Protein AF-0000000067496118 (afdb_homodimer)

pLDDT: mean 70.68, std 33.4, range [16.34, 98.88]

Sequence (592 aa):
MLLRPLLSCAARALRREGPASLASGPGPRGAQRWAWPRDKDRENDKEKKSVICVEGNIASGKTTCLEFFSNTADIEVFMEPVAKWRNVRGHNPLGLMYRDACRWGLTLQTYVQLTMLNQHTRPQTSPVRLMERSIHSARYIFVENLYRSGKMPEVDYVVLSEWFDWIVRNIDVSVDLIVYLRTTPETCYQRLKMRCREEEKVIPLEYLDAIHHLYEEWLIKGGLFPVTAPVLPLPSCRRKDPQACLAVQPPSHSLCIVNGGPGVRPLYRPAFLSLTLGRGPAGPQCRLFPAIDNSLMLLRPLLSCAARALRREGPASLASGPGPRGAQRWAWPRDKDRENDKEKKSVICVEGNIASGKTTCLEFFSNTADIEVFMEPVAKWRNVRGHNPLGLMYRDACRWGLTLQTYVQLTMLNQHTRPQTSPVRLMERSIHSARYIFVENLYRSGKMPEVDYVVLSEWFDWIVRNIDVSVDLIVYLRTTPETCYQRLKMRCREEEKVIPLEYLDAIHHLYEEWLIKGGLFPVTAPVLPLPSCRRKDPQACLAVQPPSHSLCIVNGGPGVRPLYRPAFLSLTLGRGPAGPQCRLFPAIDNSL

InterPro domains:
  IPR027417 P-loop containing nucleoside triphosphate hydrolase [G3DSA:3.40.50.300] (35-234)
  IPR027417 P-loop containing nucleoside triphosphate hydrolase [SSF52540] (51-221)
  IPR031314 Deoxynucleoside kinase domain [PF01712] (52-228)
  IPR031314 Deoxynucleoside kinase domain [cd01673] (51-232)
  IPR050566 Deoxyribonucleoside Kinase [PTHR10513] (25-232)

Solvent-accessible surface area (backbone atoms only — not comparable to full-atom values): 36391 Å² total; per-residue (Å²): 130,76,64,51,60,67,58,48,50,61,56,56,67,66,68,63,79,72,79,78,84,73,84,81,69,89,70,78,92,69,75,78,64,84,62,68,76,72,73,73,81,69,80,66,82,71,75,75,67,42,37,33,26,40,37,61,51,77,59,34,50,60,69,63,58,49,57,72,45,57,80,39,85,58,39,40,66,43,71,62,67,56,67,50,40,52,42,52,96,86,32,36,43,48,47,45,20,72,76,38,38,60,76,26,38,61,53,33,50,56,44,48,46,51,57,34,47,50,61,53,63,49,85,78,89,36,46,30,34,41,28,48,42,53,54,60,48,50,50,63,37,55,50,41,47,34,40,76,71,66,33,33,58,65,64,53,52,50,45,54,48,52,51,50,52,50,42,65,73,73,42,82,68,78,47,62,31,33,37,31,29,53,54,56,40,69,60,16,44,56,43,48,69,67,69,67,48,78,65,58,70,75,63,52,59,67,56,40,43,54,51,41,50,39,47,41,37,36,70,68,72,42,82,79,46,91,72,85,39,57,72,47,77,32,64,47,56,89,63,93,55,77,68,64,45,71,61,74,79,76,78,79,82,72,81,68,82,69,84,74,85,87,80,84,78,82,78,77,80,76,83,81,80,80,82,74,85,79,82,82,76,88,78,78,84,79,84,85,87,74,88,79,82,76,75,128,130,76,64,52,59,65,56,47,51,61,56,56,70,66,68,63,80,72,79,78,84,76,84,78,74,87,68,76,91,68,77,81,65,83,62,70,76,72,73,74,83,70,81,66,82,71,76,77,67,43,38,35,27,40,37,61,53,77,57,33,48,59,68,64,58,49,57,71,45,59,80,38,83,59,39,40,67,42,71,61,68,55,68,51,39,53,41,52,96,86,30,38,42,48,46,46,19,71,74,37,39,61,74,26,39,59,53,33,50,56,42,49,48,51,55,35,47,50,62,54,63,48,84,77,88,36,47,28,35,40,27,48,42,53,55,59,48,49,49,64,38,55,50,41,46,35,40,76,70,66,34,34,58,64,65,52,52,49,45,56,46,52,50,50,54,49,43,65,73,75,41,80,69,78,46,62,31,32,35,31,30,54,55,55,39,68,60,16,44,56,44,48,69,67,69,67,49,78,65,56,69,76,64,51,59,67,56,41,42,53,50,41,51,39,48,42,37,36,71,68,72,42,82,78,44,89,70,86,40,58,71,47,78,33,61,48,55,87,65,91,54,77,68,62,42,71,60,72,78,76,78,77,79,71,77,64,81,65,84,73,80,88,78,86,81,81,89,68,86,78,81,82,79,79,81,76,79,81,77,81,75,87,76,82,76,81,83,81,83,84,81,84,82,71,85,119

Radius of gyration: 29.93 Å; Cα contacts (8 Å, |Δi|>4): 639; chains: 2; bounding box: 89×91×57 Å

Foldseek 3Di:
DVVCPVVVVLVVLVPPPPDDPPDDPPDDDPPPPVPPPPPDPPVPPPQAAAEEEEDEFAQLCLVVLQVVCCPPPLEHEAEQPQVCCCDPPRHNLLLVCLVQVLVSVLVSLVVSLVSLLVVQPPDDDGSYYYYHDHSVCSLQFSLVLCVVVPSYDVVSNVVSVVVVVVCVVPDDNAHAEYEYAQDQLVVSVVSLCVVCDPSCNSPDSVSRNSRNVSCCDPQPVHDPDDDRYHYHYWHSDPDPPSVVRPPPDDPPPDPPPPPDDDDDDPPPDPPPPPPPPDDDDDDDCPDDDDDPPPPD/DVVCPVVVVLVVLVPPDPDDPPDDPPDDDPDPPVPPPPDDPPVPPPQAAAEEEEDEFAQLCLVVLQVVCCPPPLEHEAEQPQVCCCDPPRHNLLLVCLVQVLVSVLVSLVVSLVSLLVVQPPDDDGSYYYYHDHSVCSLQFSLVLCVVVPSYDVVSNVVSVVVVVVCVVPDDNAHAEYEYAQDQLVVSVVSLCVVCDPSCNSPDSVSRNSRNVSCCDPQPVHDPDDDRYHYHYWYSDPDPPSVVRPCPDDPPPPPPPPPDDDDDDDPDDPDPPPPPPDDDDPDDCPDDDDDPPPPD

Secondary structure (DSSP, 8-state):
-THHHHHHHHHHHHTT---------------------------------EEEEEEE-TTSSHHHHHHHTTT-TTEEEE---HHHHH-BTTB-HHHHHHH-HHHHHHHHHHHHHHHHHHHHHSPP-SSEEEEES-HHHIIIIIIHHHHHTT-S-HHHHHHHHHHHHHHHHHS----SEEEEEE--HHHHHHHHHHH--GGGGG--HHHHHHHHHHHIIIIII-SSS---S-EEEEE---SS-HHHHT---------------S----------------------------------/-THHHHHHHHHHHHTT---------------------------------EEEEEEE-TTSSHHHHHHHTTT-TTEEEE---HHHHH-BTTB-HHHHHHH-HHHHHHHHHHHHHHHHHHHHHSPP-SSEEEEES-HHHIIIIIIHHHHHTT-S-HHHHHHHHHHHHHHHHHS----SEEEEEE--HHHHHHHHHHH--GGGGG--HHHHHHHHHHHIIIIII-SSS---S-EEEEE---SS-HHHHT---------------S----------------------------------

Structure (mmCIF, N/CA/C/O backbone):
data_AF-0000000067496118-model_v1
#
loop_
_entity.id
_entity.type
_entity.pdbx_description
1 polymer 'Thymidine kinase 2, mitochondrial'
#
loop_
_atom_site.group_PDB
_atom_site.id
_atom_site.type_symbol
_atom_site.label_atom_id
_atom_site.label_alt_id
_atom_site.label_comp_id
_atom_site.label_asym_id
_atom_site.label_entity_id
_atom_site.label_seq_id
_atom_site.pdbx_PDB_ins_code
_atom_site.Cartn_x
_atom_site.Cartn_y
_atom_site.Cartn_z
_atom_site.occupancy
_atom_site.B_iso_or_equiv
_atom_site.auth_seq_id
_atom_site.auth_comp_id
_atom_site.auth_asym_id
_atom_site.auth_atom_id
_atom_site.pdbx_PDB_model_num
ATOM 1 N N . MET A 1 1 ? -19.75 -32.688 -21.594 1 20.2 1 MET A N 1
ATOM 2 C CA . MET A 1 1 ? -20.422 -33.062 -20.359 1 20.2 1 MET A CA 1
ATOM 3 C C . MET A 1 1 ? -19.422 -33.094 -19.188 1 20.2 1 MET A C 1
ATOM 5 O O . MET A 1 1 ? -19.672 -33.75 -18.188 1 20.2 1 MET A O 1
ATOM 9 N N . LEU A 1 2 ? -18.125 -32.531 -19.547 1 27.19 2 LEU A N 1
ATOM 10 C CA . LEU A 1 2 ? -16.812 -32.531 -18.906 1 27.19 2 LEU A CA 1
ATOM 11 C C . LEU A 1 2 ? -16.828 -31.672 -17.641 1 27.19 2 LEU A C 1
ATOM 13 O O . LEU A 1 2 ? -15.828 -31.609 -16.922 1 27.19 2 LEU A O 1
ATOM 17 N N . LEU A 1 3 ? -17.75 -30.719 -17.672 1 33.41 3 LEU A N 1
ATOM 18 C CA . LEU A 1 3 ? -17.891 -29.703 -16.641 1 33.41 3 LEU A CA 1
ATOM 19 C C . LEU A 1 3 ? -18.328 -30.328 -15.32 1 33.41 3 LEU A C 1
ATOM 21 O O . LEU A 1 3 ? -18.484 -29.625 -14.312 1 33.41 3 LEU A O 1
ATOM 25 N N . ARG A 1 4 ? -18.766 -31.516 -15.383 1 32.38 4 ARG A N 1
ATOM 26 C CA . ARG A 1 4 ? -19.422 -32.125 -14.227 1 32.38 4 ARG A CA 1
ATOM 27 C C . ARG A 1 4 ? -18.438 -32.312 -13.078 1 32.38 4 ARG A C 1
ATOM 29 O O . ARG A 1 4 ? -18.797 -32.125 -11.914 1 32.38 4 ARG A O 1
ATOM 36 N N . PRO A 1 5 ? -17.125 -32.656 -13.477 1 36 5 PRO A N 1
ATOM 37 C CA . PRO A 1 5 ? -16.281 -33 -12.336 1 36 5 PRO A CA 1
ATOM 38 C C . PRO A 1 5 ? -15.719 -31.766 -11.617 1 36 5 PRO A C 1
ATOM 40 O O . PRO A 1 5 ? -15.516 -31.797 -10.406 1 36 5 PRO A O 1
ATOM 43 N N . LEU A 1 6 ? -15.344 -30.703 -12.367 1 39.88 6 LEU A N 1
ATOM 44 C CA . LEU A 1 6 ? -14.828 -29.531 -11.672 1 39.88 6 LEU A CA 1
ATOM 45 C C . LEU A 1 6 ? -15.898 -28.891 -10.797 1 39.88 6 LEU A C 1
ATOM 47 O O . LEU A 1 6 ? -15.617 -28.422 -9.695 1 39.88 6 LEU A O 1
ATOM 51 N N . LEU A 1 7 ? -17.109 -28.734 -11.312 1 39.31 7 LEU A N 1
ATOM 52 C CA . LEU A 1 7 ? -18.219 -28.188 -10.547 1 39.31 7 LEU A CA 1
ATOM 53 C C . LEU A 1 7 ? -18.609 -29.094 -9.391 1 39.31 7 LEU A C 1
ATOM 55 O O . LEU A 1 7 ? -19.078 -28.625 -8.352 1 39.31 7 LEU A O 1
ATOM 59 N N . SER A 1 8 ? -18.453 -30.375 -9.586 1 37.72 8 SER A N 1
ATOM 60 C CA . SER A 1 8 ? -18.844 -31.328 -8.547 1 37.72 8 SER A CA 1
ATOM 61 C C . SER A 1 8 ? -17.844 -31.328 -7.391 1 37.72 8 SER A C 1
ATOM 63 O O . SER A 1 8 ? -18.234 -31.5 -6.234 1 37.72 8 SER A O 1
ATOM 65 N N . CYS A 1 9 ? -16.562 -30.984 -7.719 1 36.97 9 CYS A N 1
ATOM 66 C CA . CYS A 1 9 ? -15.586 -30.953 -6.637 1 36.97 9 CYS A CA 1
ATOM 67 C C . CYS A 1 9 ? -15.727 -29.688 -5.801 1 36.97 9 CYS A C 1
ATOM 69 O O . CYS A 1 9 ? -15.57 -29.734 -4.582 1 36.97 9 CYS A O 1
ATOM 71 N N . ALA A 1 10 ? -15.953 -28.531 -6.387 1 38.22 10 ALA A N 1
ATOM 72 C CA . ALA A 1 10 ? -16.203 -27.312 -5.609 1 38.22 10 ALA A CA 1
AT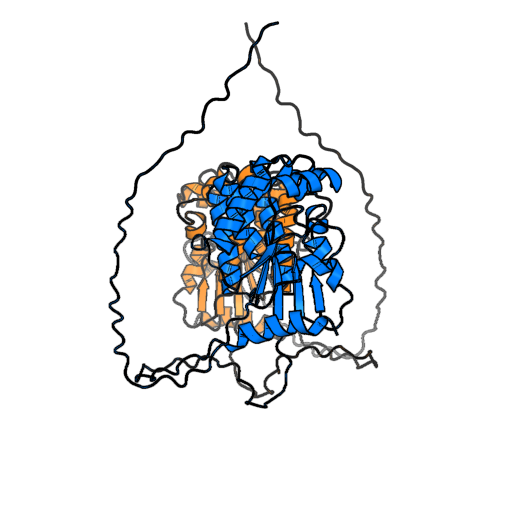OM 73 C C . ALA A 1 10 ? -17.469 -27.453 -4.773 1 38.22 10 ALA A C 1
ATOM 75 O O . ALA A 1 10 ? -17.531 -26.984 -3.633 1 38.22 10 ALA A O 1
ATOM 76 N N . ALA A 1 11 ? -18.5 -28.078 -5.215 1 36.69 11 ALA A N 1
ATOM 77 C CA . ALA A 1 11 ? -19.734 -28.266 -4.461 1 36.69 11 ALA A CA 1
ATOM 78 C C . ALA A 1 11 ? -19.5 -29.203 -3.268 1 36.69 11 ALA A C 1
ATOM 80 O O . ALA A 1 11 ? -20.109 -29.016 -2.211 1 36.69 11 ALA A O 1
ATOM 81 N N . ARG A 1 12 ? -18.688 -30.188 -3.361 1 35.66 12 ARG A N 1
ATOM 82 C CA . ARG A 1 12 ? -18.516 -31.156 -2.285 1 35.66 12 ARG A CA 1
ATOM 83 C C . ARG A 1 12 ? -17.703 -30.578 -1.143 1 35.66 12 ARG A C 1
ATOM 85 O O . ARG A 1 12 ? -17.922 -30.891 0.025 1 35.66 12 ARG A O 1
ATOM 92 N N . ALA A 1 13 ? -16.75 -29.812 -1.399 1 35.78 13 ALA A N 1
ATOM 93 C CA . ALA A 1 13 ? -15.914 -29.25 -0.338 1 35.78 13 ALA A CA 1
ATOM 94 C C . ALA A 1 13 ? -16.688 -28.219 0.489 1 35.78 13 ALA A C 1
ATOM 96 O O . ALA A 1 13 ? -16.453 -28.078 1.689 1 35.78 13 ALA A O 1
ATOM 97 N N . LEU A 1 14 ? -17.625 -27.547 -0.069 1 35.31 14 LEU A N 1
ATOM 98 C CA . LEU A 1 14 ? -18.359 -26.516 0.667 1 35.31 14 LEU A CA 1
ATOM 99 C C . LEU A 1 14 ? -19.375 -27.156 1.613 1 35.31 14 LEU A C 1
ATOM 101 O O . LEU A 1 14 ? -19.875 -26.5 2.535 1 35.31 14 LEU A O 1
ATOM 105 N N . ARG A 1 15 ? -19.875 -28.328 1.409 1 34 15 ARG A N 1
ATOM 106 C CA . ARG A 1 15 ? -20.984 -28.844 2.203 1 34 15 ARG A CA 1
ATOM 107 C C . ARG A 1 15 ? -20.5 -29.297 3.576 1 34 15 ARG A C 1
ATOM 109 O O . ARG A 1 15 ? -21.297 -29.781 4.391 1 34 15 ARG A O 1
ATOM 116 N N . ARG A 1 16 ? -19.203 -29.375 3.838 1 32.47 16 ARG A N 1
ATOM 117 C CA . ARG A 1 16 ? -18.969 -30.141 5.051 1 32.47 16 ARG A CA 1
ATOM 118 C C . ARG A 1 16 ? -19.172 -29.297 6.297 1 32.47 16 ARG A C 1
ATOM 120 O O . ARG A 1 16 ? -19.078 -29.781 7.422 1 32.47 16 ARG A O 1
ATOM 127 N N . GLU A 1 17 ? -19.062 -27.984 6.383 1 31 17 GLU A N 1
ATOM 128 C CA . GLU A 1 17 ? -18.891 -27.438 7.723 1 31 17 GLU A CA 1
ATOM 129 C C . GLU A 1 17 ? -20.234 -27.297 8.438 1 31 17 GLU A C 1
ATOM 131 O O . GLU A 1 17 ? -21.016 -26.406 8.141 1 31 17 GLU A O 1
ATOM 136 N N . GLY A 1 18 ? -20.984 -28.359 8.734 1 27.97 18 GLY A N 1
ATOM 137 C CA . GLY A 1 18 ? -22.188 -28.203 9.547 1 27.97 18 GLY A CA 1
ATOM 138 C C . GLY A 1 18 ? -21.875 -27.766 10.969 1 27.97 18 GLY A C 1
ATOM 139 O O . GLY A 1 18 ? -21.141 -28.453 11.688 1 27.97 18 GLY A O 1
ATOM 140 N N . PRO A 1 19 ? -21.75 -26.422 11.273 1 25.77 19 PRO A N 1
ATOM 141 C CA . PRO A 1 19 ? -21.453 -25.953 12.633 1 25.77 19 PRO A CA 1
ATOM 142 C C . PRO A 1 19 ? -22.469 -26.453 13.656 1 25.77 19 PRO A C 1
ATOM 144 O O . PRO A 1 19 ? -23.641 -26.672 13.32 1 25.77 19 PRO A O 1
ATOM 147 N N . ALA A 1 20 ? -22.062 -27.234 14.633 1 24.52 20 ALA A N 1
ATOM 148 C CA . ALA A 1 20 ? -22.781 -27.656 15.828 1 24.52 20 ALA A CA 1
ATOM 149 C C . ALA A 1 20 ? -23.234 -26.438 16.641 1 24.52 20 ALA A C 1
ATOM 151 O O . ALA A 1 20 ? -22.484 -25.453 16.766 1 24.52 20 ALA A O 1
ATOM 152 N N . SER A 1 21 ? -24.469 -26.062 16.75 1 23.61 21 SER A N 1
ATOM 153 C CA . SER A 1 21 ? -25.188 -25.016 17.469 1 23.61 21 SER A CA 1
ATOM 154 C C . SER A 1 21 ? -24.891 -25.047 18.969 1 23.61 21 SER A C 1
ATOM 156 O O . SER A 1 21 ? -25.344 -25.953 19.672 1 23.61 21 SER A O 1
ATOM 158 N N . LEU A 1 22 ? -23.609 -25.016 19.438 1 21.09 22 LEU A N 1
ATOM 159 C CA . LEU A 1 22 ? -23.516 -25.047 20.891 1 21.09 22 LEU A CA 1
ATOM 160 C C . LEU A 1 22 ? -24.344 -23.922 21.516 1 21.09 22 LEU A C 1
ATOM 162 O O . LEU A 1 22 ? -24.547 -22.875 20.891 1 21.09 22 LEU A O 1
ATOM 166 N N . ALA A 1 23 ? -24.859 -24.188 22.75 1 23.28 23 ALA A N 1
ATOM 167 C CA . ALA A 1 23 ? -25.812 -23.625 23.703 1 23.28 23 ALA A CA 1
ATOM 168 C C . ALA A 1 23 ? -25.328 -22.266 24.203 1 23.28 23 ALA A C 1
ATOM 170 O O . ALA A 1 23 ? -24.141 -22.094 24.484 1 23.28 23 ALA A O 1
ATOM 171 N N . SER A 1 24 ? -26.047 -21.125 23.844 1 24.28 24 SER A N 1
ATOM 172 C CA . SER A 1 24 ? -26.125 -19.688 23.984 1 24.28 24 SER A CA 1
ATOM 173 C C . SER A 1 24 ? -26.141 -19.266 25.453 1 24.28 24 SER A C 1
ATOM 175 O O . SER A 1 24 ? -27.094 -19.562 26.188 1 24.28 24 SER A O 1
ATOM 177 N N . GLY A 1 25 ? -24.984 -19.609 26.281 1 23.84 25 GLY A N 1
ATOM 178 C CA . GLY A 1 25 ? -25.172 -19.062 27.609 1 23.84 25 GLY A CA 1
ATOM 179 C C . GLY A 1 25 ? -25.547 -17.594 27.594 1 23.84 25 GLY A C 1
ATOM 180 O O . GLY A 1 25 ? -25.453 -16.922 26.562 1 23.84 25 GLY A O 1
ATOM 181 N N . PRO A 1 26 ? -25.984 -16.922 28.828 1 28.27 26 PRO A N 1
ATOM 182 C CA . PRO A 1 26 ? -26.797 -15.727 29.031 1 28.27 26 PRO A CA 1
ATOM 183 C C . PRO A 1 26 ? -26.047 -14.438 28.703 1 28.27 26 PRO A C 1
ATOM 185 O O . PRO A 1 26 ? -26.562 -13.336 28.953 1 28.27 26 PRO A O 1
ATOM 188 N N . GLY A 1 27 ? -25.109 -14.531 27.781 1 24.17 27 GLY A N 1
ATOM 189 C CA . GLY A 1 27 ? -24.156 -13.43 27.797 1 24.17 27 GLY A CA 1
ATOM 190 C C . GLY A 1 27 ? -24.812 -12.07 27.672 1 24.17 27 GLY A C 1
ATOM 191 O O . GLY A 1 27 ? -25.984 -11.977 27.281 1 24.17 27 GLY A O 1
ATOM 192 N N . PRO A 1 28 ? -24.078 -10.969 28.266 1 27.09 28 PRO A N 1
ATOM 193 C CA . PRO A 1 28 ? -24.516 -9.586 28.516 1 27.09 28 PRO A CA 1
ATOM 194 C C . PRO A 1 28 ? -25.016 -8.891 27.25 1 27.09 28 PRO A C 1
ATOM 196 O O . PRO A 1 28 ? -24.766 -9.367 26.141 1 27.09 28 PRO A O 1
ATOM 199 N N . ARG A 1 29 ? -25.594 -7.609 27.5 1 25.22 29 ARG A N 1
ATOM 200 C CA . ARG A 1 29 ? -26.438 -6.738 26.688 1 25.22 29 ARG A CA 1
ATOM 201 C C . ARG A 1 29 ? -25.719 -6.316 25.406 1 25.22 29 ARG A C 1
ATOM 203 O O . ARG A 1 29 ? -24.625 -5.754 25.469 1 25.22 29 ARG A O 1
ATOM 210 N N . GLY A 1 30 ? -25.891 -7.133 24.375 1 22.3 30 GLY A N 1
ATOM 211 C CA . GLY A 1 30 ? -25.328 -7.23 23.047 1 22.3 30 GLY A CA 1
ATOM 212 C C . GLY A 1 30 ? -25.562 -5.992 22.203 1 22.3 30 GLY A C 1
ATOM 213 O O . GLY A 1 30 ? -26.703 -5.531 22.078 1 22.3 30 GLY A O 1
ATOM 214 N N . ALA A 1 31 ? -24.578 -4.938 22.422 1 27.39 31 ALA A N 1
ATOM 215 C CA . ALA A 1 31 ? -24.703 -3.762 21.562 1 27.39 31 ALA A CA 1
ATOM 216 C C . ALA A 1 31 ? -25.125 -4.156 20.156 1 27.39 31 ALA A C 1
ATOM 218 O O . ALA A 1 31 ? -24.703 -5.188 19.641 1 27.39 31 ALA A O 1
ATOM 219 N N . GLN A 1 32 ? -26.328 -3.689 19.812 1 22.2 32 GLN A N 1
ATOM 220 C CA . GLN A 1 32 ? -27.109 -3.916 18.609 1 22.2 32 GLN A CA 1
ATOM 221 C C . GLN A 1 32 ? -26.234 -3.811 17.359 1 22.2 32 GLN A C 1
ATOM 223 O O . GLN A 1 32 ? -25.578 -2.795 17.141 1 22.2 32 GLN A O 1
ATOM 228 N N . ARG A 1 33 ? -25.578 -4.898 17.078 1 25.08 33 ARG A N 1
ATOM 229 C CA . ARG A 1 33 ? -24.859 -5.172 15.828 1 25.08 33 ARG A CA 1
ATOM 230 C C . ARG A 1 33 ? -25.688 -4.746 14.617 1 25.08 33 ARG A C 1
ATOM 232 O O . ARG A 1 33 ? -26.844 -5.141 14.484 1 25.08 33 ARG A O 1
ATOM 239 N N . TRP A 1 34 ? -25.469 -3.438 14.273 1 24.03 34 TRP A N 1
ATOM 240 C CA . TRP A 1 34 ? -26.203 -3.008 13.086 1 24.03 34 TRP A CA 1
ATOM 241 C C . TRP A 1 34 ? -26.281 -4.125 12.055 1 24.03 34 TRP A C 1
ATOM 243 O O . TRP A 1 34 ? -25.25 -4.543 11.516 1 24.03 34 TRP A O 1
ATOM 253 N N . ALA A 1 35 ? -27.062 -5.141 12.344 1 28.77 35 ALA A N 1
ATOM 254 C CA . ALA A 1 35 ? -27.469 -6.25 11.477 1 28.77 35 ALA A CA 1
ATOM 255 C C . ALA A 1 35 ? -27.906 -5.75 10.102 1 28.77 35 ALA A C 1
ATOM 257 O O . ALA A 1 35 ? -28.844 -4.961 9.992 1 28.77 35 ALA A O 1
ATOM 258 N N . TRP A 1 36 ? -27.016 -5.477 9.234 1 26.27 36 TRP A N 1
ATOM 259 C CA . TRP A 1 36 ? -27.578 -5.398 7.891 1 26.27 36 TRP A CA 1
ATOM 260 C C . TRP A 1 36 ? -28.719 -6.395 7.719 1 26.27 36 TRP A C 1
ATOM 262 O O . TRP A 1 36 ? -28.656 -7.512 8.234 1 26.27 36 TRP A O 1
ATOM 272 N N . PRO A 1 37 ? -29.906 -5.934 7.719 1 30.34 37 PRO A N 1
ATOM 273 C CA . PRO A 1 37 ? -30.969 -6.934 7.652 1 30.34 37 PRO A CA 1
ATOM 274 C C . PRO A 1 37 ? -30.625 -8.109 6.75 1 30.34 37 PRO A C 1
ATOM 276 O O . PRO A 1 37 ? -30.047 -7.926 5.676 1 30.34 37 PRO A O 1
ATOM 279 N N . ARG A 1 38 ? -30.359 -9.211 7.375 1 30.92 38 ARG A N 1
ATOM 280 C CA . ARG A 1 38 ? -30.469 -10.5 6.684 1 30.92 38 ARG A CA 1
ATOM 281 C C . ARG A 1 38 ? -31.734 -10.562 5.855 1 30.92 38 ARG A C 1
ATOM 283 O O . ARG A 1 38 ? -32.844 -10.383 6.383 1 30.92 38 ARG A O 1
ATOM 290 N N . ASP A 1 39 ? -31.906 -9.977 4.691 1 30.89 39 ASP A N 1
ATOM 291 C CA . ASP A 1 39 ? -33.062 -10.414 3.912 1 30.89 39 ASP A CA 1
ATOM 292 C C . ASP A 1 39 ? -33.531 -11.789 4.375 1 30.89 39 ASP A C 1
ATOM 294 O O . ASP A 1 39 ? -32.781 -12.578 4.918 1 30.89 39 ASP A O 1
ATOM 298 N N . LYS A 1 40 ? -34.812 -12.094 4.699 1 31.38 40 LYS A N 1
ATOM 299 C CA . LYS A 1 40 ? -35.562 -13.328 4.906 1 31.38 40 LYS A CA 1
ATOM 300 C C . LYS A 1 40 ? -34.938 -14.484 4.113 1 31.38 40 LYS A C 1
ATOM 302 O O . LYS A 1 40 ? -34.25 -14.258 3.109 1 31.38 40 LYS A O 1
ATOM 307 N N . ASP A 1 41 ? -35.062 -15.719 4.602 1 31.81 41 ASP A N 1
ATOM 308 C CA . ASP A 1 41 ? -34.875 -17.078 4.113 1 31.81 41 ASP A CA 1
ATOM 309 C C . ASP A 1 41 ? -35.406 -17.234 2.697 1 31.81 41 ASP A C 1
ATOM 311 O O . ASP A 1 41 ? -36.344 -18.016 2.473 1 31.81 41 ASP A O 1
ATOM 315 N N . ARG A 1 42 ? -36 -16.188 1.992 1 31.03 42 ARG A N 1
ATOM 316 C CA . ARG A 1 42 ? -36.375 -16.75 0.708 1 31.03 42 ARG A CA 1
ATOM 317 C C . ARG A 1 42 ? -35.312 -17.719 0.181 1 31.03 42 ARG A C 1
ATOM 319 O O . ARG A 1 42 ? -34.125 -17.438 0.276 1 31.03 42 ARG A O 1
ATOM 326 N N . GLU A 1 43 ? -35.531 -18.969 0.245 1 34.69 43 GLU A N 1
ATOM 327 C CA . GLU A 1 43 ? -35 -20.109 -0.48 1 34.69 43 GLU A CA 1
ATOM 328 C C . GLU A 1 43 ? -34.375 -19.672 -1.809 1 34.69 43 GLU A C 1
ATOM 330 O O . GLU A 1 43 ? -34.938 -19.969 -2.875 1 34.69 43 GLU A O 1
ATOM 335 N N . ASN A 1 44 ? -34.281 -18.344 -2.094 1 37.66 44 ASN A N 1
ATOM 336 C CA . ASN A 1 44 ? -33.781 -18.047 -3.43 1 37.66 44 ASN A CA 1
ATOM 337 C C . ASN A 1 44 ? -32.562 -18.891 -3.779 1 37.66 44 ASN A C 1
ATOM 339 O O . ASN A 1 44 ? -31.641 -19.031 -2.971 1 37.66 44 ASN A O 1
ATOM 343 N N . ASP A 1 45 ? -32.594 -19.875 -4.625 1 38.06 45 ASP A N 1
ATOM 344 C CA . ASP A 1 45 ? -31.656 -20.656 -5.438 1 38.06 45 ASP A CA 1
ATOM 345 C C . ASP A 1 45 ? -30.453 -19.828 -5.859 1 38.06 45 ASP A C 1
ATOM 347 O O . ASP A 1 45 ? -30.266 -19.547 -7.043 1 38.06 45 ASP A O 1
ATOM 351 N N . LYS A 1 46 ? -30.125 -18.625 -5.324 1 47.31 46 LYS A N 1
ATOM 352 C CA . LYS A 1 46 ? -28.953 -17.828 -5.715 1 47.31 46 LYS A CA 1
ATOM 353 C C . LYS A 1 46 ? -27.719 -18.719 -5.828 1 47.31 46 LYS A C 1
ATOM 355 O O . LYS A 1 46 ? -27.328 -19.391 -4.867 1 47.31 46 LYS A O 1
ATOM 360 N N . GLU A 1 47 ? -27.453 -19.297 -6.914 1 59.06 47 GLU A N 1
ATOM 361 C CA . GLU A 1 47 ? -26.312 -20.078 -7.355 1 59.06 47 GLU A CA 1
ATOM 362 C C . GLU A 1 47 ? -25.031 -19.625 -6.676 1 59.06 47 GLU A C 1
ATOM 364 O O . GLU A 1 47 ? -24.672 -18.453 -6.727 1 59.06 47 GLU A O 1
ATOM 369 N N . LYS A 1 48 ? -24.469 -20.219 -5.578 1 77.31 48 LYS A N 1
ATOM 370 C CA . LYS A 1 48 ? -23.25 -19.984 -4.805 1 77.31 48 LYS A CA 1
ATOM 371 C C . LYS A 1 48 ? -22.047 -19.766 -5.719 1 77.31 48 LYS A C 1
ATOM 373 O O . LYS A 1 48 ? -21.75 -20.594 -6.574 1 77.31 48 LYS A O 1
ATOM 378 N N . LYS A 1 49 ? -21.516 -18.5 -5.664 1 92.44 49 LYS A N 1
ATOM 379 C CA . LYS A 1 49 ? -20.344 -18.156 -6.449 1 92.44 49 LYS A CA 1
ATOM 380 C C . LYS A 1 49 ? -19.062 -18.688 -5.785 1 92.44 49 LYS A C 1
ATOM 382 O O . LYS A 1 49 ? -18.984 -18.781 -4.559 1 92.44 49 LYS A O 1
ATOM 387 N N . SER A 1 50 ? -18.156 -19.281 -6.586 1 96.44 50 SER A N 1
ATOM 388 C CA . SER A 1 50 ? -16.906 -19.859 -6.07 1 96.44 50 SER A CA 1
ATOM 389 C C . SER A 1 50 ? -15.688 -19.219 -6.719 1 96.44 50 SER A C 1
ATOM 391 O O . SER A 1 50 ? -15.695 -18.938 -7.918 1 96.44 50 SER A O 1
ATOM 393 N N . VAL A 1 51 ? -14.68 -19 -5.871 1 97.75 51 VAL A N 1
ATOM 394 C CA . VAL A 1 51 ? -13.398 -18.484 -6.355 1 97.75 51 VAL A CA 1
ATOM 395 C C . VAL A 1 51 ? -12.32 -19.562 -6.199 1 97.75 51 VAL A C 1
ATOM 397 O O . VAL A 1 51 ? -12.062 -20.031 -5.09 1 97.75 51 VAL A O 1
ATOM 400 N N . ILE A 1 52 ? -11.695 -19.953 -7.301 1 97.56 52 ILE A N 1
ATOM 401 C CA . ILE A 1 52 ? -10.641 -20.953 -7.332 1 97.56 52 ILE A CA 1
ATOM 402 C C . ILE A 1 52 ? -9.336 -20.328 -7.805 1 97.56 52 ILE A C 1
ATOM 404 O O . ILE A 1 52 ? -9.305 -19.656 -8.844 1 97.56 52 ILE A O 1
ATOM 408 N N . CYS A 1 53 ? -8.305 -20.516 -7.07 1 98.06 53 CYS A N 1
ATOM 409 C CA . CYS A 1 53 ? -7.004 -19.984 -7.461 1 98.06 53 CYS A CA 1
ATOM 410 C C . CYS A 1 53 ? -6.051 -21.109 -7.852 1 98.06 53 CYS A C 1
ATOM 412 O O . CYS A 1 53 ? -5.922 -22.094 -7.125 1 98.06 53 CYS A O 1
ATOM 414 N N . VAL A 1 54 ? -5.445 -20.906 -8.977 1 97.75 54 VAL A N 1
ATOM 415 C CA . VAL A 1 54 ? -4.434 -21.844 -9.43 1 97.75 54 VAL A CA 1
ATOM 416 C C . VAL A 1 54 ? -3.043 -21.359 -9.031 1 97.75 54 VAL A C 1
ATOM 418 O O . VAL A 1 54 ? -2.596 -20.297 -9.5 1 97.75 54 VAL A O 1
ATOM 421 N N . GLU A 1 55 ? -2.404 -22.125 -8.195 1 98 55 GLU A N 1
ATOM 422 C CA . GLU A 1 55 ? -1.092 -21.797 -7.652 1 98 55 GLU A CA 1
ATOM 423 C C . GLU A 1 55 ? -0.006 -22.703 -8.227 1 98 55 GLU A C 1
ATOM 425 O O . GLU A 1 55 ? -0.291 -23.812 -8.68 1 98 55 GLU A O 1
ATOM 430 N N . GLY A 1 56 ? 1.223 -22.188 -8.148 1 97.94 56 GLY A N 1
ATOM 431 C CA . GLY A 1 56 ? 2.365 -22.938 -8.633 1 97.94 56 GLY A CA 1
ATOM 432 C C . GLY A 1 56 ? 3.568 -22.078 -8.945 1 97.94 56 GLY A C 1
ATOM 433 O O . GLY A 1 56 ? 3.455 -20.844 -9.008 1 97.94 56 GLY A O 1
ATOM 434 N N . ASN A 1 57 ? 4.68 -22.703 -9.148 1 97.81 57 ASN A N 1
ATOM 435 C CA . ASN A 1 57 ? 5.938 -22.047 -9.477 1 97.81 57 ASN A CA 1
ATOM 436 C C . ASN A 1 57 ? 5.855 -21.312 -10.812 1 97.81 57 ASN A C 1
ATOM 438 O O . ASN A 1 57 ? 4.855 -21.422 -11.523 1 97.81 57 ASN A O 1
ATOM 442 N N . ILE A 1 58 ? 6.812 -20.406 -11.023 1 96 58 ILE A N 1
ATOM 443 C CA . ILE A 1 58 ? 6.973 -19.781 -12.32 1 96 58 ILE A CA 1
ATOM 444 C C . ILE A 1 58 ? 7.199 -20.844 -13.391 1 96 58 ILE A C 1
ATOM 446 O O . ILE A 1 58 ? 7.996 -21.766 -13.203 1 96 58 ILE A O 1
ATOM 450 N N . ALA A 1 59 ? 6.449 -20.781 -14.531 1 94.69 59 ALA A N 1
ATOM 451 C CA . ALA A 1 59 ? 6.547 -21.703 -15.656 1 94.69 59 ALA A CA 1
ATOM 452 C C . ALA A 1 59 ? 6.047 -23.094 -15.266 1 94.69 59 ALA A C 1
ATOM 454 O O . ALA A 1 59 ? 6.531 -24.109 -15.781 1 94.69 59 ALA A O 1
ATOM 455 N N . SER A 1 60 ? 5.109 -23.141 -14.32 1 95.75 60 SER A N 1
ATOM 456 C CA . SER A 1 60 ? 4.574 -24.422 -13.891 1 95.75 60 SER A CA 1
ATOM 457 C C . SER A 1 60 ? 3.408 -24.859 -14.773 1 95.75 60 SER A C 1
ATOM 459 O O . SER A 1 60 ? 2.926 -25.984 -14.664 1 95.75 60 SER A O 1
ATOM 461 N N . GLY A 1 61 ? 2.889 -23.953 -15.617 1 92.94 61 GLY A N 1
ATOM 462 C CA . GLY A 1 61 ? 1.821 -24.312 -16.531 1 92.94 61 GLY A CA 1
ATOM 463 C C . GLY A 1 61 ? 0.475 -23.734 -16.141 1 92.94 61 GLY A C 1
ATOM 464 O O . GLY A 1 61 ? -0.558 -24.125 -16.688 1 92.94 61 GLY A O 1
ATOM 465 N N . LYS A 1 62 ? 0.42 -22.781 -15.188 1 95 62 LYS A N 1
ATOM 466 C CA . LYS A 1 62 ? -0.817 -22.172 -14.695 1 95 62 LYS A CA 1
ATOM 467 C C . LYS A 1 62 ? -1.596 -21.516 -15.828 1 95 62 LYS A C 1
ATOM 469 O O . LYS A 1 62 ? -2.793 -21.75 -15.992 1 95 62 LYS A O 1
ATOM 474 N N . THR A 1 63 ? -0.858 -20.656 -16.609 1 91.12 63 THR A N 1
ATOM 475 C CA . THR A 1 63 ? -1.486 -19.906 -17.688 1 91.12 63 THR A CA 1
ATOM 476 C C . THR A 1 63 ? -2.129 -20.844 -18.703 1 91.12 63 THR A C 1
ATOM 478 O O . THR A 1 63 ? -3.27 -20.625 -19.125 1 91.12 63 THR A O 1
ATOM 481 N N . THR A 1 64 ? -1.421 -21.891 -19.094 1 89.56 64 THR A N 1
ATOM 482 C CA . THR A 1 64 ? -1.937 -22.875 -20.031 1 89.56 64 THR A CA 1
ATOM 483 C C . THR A 1 64 ? -3.162 -23.578 -19.453 1 89.56 64 THR A C 1
ATOM 485 O O . THR A 1 64 ? -4.16 -23.766 -20.156 1 89.56 64 THR A O 1
ATOM 488 N N . CYS A 1 65 ? -3.07 -23.969 -18.219 1 89.44 65 CYS A N 1
ATOM 489 C CA . CYS A 1 65 ? -4.184 -24.609 -17.531 1 89.44 65 CYS A CA 1
ATOM 490 C C . CYS A 1 65 ? -5.422 -23.719 -17.547 1 89.44 65 CYS A C 1
ATOM 492 O O . CYS A 1 65 ? -6.52 -24.188 -17.875 1 89.44 65 CYS A O 1
ATOM 494 N N . LEU A 1 66 ? -5.285 -22.453 -17.234 1 94 66 LEU A N 1
ATOM 495 C CA . LEU A 1 66 ? -6.406 -21.531 -17.172 1 94 66 LEU A CA 1
ATOM 496 C C . LEU A 1 66 ? -6.98 -21.25 -18.562 1 94 66 LEU A C 1
ATOM 498 O O . LEU A 1 66 ? -8.195 -21.094 -18.719 1 94 66 LEU A O 1
ATOM 502 N N . GLU A 1 67 ? -6.141 -21.188 -19.562 1 91.12 67 GLU A N 1
ATOM 503 C CA . GLU A 1 67 ? -6.582 -20.953 -20.938 1 91.12 67 GLU A CA 1
ATOM 504 C C . GLU A 1 67 ? -7.539 -22.031 -21.406 1 91.12 67 GLU A C 1
ATOM 506 O O . GLU A 1 67 ? -8.445 -21.781 -22.203 1 91.12 67 GLU A O 1
ATOM 511 N N . PHE A 1 68 ? -7.375 -23.188 -20.891 1 88.44 68 PHE A N 1
ATOM 512 C CA . PHE A 1 68 ? -8.242 -24.312 -21.25 1 88.44 68 PHE A CA 1
ATOM 513 C C . PHE A 1 68 ? -9.68 -24.031 -20.844 1 88.44 68 PHE A C 1
ATOM 515 O O . PHE A 1 68 ? -10.617 -24.453 -21.531 1 88.44 68 PHE A O 1
ATOM 522 N N . PHE A 1 69 ? -9.836 -23.25 -19.812 1 90.12 69 PHE A N 1
ATOM 523 C CA . PHE A 1 69 ? -11.164 -23.016 -19.266 1 90.12 69 PHE A CA 1
ATOM 524 C C . PHE A 1 69 ? -11.711 -21.672 -19.75 1 90.12 69 PHE A C 1
ATOM 526 O O . PHE A 1 69 ? -12.805 -21.266 -19.359 1 90.12 69 PHE A O 1
ATOM 533 N N . SER A 1 70 ? -11 -20.922 -20.547 1 89.06 70 SER A N 1
ATOM 534 C CA . SER A 1 70 ? -11.359 -19.562 -20.906 1 89.06 70 SER A CA 1
ATOM 535 C C . SER A 1 70 ? -12.633 -19.516 -21.734 1 89.06 70 SER A C 1
ATOM 537 O O . SER A 1 70 ? -13.344 -18.516 -21.75 1 89.06 70 SER A O 1
ATOM 539 N N . ASN A 1 71 ? -13.055 -20.609 -22.344 1 88.44 71 ASN A N 1
ATOM 540 C CA . ASN A 1 71 ? -14.242 -20.625 -23.188 1 88.44 71 ASN A CA 1
ATOM 541 C C . ASN A 1 71 ? -15.352 -21.469 -22.578 1 88.44 71 ASN A C 1
ATOM 543 O O . ASN A 1 71 ? -16.359 -21.766 -23.234 1 88.44 71 ASN A O 1
ATOM 547 N N . THR A 1 72 ? -15.117 -21.844 -21.375 1 88.19 72 THR A N 1
ATOM 548 C CA . THR A 1 72 ? -16.141 -22.625 -20.688 1 88.19 72 THR A CA 1
ATOM 549 C C . THR A 1 72 ? -17.219 -21.719 -20.125 1 88.19 72 THR A C 1
ATOM 551 O O . THR A 1 72 ? -16.938 -20.719 -19.469 1 88.19 72 THR A O 1
ATOM 554 N N . ALA A 1 73 ? -18.391 -22.109 -20.422 1 89 73 ALA A N 1
ATOM 555 C CA . ALA A 1 73 ? -19.531 -21.344 -19.938 1 89 73 ALA A CA 1
ATOM 556 C C . ALA A 1 73 ? -19.562 -21.297 -18.406 1 89 73 ALA A C 1
ATOM 558 O O . ALA A 1 73 ? -19.094 -22.234 -17.75 1 89 73 ALA A O 1
ATOM 559 N N . ASP A 1 74 ? -19.906 -20.312 -17.734 1 92.25 74 ASP A N 1
ATOM 560 C CA . ASP A 1 74 ? -20.172 -20.125 -16.312 1 92.25 74 ASP A CA 1
ATOM 561 C C . ASP A 1 74 ? -18.859 -19.969 -15.539 1 92.25 74 ASP A C 1
ATOM 563 O O . ASP A 1 74 ? -18.844 -20.047 -14.312 1 92.25 74 ASP A O 1
ATOM 567 N N . ILE A 1 75 ? -17.781 -19.953 -16.281 1 95.06 75 ILE A N 1
ATOM 568 C CA . ILE A 1 75 ? -16.484 -19.75 -15.641 1 95.06 75 ILE A CA 1
ATOM 569 C C . ILE A 1 75 ? -15.859 -18.453 -16.172 1 95.06 75 ILE A C 1
ATOM 571 O O . ILE A 1 75 ? -15.812 -18.234 -17.375 1 95.06 75 ILE A O 1
ATOM 575 N N . GLU A 1 76 ? -15.445 -17.578 -15.312 1 97 76 GLU A N 1
ATOM 576 C CA . GLU A 1 76 ? -14.594 -16.469 -15.703 1 97 76 GLU A CA 1
ATOM 577 C C . GLU A 1 76 ? -13.148 -16.688 -15.273 1 97 76 GLU A C 1
ATOM 579 O O . GLU A 1 76 ? -12.898 -17.219 -14.188 1 97 76 GLU A O 1
ATOM 584 N N . VAL A 1 77 ? -12.266 -16.359 -16.125 1 97.12 77 VAL A N 1
ATOM 585 C CA . VAL A 1 77 ? -10.852 -16.609 -15.891 1 97.12 77 VAL A CA 1
ATOM 586 C C . VAL A 1 77 ? -10.102 -15.289 -15.766 1 97.12 77 VAL A C 1
ATOM 588 O O . VAL A 1 77 ? -10.258 -14.398 -16.609 1 97.12 77 VAL A O 1
ATOM 591 N N . PHE A 1 78 ? -9.297 -15.141 -14.703 1 97.19 78 PHE A N 1
ATOM 592 C CA . PHE A 1 78 ? -8.422 -13.992 -14.508 1 97.19 78 PHE A CA 1
ATOM 593 C C . PHE A 1 78 ? -6.961 -14.422 -14.523 1 97.19 78 PHE A C 1
ATOM 595 O O . PHE A 1 78 ? -6.492 -15.078 -13.594 1 97.19 78 PHE A O 1
ATOM 602 N N . MET A 1 79 ? -6.316 -14.016 -15.547 1 96.62 79 MET A N 1
ATOM 603 C CA . MET A 1 79 ? -4.871 -14.242 -15.594 1 96.62 79 MET A CA 1
ATOM 604 C C . MET A 1 79 ? -4.137 -13.227 -14.719 1 96.62 79 MET A C 1
ATOM 606 O O . MET A 1 79 ? -4.637 -12.133 -14.477 1 96.62 79 MET A O 1
ATOM 610 N N . GLU A 1 80 ? -2.996 -13.656 -14.258 1 95.81 80 GLU A N 1
ATOM 611 C CA . GLU A 1 80 ? -2.145 -12.695 -13.562 1 95.81 80 GLU A CA 1
ATOM 612 C C . GLU A 1 80 ? -1.849 -11.484 -14.438 1 95.81 80 GLU A C 1
ATOM 614 O O . GLU A 1 80 ? -1.541 -11.625 -15.625 1 95.81 80 GLU A O 1
ATOM 619 N N . PRO A 1 81 ? -1.945 -10.312 -13.906 1 96.69 81 PRO A N 1
ATOM 620 C CA . PRO A 1 81 ? -1.759 -9.117 -14.734 1 96.69 81 PRO A CA 1
ATOM 621 C C . PRO A 1 81 ? -0.289 -8.734 -14.898 1 96.69 81 PRO A C 1
ATOM 623 O O . PRO A 1 81 ? 0.098 -7.605 -14.602 1 96.69 81 PRO A O 1
ATOM 626 N N . VAL A 1 82 ? 0.498 -9.57 -15.453 1 95.19 82 VAL A N 1
ATOM 627 C CA . VAL A 1 82 ? 1.938 -9.398 -15.609 1 95.19 82 VAL A CA 1
ATOM 628 C C . VAL A 1 82 ? 2.215 -8.188 -16.5 1 95.19 82 VAL A C 1
ATOM 630 O O . VAL A 1 82 ? 3.188 -7.465 -16.297 1 95.19 82 VAL A O 1
ATOM 633 N N . ALA A 1 83 ? 1.367 -7.98 -17.469 1 95.75 83 ALA A N 1
ATOM 634 C CA . ALA A 1 83 ? 1.527 -6.836 -18.359 1 95.75 83 ALA A CA 1
ATOM 635 C C . ALA A 1 83 ? 1.584 -5.531 -17.578 1 95.75 83 ALA A C 1
ATOM 637 O O . ALA A 1 83 ? 2.34 -4.621 -17.922 1 95.75 83 ALA A O 1
ATOM 638 N N . LYS A 1 84 ? 0.815 -5.414 -16.531 1 98 84 LYS A N 1
ATOM 639 C CA . LYS A 1 84 ? 0.824 -4.219 -15.688 1 98 84 LYS A CA 1
ATOM 640 C C . LYS A 1 84 ? 2.16 -4.066 -14.969 1 98 84 LYS A C 1
ATOM 642 O O . LYS A 1 84 ? 2.631 -2.945 -14.758 1 98 84 LYS A O 1
ATOM 647 N N . TRP A 1 85 ? 2.736 -5.164 -14.586 1 98 85 TRP A N 1
ATOM 648 C CA . TRP A 1 85 ? 4.004 -5.141 -13.867 1 98 85 TRP A CA 1
ATOM 649 C C . TRP A 1 85 ? 5.156 -4.785 -14.805 1 98 85 TRP A C 1
ATOM 651 O O . TRP A 1 85 ? 6.195 -4.293 -14.359 1 98 85 TRP A O 1
ATOM 661 N N . ARG A 1 86 ? 4.949 -5.07 -16.062 1 97.06 86 ARG A N 1
ATOM 662 C CA . ARG A 1 86 ? 5.969 -4.785 -17.062 1 97.06 86 ARG A CA 1
ATOM 663 C C . ARG A 1 86 ? 5.879 -3.336 -17.547 1 97.06 86 ARG A C 1
ATOM 665 O O . ARG A 1 86 ? 6.828 -2.812 -18.141 1 97.06 86 ARG A O 1
ATOM 672 N N . ASN A 1 87 ? 4.668 -2.828 -17.359 1 97.88 87 ASN A N 1
ATOM 673 C CA . ASN A 1 87 ? 4.477 -1.441 -17.766 1 97.88 87 ASN A CA 1
ATOM 674 C C . ASN A 1 87 ? 3.422 -0.747 -16.922 1 97.88 87 ASN A C 1
ATOM 676 O O . ASN A 1 87 ? 2.227 -0.848 -17.188 1 97.88 87 ASN A O 1
ATOM 680 N N . VAL A 1 88 ? 3.852 0.013 -16.016 1 98 88 VAL A N 1
ATOM 681 C CA . VAL A 1 88 ? 2.977 0.9 -15.25 1 98 88 VAL A CA 1
ATOM 682 C C . VAL A 1 88 ? 3.373 2.354 -15.5 1 98 88 VAL A C 1
ATOM 684 O O . VAL A 1 88 ? 4.379 2.828 -14.969 1 98 88 VAL A O 1
ATOM 687 N N . ARG A 1 89 ? 2.588 3.014 -16.312 1 97.19 89 ARG A N 1
ATOM 688 C CA . ARG A 1 89 ? 2.824 4.395 -16.719 1 97.19 89 ARG A CA 1
ATOM 689 C C . ARG A 1 89 ? 4.234 4.57 -17.281 1 97.19 89 ARG A C 1
ATOM 691 O O . ARG A 1 89 ? 4.945 5.504 -16.891 1 97.19 89 ARG A O 1
ATOM 698 N N . GLY A 1 90 ? 4.691 3.568 -18.031 1 97.31 90 GLY A N 1
ATOM 699 C CA . GLY A 1 90 ? 5.957 3.674 -18.734 1 97.31 90 GLY A CA 1
ATOM 700 C C . GLY A 1 90 ? 7.109 3.02 -18 1 97.31 90 GLY A C 1
ATOM 701 O O . GLY A 1 90 ? 8.242 3.002 -18.5 1 97.31 90 GLY A O 1
ATOM 702 N N . HIS A 1 91 ? 6.832 2.396 -16.844 1 98.12 91 HIS A N 1
ATOM 703 C CA . HIS A 1 91 ? 7.898 1.785 -16.062 1 98.12 91 HIS A CA 1
ATOM 704 C C . HIS A 1 91 ? 7.707 0.276 -15.953 1 98.12 91 HIS A C 1
ATOM 706 O O . HIS A 1 91 ? 6.574 -0.211 -15.93 1 98.12 91 HIS A O 1
ATOM 712 N N . ASN A 1 92 ? 8.805 -0.431 -15.883 1 98 92 ASN A N 1
ATOM 713 C CA . ASN A 1 92 ? 8.797 -1.887 -15.789 1 98 92 ASN A CA 1
ATOM 714 C C . ASN A 1 92 ? 9.328 -2.367 -14.445 1 98 92 ASN A C 1
ATOM 716 O O . ASN A 1 92 ? 10.453 -2.869 -14.359 1 98 92 ASN A O 1
ATOM 720 N N . PRO A 1 93 ? 8.508 -2.285 -13.43 1 98.25 93 PRO A N 1
ATOM 721 C CA . PRO A 1 93 ? 8.977 -2.676 -12.102 1 98.25 93 PRO A CA 1
ATOM 722 C C . PRO A 1 93 ? 9.383 -4.145 -12.023 1 98.25 93 PRO A C 1
ATOM 724 O O . PRO A 1 93 ? 10.242 -4.516 -11.219 1 98.25 93 PRO A O 1
ATOM 727 N N . LEU A 1 94 ? 8.742 -5 -12.812 1 97.81 94 LEU A N 1
ATOM 728 C CA . LEU A 1 94 ? 9.125 -6.406 -12.836 1 97.81 94 LEU A CA 1
ATOM 729 C C . LEU A 1 94 ? 10.57 -6.566 -13.281 1 97.81 94 LEU A C 1
ATOM 731 O O . LEU A 1 94 ? 11.359 -7.242 -12.617 1 97.81 94 LEU A O 1
ATOM 735 N N . GLY A 1 95 ? 10.891 -5.926 -14.383 1 96.75 95 GLY A N 1
ATOM 736 C CA . GLY A 1 95 ? 12.266 -5.953 -14.859 1 96.75 95 GLY A CA 1
ATOM 737 C C . GLY A 1 95 ? 13.258 -5.379 -13.867 1 96.75 95 GLY A C 1
ATOM 738 O O . GLY A 1 95 ? 14.344 -5.934 -13.664 1 96.75 95 GLY A O 1
ATOM 739 N N . LEU A 1 96 ? 12.891 -4.27 -13.242 1 97.5 96 LEU A N 1
ATOM 740 C CA . LEU A 1 96 ? 13.742 -3.643 -12.242 1 97.5 96 LEU A CA 1
ATOM 741 C C . LEU A 1 96 ? 14.016 -4.598 -11.078 1 97.5 96 LEU A C 1
ATOM 743 O O . LEU A 1 96 ? 15.156 -4.715 -10.625 1 97.5 96 LEU A O 1
ATOM 747 N N . MET A 1 97 ? 13.047 -5.305 -10.68 1 97.5 97 MET A N 1
ATOM 748 C CA . MET A 1 97 ? 13.188 -6.219 -9.547 1 97.5 97 MET A CA 1
ATOM 749 C C . MET A 1 97 ? 14.156 -7.352 -9.883 1 97.5 97 MET A C 1
ATOM 751 O O . MET A 1 97 ? 15.039 -7.672 -9.086 1 97.5 97 MET A O 1
ATOM 755 N N . TYR A 1 98 ? 13.953 -7.938 -11.008 1 94.88 98 TYR A N 1
ATOM 756 C CA . TYR A 1 98 ? 14.82 -9.062 -11.352 1 94.88 98 TYR A CA 1
ATOM 757 C C . TYR A 1 98 ? 16.266 -8.609 -11.531 1 94.88 98 TYR A C 1
ATOM 759 O O . TYR A 1 98 ? 17.203 -9.367 -11.289 1 94.88 98 TYR A O 1
ATOM 767 N N . ARG A 1 99 ? 16.484 -7.379 -11.867 1 95 99 ARG A N 1
ATOM 768 C CA . ARG A 1 99 ? 17.828 -6.84 -12.031 1 95 99 ARG A CA 1
ATOM 769 C C . ARG A 1 99 ? 18.438 -6.461 -10.688 1 95 99 ARG A C 1
ATOM 771 O O . ARG A 1 99 ? 19.625 -6.637 -10.469 1 95 99 ARG A O 1
ATOM 778 N N . ASP A 1 100 ? 17.625 -5.902 -9.82 1 96.31 100 ASP A N 1
ATOM 779 C CA . ASP A 1 100 ? 18.047 -5.477 -8.492 1 96.31 100 ASP A CA 1
ATOM 780 C C . ASP A 1 100 ? 16.922 -5.637 -7.473 1 96.31 100 ASP A C 1
ATOM 782 O O . ASP A 1 100 ? 16.25 -4.668 -7.137 1 96.31 100 ASP A O 1
ATOM 786 N N . ALA A 1 101 ? 16.859 -6.84 -6.922 1 96.69 101 ALA A N 1
ATOM 787 C CA . ALA A 1 101 ? 15.773 -7.188 -6.02 1 96.69 101 ALA A CA 1
ATOM 788 C C . ALA A 1 101 ? 15.875 -6.41 -4.711 1 96.69 101 ALA A C 1
ATOM 790 O O . ALA A 1 101 ? 14.859 -6.062 -4.105 1 96.69 101 ALA A O 1
ATOM 791 N N . CYS A 1 102 ? 17.016 -6.07 -4.285 1 96.25 102 CYS A N 1
ATOM 792 C CA . CYS A 1 102 ? 17.203 -5.391 -3.008 1 96.25 102 CYS A CA 1
ATOM 793 C C . CYS A 1 102 ? 16.594 -3.992 -3.043 1 96.25 102 CYS A C 1
ATOM 795 O O . CYS A 1 102 ? 16 -3.547 -2.062 1 96.25 102 CYS A O 1
ATOM 797 N N . ARG A 1 103 ? 16.734 -3.436 -4.176 1 96.19 103 ARG A N 1
ATOM 798 C CA . ARG A 1 103 ? 16.234 -2.068 -4.273 1 96.19 103 ARG A CA 1
ATOM 799 C C . ARG A 1 103 ? 14.758 -2.047 -4.664 1 96.19 103 ARG A C 1
ATOM 801 O O . ARG A 1 103 ? 13.984 -1.229 -4.156 1 96.19 103 ARG A O 1
ATOM 808 N N . TRP A 1 104 ? 14.352 -2.945 -5.539 1 98.06 104 TRP A N 1
ATOM 809 C CA . TRP A 1 104 ? 13.07 -2.748 -6.211 1 98.06 104 TRP A CA 1
ATOM 810 C C . TRP A 1 104 ? 12.039 -3.76 -5.727 1 98.06 104 TRP A C 1
ATOM 812 O O . TRP A 1 104 ? 10.891 -3.742 -6.168 1 98.06 104 TRP A O 1
ATOM 822 N N . GLY A 1 105 ? 12.461 -4.629 -4.785 1 98.44 105 GLY A N 1
ATOM 823 C CA . GLY A 1 105 ? 11.531 -5.621 -4.27 1 98.44 105 GLY A CA 1
ATOM 824 C C . GLY A 1 105 ? 10.289 -5.008 -3.652 1 98.44 105 GLY A C 1
ATOM 825 O O . GLY A 1 105 ? 9.164 -5.43 -3.947 1 98.44 105 GLY A O 1
ATOM 826 N N . LEU A 1 106 ? 10.5 -4.012 -2.83 1 98.75 106 LEU A N 1
ATOM 827 C CA . LEU A 1 106 ? 9.367 -3.348 -2.199 1 98.75 106 LEU A CA 1
ATOM 828 C C . LEU A 1 106 ? 8.477 -2.689 -3.246 1 98.75 106 LEU A C 1
ATOM 830 O O . LEU A 1 106 ? 7.246 -2.787 -3.17 1 98.75 106 LEU A O 1
ATOM 834 N N . THR A 1 107 ? 9.07 -2.025 -4.211 1 98.81 107 THR A N 1
ATOM 835 C CA . THR A 1 107 ? 8.328 -1.317 -5.246 1 98.81 107 THR A CA 1
ATOM 836 C C . THR A 1 107 ? 7.41 -2.273 -6.004 1 98.81 107 THR A C 1
ATOM 838 O O . THR A 1 107 ? 6.199 -2.047 -6.086 1 98.81 107 THR A O 1
ATOM 841 N N . LEU A 1 108 ? 7.992 -3.336 -6.461 1 98.88 108 LEU A N 1
ATOM 842 C CA . LEU A 1 108 ? 7.203 -4.285 -7.238 1 98.88 108 LEU A CA 1
ATOM 843 C C . LEU A 1 108 ? 6.133 -4.945 -6.371 1 98.88 108 LEU A C 1
ATOM 845 O O . LEU A 1 108 ? 4.969 -5.031 -6.77 1 98.88 108 LEU A O 1
ATOM 849 N N . GLN A 1 109 ? 6.547 -5.402 -5.191 1 98.88 109 GLN A N 1
ATOM 850 C CA . GLN A 1 109 ? 5.613 -6.16 -4.367 1 98.88 109 GLN A CA 1
ATOM 851 C C . GLN A 1 109 ? 4.465 -5.281 -3.877 1 98.88 109 GLN A C 1
ATOM 853 O O . GLN A 1 109 ? 3.342 -5.758 -3.705 1 98.88 109 GLN A O 1
ATOM 858 N N . THR A 1 110 ? 4.746 -3.998 -3.662 1 98.88 110 THR A N 1
ATOM 859 C CA . THR A 1 110 ? 3.67 -3.059 -3.363 1 98.88 110 THR A CA 1
ATOM 860 C C . THR A 1 110 ? 2.67 -2.994 -4.516 1 98.88 110 THR A C 1
ATOM 862 O O . THR A 1 110 ? 1.458 -3.004 -4.293 1 98.88 110 THR A O 1
ATOM 865 N N . TYR A 1 111 ? 3.131 -2.982 -5.695 1 98.88 111 TYR A N 1
ATOM 866 C CA . TYR A 1 111 ? 2.271 -2.893 -6.871 1 98.88 111 TYR A CA 1
ATOM 867 C C . TYR A 1 111 ? 1.572 -4.223 -7.141 1 98.88 111 TYR A C 1
ATOM 869 O O . TYR A 1 111 ? 0.408 -4.246 -7.543 1 98.88 111 TYR A O 1
ATOM 877 N N . VAL A 1 112 ? 2.264 -5.324 -6.918 1 98.81 112 VAL A N 1
ATOM 878 C CA . VAL A 1 112 ? 1.662 -6.645 -7.07 1 98.81 112 VAL A CA 1
ATOM 879 C C . VAL A 1 112 ? 0.496 -6.797 -6.098 1 98.81 112 VAL A C 1
ATOM 881 O O . VAL A 1 112 ? -0.569 -7.297 -6.469 1 98.81 112 VAL A O 1
ATOM 884 N N . GLN A 1 113 ? 0.739 -6.348 -4.906 1 98.69 113 GLN A N 1
ATOM 885 C CA . GLN A 1 113 ? -0.32 -6.426 -3.906 1 98.69 113 GLN A CA 1
ATOM 886 C C . GLN A 1 113 ? -1.557 -5.652 -4.355 1 98.69 113 GLN A C 1
ATOM 888 O O . GLN A 1 113 ? -2.68 -6.148 -4.242 1 98.69 113 GLN A O 1
ATOM 893 N N . LEU A 1 114 ? -1.365 -4.527 -4.93 1 98.69 114 LEU A N 1
ATOM 894 C CA . LEU A 1 114 ? -2.471 -3.709 -5.418 1 98.69 114 LEU A CA 1
ATOM 895 C C . LEU A 1 114 ? -3.186 -4.395 -6.574 1 98.69 114 LEU A C 1
ATOM 897 O O . LEU A 1 114 ? -4.418 -4.477 -6.59 1 98.69 114 LEU A O 1
ATOM 901 N N . THR A 1 115 ? -2.457 -4.855 -7.547 1 98.62 115 THR A N 1
ATOM 902 C CA . THR A 1 115 ? -3.053 -5.406 -8.758 1 98.62 115 THR A CA 1
ATOM 903 C C . THR A 1 115 ? -3.781 -6.711 -8.453 1 98.62 115 THR A C 1
ATOM 905 O O . THR A 1 115 ? -4.824 -7 -9.047 1 98.62 115 THR A O 1
ATOM 908 N N . MET A 1 116 ? -3.232 -7.508 -7.527 1 98.5 116 MET A N 1
ATOM 909 C CA . MET A 1 116 ? -3.93 -8.727 -7.129 1 98.5 116 MET A CA 1
ATOM 910 C C . MET A 1 116 ? -5.184 -8.398 -6.324 1 98.5 116 MET A C 1
ATOM 912 O O . MET A 1 116 ? -6.195 -9.094 -6.434 1 98.5 116 MET A O 1
ATOM 916 N N . LEU A 1 117 ? -5.066 -7.391 -5.48 1 98.38 117 LEU A N 1
ATOM 917 C CA . LEU A 1 117 ? -6.25 -6.918 -4.766 1 98.38 117 LEU A CA 1
ATOM 918 C C . LEU A 1 117 ? -7.359 -6.543 -5.742 1 98.38 117 LEU A C 1
ATOM 920 O O . LEU A 1 117 ? -8.523 -6.898 -5.539 1 98.38 117 LEU A O 1
ATOM 924 N N . ASN A 1 118 ? -7.008 -5.898 -6.781 1 97.19 118 ASN A N 1
ATOM 925 C CA . ASN A 1 118 ? -7.973 -5.531 -7.812 1 97.19 118 ASN A CA 1
ATOM 926 C C . ASN A 1 118 ? -8.633 -6.762 -8.43 1 97.19 118 ASN A C 1
ATOM 928 O O . ASN A 1 118 ? -9.836 -6.762 -8.68 1 97.19 118 ASN A O 1
ATOM 932 N N . GLN A 1 119 ? -7.863 -7.781 -8.664 1 97.19 119 GLN A N 1
ATOM 933 C CA . GLN A 1 119 ? -8.414 -9.016 -9.219 1 97.19 119 GLN A CA 1
ATOM 934 C C . GLN A 1 119 ? -9.438 -9.641 -8.281 1 97.19 119 GLN A C 1
ATOM 936 O O . GLN A 1 119 ? -10.516 -10.055 -8.711 1 97.19 119 GLN A O 1
ATOM 941 N N . HIS A 1 120 ? -9.102 -9.625 -7.043 1 97.25 120 HIS A N 1
ATOM 942 C CA . HIS A 1 120 ? -9.961 -10.242 -6.043 1 97.25 120 HIS A CA 1
ATOM 943 C C . HIS A 1 120 ? -11.266 -9.469 -5.887 1 97.25 120 HIS A C 1
ATOM 945 O O . HIS A 1 120 ? -12.297 -10.047 -5.531 1 97.25 120 HIS A O 1
ATOM 951 N N . THR A 1 121 ? -11.258 -8.195 -6.133 1 96.06 121 THR A N 1
ATOM 952 C CA . THR A 1 121 ? -12.406 -7.363 -5.777 1 96.06 121 THR A CA 1
ATOM 953 C C . THR A 1 121 ? -13.242 -7.039 -7.008 1 96.06 121 THR A C 1
ATOM 955 O O . THR A 1 121 ? -14.273 -6.363 -6.906 1 96.06 121 THR A O 1
ATOM 958 N N . ARG A 1 122 ? -12.844 -7.492 -8.148 1 95.38 122 ARG A N 1
ATOM 959 C CA . ARG A 1 122 ? -13.68 -7.324 -9.328 1 95.38 122 ARG A CA 1
ATOM 960 C C . ARG A 1 122 ? -15.023 -8.016 -9.148 1 95.38 122 ARG A C 1
ATOM 962 O O . ARG A 1 122 ? -15.102 -9.109 -8.586 1 95.38 122 ARG A O 1
ATOM 969 N N . PRO A 1 123 ? -16.062 -7.32 -9.57 1 94.62 123 PRO A N 1
ATOM 970 C CA . PRO A 1 123 ? -17.359 -8 -9.5 1 94.62 123 PRO A CA 1
ATOM 971 C C . PRO A 1 123 ? -17.359 -9.336 -10.242 1 94.62 123 PRO A C 1
ATOM 973 O O . PRO A 1 123 ? -16.828 -9.43 -11.352 1 94.62 123 PRO A O 1
ATOM 976 N N . GLN A 1 124 ? -17.875 -10.359 -9.633 1 94.94 124 GLN A N 1
ATOM 977 C CA . GLN A 1 124 ? -17.906 -11.688 -10.242 1 94.94 124 GLN A CA 1
ATOM 978 C C . GLN A 1 124 ? -19.172 -11.883 -11.078 1 94.94 124 GLN A C 1
ATOM 980 O O . GLN A 1 124 ? -20.281 -11.867 -10.547 1 94.94 124 GLN A O 1
ATOM 985 N N . THR A 1 125 ? -18.938 -12.141 -12.312 1 93.56 125 THR A N 1
ATOM 986 C CA . THR A 1 125 ? -20.047 -12.195 -13.273 1 93.56 125 THR A CA 1
ATOM 987 C C . THR A 1 125 ? -20.422 -13.641 -13.578 1 93.56 125 THR A C 1
ATOM 989 O O . THR A 1 125 ? -21.422 -13.891 -14.258 1 93.56 125 THR A O 1
ATOM 992 N N . SER A 1 126 ? -19.672 -14.625 -13.219 1 95.12 126 SER A N 1
ATOM 993 C CA . SER A 1 126 ? -19.922 -16.047 -13.43 1 95.12 126 SER A CA 1
ATOM 994 C C . SER A 1 126 ? -19.969 -16.797 -12.109 1 95.12 126 SER A C 1
ATOM 996 O O . SER A 1 126 ? -19.422 -16.344 -11.102 1 95.12 126 SER A O 1
ATOM 998 N N . PRO A 1 127 ? -20.625 -17.922 -12.141 1 94.69 127 PRO A N 1
ATOM 999 C CA . PRO A 1 127 ? -20.703 -18.719 -10.914 1 94.69 127 PRO A CA 1
ATOM 1000 C C . PRO A 1 127 ? -19.328 -19.109 -10.375 1 94.69 127 PRO A C 1
ATOM 1002 O O . PRO A 1 127 ? -19.141 -19.203 -9.156 1 94.69 127 PRO A O 1
ATOM 1005 N N . VAL A 1 128 ? -18.406 -19.344 -11.336 1 96.31 128 VAL A N 1
ATOM 1006 C CA . VAL A 1 128 ? -17.062 -19.75 -10.922 1 96.31 128 VAL A CA 1
ATOM 1007 C C . VAL A 1 128 ? -16.031 -18.766 -11.484 1 96.31 128 VAL A C 1
ATOM 1009 O O . VAL A 1 128 ? -16.078 -18.422 -12.664 1 96.31 128 VAL A O 1
ATOM 1012 N N . ARG A 1 129 ? -15.18 -18.344 -10.609 1 97.38 129 ARG A N 1
ATOM 1013 C CA . ARG A 1 129 ? -14.016 -17.562 -11.023 1 97.38 129 ARG A CA 1
ATOM 1014 C C . ARG A 1 129 ? -12.727 -18.359 -10.828 1 97.38 129 ARG A C 1
ATOM 1016 O O . ARG A 1 129 ? -12.461 -18.859 -9.742 1 97.38 129 ARG A O 1
ATOM 1023 N N . LEU A 1 130 ? -11.992 -18.484 -11.883 1 97.5 130 LEU A N 1
ATOM 1024 C CA . LEU A 1 130 ? -10.664 -19.094 -11.859 1 97.5 130 LEU A CA 1
ATOM 1025 C C . LEU A 1 130 ? -9.578 -18.031 -11.992 1 97.5 130 LEU A C 1
ATOM 1027 O O . LEU A 1 130 ? -9.562 -17.266 -12.961 1 97.5 130 LEU A O 1
ATOM 1031 N N . MET A 1 131 ? -8.664 -17.984 -11 1 98 131 MET A N 1
ATOM 1032 C CA . MET A 1 131 ? -7.633 -16.938 -11 1 98 131 MET A CA 1
ATOM 1033 C C . MET A 1 131 ? -6.242 -17.562 -11.023 1 98 131 MET A C 1
ATOM 1035 O O . MET A 1 131 ? -5.996 -18.562 -10.352 1 98 131 MET A O 1
ATOM 1039 N N . GLU A 1 132 ? -5.422 -16.906 -11.789 1 98 132 GLU A N 1
ATOM 1040 C CA . GLU A 1 132 ? -4.004 -17.234 -11.695 1 98 132 GLU A CA 1
ATOM 1041 C C . GLU A 1 132 ? -3.371 -16.625 -10.453 1 98 132 GLU A C 1
ATOM 1043 O O . GLU A 1 132 ? -3.209 -15.398 -10.375 1 98 132 GLU A O 1
ATOM 1048 N N . ARG A 1 133 ? -3.039 -17.391 -9.508 1 98.06 133 ARG A N 1
ATOM 1049 C CA . ARG A 1 133 ? -2.492 -17 -8.211 1 98.06 133 ARG A CA 1
ATOM 1050 C C . ARG A 1 133 ? -3.453 -16.062 -7.469 1 98.06 133 ARG A C 1
ATOM 1052 O O . ARG A 1 133 ? -4.609 -15.922 -7.867 1 98.06 133 ARG A O 1
ATOM 1059 N N . SER A 1 134 ? -3.053 -15.688 -6.293 1 97.81 134 SER A N 1
ATOM 1060 C CA . SER A 1 134 ? -3.844 -14.844 -5.402 1 97.81 134 SER A CA 1
ATOM 1061 C C . SER A 1 134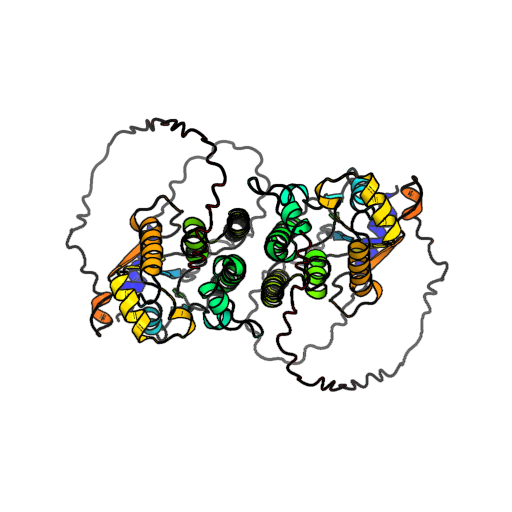 ? -2.965 -13.852 -4.656 1 97.81 134 SER A C 1
ATOM 1063 O O . SER A 1 134 ? -1.737 -13.891 -4.766 1 97.81 134 SER A O 1
ATOM 1065 N N . ILE A 1 135 ? -3.609 -12.938 -3.949 1 98.31 135 ILE A N 1
ATOM 1066 C CA . ILE A 1 135 ? -2.885 -11.984 -3.121 1 98.31 135 ILE A CA 1
ATOM 1067 C C . ILE A 1 135 ? -2.131 -12.719 -2.018 1 98.31 135 ILE A C 1
ATOM 1069 O O . ILE A 1 135 ? -1.154 -12.203 -1.471 1 98.31 135 ILE A O 1
ATOM 1073 N N . HIS A 1 136 ? -2.521 -13.969 -1.672 1 98.06 136 HIS A N 1
ATOM 1074 C CA . HIS A 1 136 ? -1.885 -14.758 -0.627 1 98.06 136 HIS A CA 1
ATOM 1075 C C . HIS A 1 136 ? -0.503 -15.234 -1.062 1 98.06 136 HIS A C 1
ATOM 1077 O O . HIS A 1 136 ? 0.457 -15.156 -0.292 1 98.06 136 HIS A O 1
ATOM 1083 N N . SER A 1 137 ? -0.393 -15.672 -2.27 1 98 137 SER A N 1
ATOM 1084 C CA . SER A 1 137 ? 0.922 -16.109 -2.73 1 98 137 SER A CA 1
ATOM 1085 C C . SER A 1 137 ? 1.858 -14.914 -2.92 1 98 137 SER A C 1
ATOM 1087 O O . SER A 1 137 ? 3.07 -15.039 -2.73 1 98 137 SER A O 1
ATOM 1089 N N . ALA A 1 138 ? 1.258 -13.742 -3.275 1 98.25 138 ALA A N 1
ATOM 1090 C CA . ALA A 1 138 ? 2.094 -12.547 -3.318 1 98.25 138 ALA A CA 1
ATOM 1091 C C . ALA A 1 138 ? 2.799 -12.32 -1.984 1 98.25 138 ALA A C 1
ATOM 1093 O O . ALA A 1 138 ? 3.992 -12.008 -1.95 1 98.25 138 ALA A O 1
ATOM 1094 N N . ARG A 1 139 ? 2.092 -12.578 -0.952 1 98.38 139 ARG A N 1
ATOM 1095 C CA . ARG A 1 139 ? 2.631 -12.367 0.388 1 98.38 139 ARG A CA 1
ATOM 1096 C C . ARG A 1 139 ? 3.438 -13.578 0.849 1 98.38 139 ARG A C 1
ATOM 1098 O O . ARG A 1 139 ? 4.574 -13.43 1.304 1 98.38 139 ARG A O 1
ATOM 1105 N N . TYR A 1 140 ? 2.934 -14.766 0.743 1 98.25 140 TYR A N 1
ATOM 1106 C CA . TYR A 1 140 ? 3.475 -15.953 1.409 1 98.25 140 TYR A CA 1
ATOM 1107 C C . TYR A 1 140 ? 4.594 -16.578 0.586 1 98.25 140 TYR A C 1
ATOM 1109 O O . TYR A 1 140 ? 5.387 -17.359 1.104 1 98.25 140 TYR A O 1
ATOM 1117 N N . ILE A 1 141 ? 4.602 -16.203 -0.645 1 98.5 141 ILE A N 1
ATOM 1118 C CA . ILE A 1 141 ? 5.625 -16.797 -1.501 1 98.5 141 ILE A CA 1
ATOM 1119 C C . ILE A 1 141 ? 6.645 -15.734 -1.903 1 98.5 141 ILE A C 1
ATOM 1121 O O . ILE A 1 141 ? 7.797 -15.773 -1.466 1 98.5 141 ILE A O 1
ATOM 1125 N N . PHE A 1 142 ? 6.219 -14.703 -2.58 1 98.75 142 PHE A N 1
ATOM 1126 C CA . PHE A 1 142 ? 7.152 -13.812 -3.262 1 98.75 142 PHE A CA 1
ATOM 1127 C C . PHE A 1 142 ? 7.75 -12.805 -2.285 1 98.75 142 PHE A C 1
ATOM 1129 O O . PHE A 1 142 ? 8.961 -12.562 -2.297 1 98.75 142 PHE A O 1
ATOM 1136 N N . VAL A 1 143 ? 6.93 -12.219 -1.444 1 98.81 143 VAL A N 1
ATOM 1137 C CA . VAL A 1 143 ? 7.457 -11.328 -0.412 1 98.81 143 VAL A CA 1
ATOM 1138 C C . VAL A 1 143 ? 8.336 -12.125 0.554 1 98.81 143 VAL A C 1
ATOM 1140 O O . VAL A 1 143 ? 9.43 -11.688 0.911 1 98.81 143 VAL A O 1
ATOM 1143 N N . GLU A 1 144 ? 7.836 -13.32 0.905 1 98.69 144 GLU A N 1
ATOM 1144 C CA . GLU A 1 144 ? 8.586 -14.172 1.824 1 98.69 144 GLU A CA 1
ATOM 1145 C C . GLU A 1 144 ? 9.938 -14.562 1.232 1 98.69 144 GLU A C 1
ATOM 1147 O O . GLU A 1 144 ? 10.945 -14.578 1.938 1 98.69 144 GLU A O 1
ATOM 1152 N N . ASN A 1 145 ? 9.961 -14.836 0.007 1 98.62 145 ASN A N 1
ATOM 1153 C CA . ASN A 1 145 ? 11.211 -15.219 -0.643 1 98.62 145 ASN A CA 1
ATOM 1154 C C . ASN A 1 145 ? 12.219 -14.07 -0.626 1 98.62 145 ASN A C 1
ATOM 1156 O O . ASN A 1 145 ? 13.414 -14.289 -0.405 1 98.62 145 ASN A O 1
ATOM 1160 N N . LEU A 1 146 ? 11.75 -12.891 -0.92 1 98.69 146 LEU A N 1
ATOM 1161 C CA . LEU A 1 146 ? 12.633 -11.727 -0.876 1 98.69 146 LEU A CA 1
ATOM 1162 C C . LEU A 1 146 ? 13.227 -11.547 0.516 1 98.69 146 LEU A C 1
ATOM 1164 O O . LEU A 1 146 ? 14.414 -11.258 0.654 1 98.69 146 LEU A O 1
ATOM 1168 N N . TYR A 1 147 ? 12.445 -11.773 1.489 1 98.69 147 TYR A N 1
ATOM 1169 C CA . TYR A 1 147 ? 12.891 -11.586 2.865 1 98.69 147 TYR A CA 1
ATOM 1170 C C . TYR A 1 147 ? 13.875 -12.672 3.271 1 98.69 147 TYR A C 1
ATOM 1172 O O . TYR A 1 147 ? 14.977 -12.383 3.75 1 98.69 147 TYR A O 1
ATOM 1180 N N . ARG A 1 148 ? 13.562 -13.898 3.031 1 97.75 148 ARG A N 1
ATOM 1181 C CA . ARG A 1 148 ? 14.375 -15.031 3.451 1 97.75 148 ARG A CA 1
ATOM 1182 C C . ARG A 1 148 ? 15.703 -15.062 2.695 1 97.75 148 ARG A C 1
ATOM 1184 O O . ARG A 1 148 ? 16.719 -15.523 3.223 1 97.75 148 ARG A O 1
ATOM 1191 N N . SER A 1 149 ? 15.695 -14.57 1.517 1 97.5 149 SER A N 1
ATOM 1192 C CA . SER A 1 149 ? 16.906 -14.562 0.709 1 97.5 149 SER A CA 1
ATOM 1193 C C . SER A 1 149 ? 17.797 -13.375 1.062 1 97.5 149 SER A C 1
ATOM 1195 O O . SER A 1 149 ? 18.859 -13.18 0.458 1 97.5 149 SER A O 1
ATOM 1197 N N . GLY A 1 150 ? 17.312 -12.508 1.949 1 97.62 150 GLY A N 1
ATOM 1198 C CA . GLY A 1 150 ? 18.109 -11.367 2.393 1 97.62 150 GLY A CA 1
ATOM 1199 C C . GLY A 1 150 ? 18.016 -10.18 1.455 1 97.62 150 GLY A C 1
ATOM 1200 O O . GLY A 1 150 ? 18.781 -9.219 1.597 1 97.62 150 GLY A O 1
ATOM 1201 N N . LYS A 1 151 ? 17.141 -10.219 0.542 1 98.06 151 LYS A N 1
ATOM 1202 C CA . LYS A 1 151 ? 17.047 -9.18 -0.473 1 98.06 151 LYS A CA 1
ATOM 1203 C C . LYS A 1 151 ? 16.031 -8.117 -0.087 1 98.06 151 LYS A C 1
ATOM 1205 O O . LYS A 1 151 ? 15.844 -7.133 -0.803 1 98.06 151 LYS A O 1
ATOM 1210 N N . MET A 1 152 ? 15.391 -8.312 1.007 1 98.56 152 MET A N 1
ATOM 1211 C CA . MET A 1 152 ? 14.43 -7.332 1.503 1 98.56 152 MET A CA 1
ATOM 1212 C C . MET A 1 152 ? 14.695 -7.008 2.969 1 98.56 152 MET A C 1
ATOM 1214 O O . MET A 1 152 ? 14.578 -7.879 3.832 1 98.56 152 MET A O 1
ATOM 1218 N N . PRO A 1 153 ? 15 -5.742 3.195 1 97.94 153 PRO A N 1
ATOM 1219 C CA . PRO A 1 153 ? 15.141 -5.34 4.594 1 97.94 153 PRO A CA 1
ATOM 1220 C C . PRO A 1 153 ? 13.891 -5.621 5.422 1 97.94 153 PRO A C 1
ATOM 1222 O O . PRO A 1 153 ? 12.773 -5.535 4.902 1 97.94 153 PRO A O 1
ATOM 1225 N N . GLU A 1 154 ? 14.086 -5.887 6.66 1 98.31 154 GLU A N 1
ATOM 1226 C CA . GLU A 1 154 ? 12.984 -6.293 7.531 1 98.31 154 GLU A CA 1
ATOM 1227 C C . GLU A 1 154 ? 11.906 -5.219 7.59 1 98.31 154 GLU A C 1
ATOM 1229 O O . GLU A 1 154 ? 10.711 -5.531 7.645 1 98.31 154 GLU A O 1
ATOM 1234 N N . VAL A 1 155 ? 12.273 -3.961 7.613 1 98.56 155 VAL A N 1
ATOM 1235 C CA . VAL A 1 155 ? 11.297 -2.881 7.711 1 98.56 155 VAL A CA 1
ATOM 1236 C C . VAL A 1 155 ? 10.367 -2.908 6.5 1 98.56 155 VAL A C 1
ATOM 1238 O O . VAL A 1 155 ? 9.164 -2.678 6.629 1 98.56 155 VAL A O 1
ATOM 1241 N N . ASP A 1 156 ? 10.898 -3.197 5.297 1 98.75 156 ASP A N 1
ATOM 1242 C CA . ASP A 1 156 ? 10.086 -3.332 4.09 1 98.75 156 ASP A CA 1
ATOM 1243 C C . ASP A 1 156 ? 9.117 -4.504 4.211 1 98.75 156 ASP A C 1
ATOM 1245 O O . ASP A 1 156 ? 7.938 -4.375 3.871 1 98.75 156 ASP A O 1
ATOM 1249 N N . TYR A 1 157 ? 9.672 -5.578 4.703 1 98.81 157 TYR A N 1
ATOM 1250 C CA . TYR A 1 157 ? 8.883 -6.785 4.918 1 98.81 157 TYR A CA 1
ATOM 1251 C C . TYR A 1 157 ? 7.719 -6.512 5.863 1 98.81 157 TYR A C 1
ATOM 1253 O O . TYR A 1 157 ? 6.59 -6.922 5.594 1 98.81 157 TYR A O 1
ATOM 1261 N N . VAL A 1 158 ? 7.992 -5.812 6.895 1 98.75 158 VAL A N 1
ATOM 1262 C CA . VAL A 1 158 ? 7.004 -5.504 7.922 1 98.75 158 VAL A CA 1
ATOM 1263 C C . VAL A 1 158 ? 5.914 -4.605 7.34 1 98.75 158 VAL A C 1
ATOM 1265 O O . VAL A 1 158 ? 4.723 -4.844 7.551 1 98.75 158 VAL A O 1
ATOM 1268 N N . VAL A 1 159 ? 6.285 -3.629 6.59 1 98.69 159 VAL A N 1
ATOM 1269 C CA . VAL A 1 159 ? 5.332 -2.68 6.027 1 98.69 159 VAL A CA 1
ATOM 1270 C C . VAL A 1 159 ? 4.402 -3.398 5.051 1 98.69 159 VAL A C 1
ATOM 1272 O O . VAL A 1 159 ? 3.186 -3.213 5.09 1 98.69 159 VAL A O 1
ATOM 1275 N N . LEU A 1 160 ? 4.984 -4.242 4.223 1 98.75 160 LEU A N 1
ATOM 1276 C CA . LEU A 1 160 ? 4.172 -5.023 3.293 1 98.75 160 LEU A CA 1
ATOM 1277 C C . LEU A 1 160 ? 3.234 -5.957 4.047 1 98.75 160 LEU A C 1
ATOM 1279 O O . LEU A 1 160 ? 2.084 -6.148 3.641 1 98.75 160 LEU A O 1
ATOM 1283 N N . SER A 1 161 ? 3.684 -6.473 5.113 1 98.56 161 SER A N 1
ATOM 1284 C CA . SER A 1 161 ? 2.875 -7.375 5.922 1 98.56 161 SER A CA 1
ATOM 1285 C C . SER A 1 161 ? 1.732 -6.633 6.605 1 98.56 161 SER A C 1
ATOM 1287 O O . SER A 1 161 ? 0.617 -7.148 6.699 1 98.56 161 SER A O 1
ATOM 1289 N N . GLU A 1 162 ? 2.029 -5.418 7.059 1 98.56 162 GLU A N 1
ATOM 1290 C CA . GLU A 1 162 ? 0.98 -4.598 7.652 1 98.56 162 GLU A CA 1
ATOM 1291 C C . GLU A 1 162 ? -0.134 -4.312 6.648 1 98.56 162 GLU A C 1
ATOM 1293 O O . GLU A 1 162 ? -1.316 -4.379 6.992 1 98.56 162 GLU A O 1
ATOM 1298 N N . TRP A 1 163 ? 0.244 -4.023 5.484 1 98.56 163 TRP A N 1
ATOM 1299 C CA . TRP A 1 163 ? -0.738 -3.797 4.43 1 98.56 163 TRP A CA 1
ATOM 1300 C C . TRP A 1 163 ? -1.546 -5.059 4.156 1 98.56 163 TRP A C 1
ATOM 1302 O O . TRP A 1 163 ? -2.775 -5.012 4.062 1 98.56 163 TRP A O 1
ATOM 1312 N N . PHE A 1 164 ? -0.88 -6.125 4.023 1 98.69 164 PHE A N 1
ATOM 1313 C CA . PHE A 1 164 ? -1.562 -7.387 3.754 1 98.69 164 PHE A CA 1
ATOM 1314 C C . PHE A 1 164 ? -2.555 -7.711 4.863 1 98.69 164 PHE A C 1
ATOM 1316 O O . PHE A 1 164 ? -3.697 -8.086 4.59 1 98.69 164 PHE A O 1
ATOM 1323 N N . ASP A 1 165 ? -2.111 -7.559 6.082 1 97.81 165 ASP A N 1
ATOM 1324 C CA . ASP A 1 165 ? -2.98 -7.805 7.227 1 97.81 165 ASP A CA 1
ATOM 1325 C C . ASP A 1 165 ? -4.219 -6.914 7.18 1 97.81 165 ASP A C 1
ATOM 1327 O O . ASP A 1 165 ? -5.332 -7.371 7.449 1 97.81 165 ASP A O 1
ATOM 1331 N N . TRP A 1 166 ? -4 -5.727 6.883 1 97.5 166 TRP A N 1
ATOM 1332 C CA . TRP A 1 166 ? -5.125 -4.805 6.781 1 97.5 166 TRP A CA 1
ATOM 1333 C C . TRP A 1 166 ? -6.094 -5.25 5.691 1 97.5 166 TRP A C 1
ATOM 1335 O O . TRP A 1 166 ? -7.312 -5.223 5.883 1 97.5 166 TRP A O 1
ATOM 1345 N N . ILE A 1 167 ? -5.594 -5.648 4.543 1 97.69 167 ILE A N 1
ATOM 1346 C CA . ILE A 1 167 ? -6.418 -6.055 3.41 1 97.69 167 ILE A CA 1
ATOM 1347 C C . ILE A 1 167 ? -7.266 -7.262 3.797 1 97.69 167 ILE A C 1
ATOM 1349 O O . ILE A 1 167 ? -8.484 -7.266 3.588 1 97.69 167 ILE A O 1
ATOM 1353 N N . VAL A 1 168 ? -6.691 -8.227 4.379 1 96.88 168 VAL A N 1
ATOM 1354 C CA . VAL A 1 168 ? -7.387 -9.469 4.707 1 96.88 168 VAL A CA 1
ATOM 1355 C C . VAL A 1 168 ? -8.453 -9.195 5.762 1 96.88 168 VAL A C 1
ATOM 1357 O O . VAL A 1 168 ? -9.516 -9.828 5.754 1 96.88 168 VAL A O 1
ATOM 1360 N N . ARG A 1 169 ? -8.297 -8.195 6.562 1 95.75 169 ARG A N 1
ATOM 1361 C CA . ARG A 1 169 ? -9.227 -7.871 7.641 1 95.75 169 ARG A CA 1
ATOM 1362 C C . ARG A 1 169 ? -10.375 -7.008 7.133 1 95.75 169 ARG A C 1
ATOM 1364 O O . ARG A 1 169 ? -11.5 -7.09 7.645 1 95.75 169 ARG A O 1
ATOM 1371 N N . ASN A 1 170 ? -10.078 -6.23 6.105 1 94.94 170 ASN A N 1
ATOM 1372 C CA . ASN A 1 170 ? -11.039 -5.188 5.773 1 94.94 170 ASN A CA 1
ATOM 1373 C C . ASN A 1 170 ? -11.695 -5.441 4.418 1 94.94 170 ASN A C 1
ATOM 1375 O O . ASN A 1 170 ? -12.727 -4.84 4.098 1 94.94 170 ASN A O 1
ATOM 1379 N N . ILE A 1 171 ? -11.117 -6.297 3.656 1 95.25 171 ILE A N 1
ATOM 1380 C CA . ILE A 1 171 ? -11.609 -6.562 2.311 1 95.25 171 ILE A CA 1
ATOM 1381 C C . ILE A 1 171 ? -11.758 -8.07 2.104 1 95.25 171 ILE A C 1
ATOM 1383 O O . ILE A 1 171 ? -10.906 -8.852 2.547 1 95.25 171 ILE A O 1
ATOM 1387 N N . ASP A 1 172 ? -12.828 -8.516 1.45 1 95.44 172 ASP A N 1
ATOM 1388 C CA . ASP A 1 172 ? -13.039 -9.938 1.18 1 95.44 172 ASP A CA 1
ATOM 1389 C C . ASP A 1 172 ? -12.148 -10.414 0.034 1 95.44 172 ASP A C 1
ATOM 1391 O O . ASP A 1 172 ? -12.453 -10.172 -1.137 1 95.44 172 ASP A O 1
ATOM 1395 N N . VAL A 1 173 ? -11.117 -11.086 0.371 1 97.19 173 VAL A N 1
ATOM 1396 C CA . VAL A 1 173 ? -10.211 -11.68 -0.613 1 97.19 173 VAL A CA 1
ATOM 1397 C C . VAL A 1 173 ? -10.172 -13.195 -0.438 1 97.19 173 VAL A C 1
ATOM 1399 O O . VAL A 1 173 ? -9.141 -13.828 -0.657 1 97.19 173 VAL A O 1
ATOM 1402 N N . SER A 1 174 ? -11.242 -13.766 -0.071 1 94.75 174 SER A N 1
ATOM 1403 C CA . SER A 1 174 ? -11.328 -15.188 0.248 1 94.75 174 SER A CA 1
ATOM 1404 C C . SER A 1 174 ? -11.219 -16.047 -1.01 1 94.75 174 SER A C 1
ATOM 1406 O O . SER A 1 174 ? -11.57 -15.602 -2.104 1 94.75 174 SER A O 1
ATOM 1408 N N . VAL A 1 175 ? -10.727 -17.172 -0.849 1 97.38 175 VAL A N 1
ATOM 1409 C CA . VAL A 1 175 ? -10.57 -18.203 -1.875 1 97.38 175 VAL A CA 1
ATOM 1410 C C . VAL A 1 175 ? -11.258 -19.484 -1.422 1 97.38 175 VAL A C 1
ATOM 1412 O O . VAL A 1 175 ? -11.094 -19.922 -0.277 1 97.38 175 VAL A O 1
ATOM 1415 N N . ASP A 1 176 ? -11.984 -20.109 -2.363 1 97.5 176 ASP A N 1
ATOM 1416 C CA . ASP A 1 176 ? -12.758 -21.281 -1.982 1 97.5 176 ASP A CA 1
ATOM 1417 C C . ASP A 1 176 ? -11.945 -22.562 -2.201 1 97.5 176 ASP A C 1
ATOM 1419 O O . ASP A 1 176 ? -12.18 -23.578 -1.528 1 97.5 176 ASP A O 1
ATOM 1423 N N . LEU A 1 177 ? -11.102 -22.516 -3.146 1 97.75 177 LEU A N 1
ATOM 1424 C CA . LEU A 1 177 ? -10.289 -23.672 -3.494 1 97.75 177 LEU A CA 1
ATOM 1425 C C . LEU A 1 177 ? -8.961 -23.25 -4.102 1 97.75 177 LEU A C 1
ATOM 1427 O O . LEU A 1 177 ? -8.914 -22.312 -4.914 1 97.75 177 LEU A O 1
ATOM 1431 N N . ILE A 1 178 ? -7.914 -23.938 -3.703 1 97.81 178 ILE A N 1
ATOM 1432 C CA . ILE A 1 178 ? -6.598 -23.734 -4.297 1 97.81 178 ILE A CA 1
ATOM 1433 C C . ILE A 1 178 ? -6.184 -24.969 -5.09 1 97.81 178 ILE A C 1
ATOM 1435 O O . ILE A 1 178 ? -6.145 -26.078 -4.547 1 97.81 178 ILE A O 1
ATOM 1439 N N . VAL A 1 179 ? -6 -24.75 -6.32 1 96.81 179 VAL A N 1
ATOM 1440 C CA . VAL A 1 179 ? -5.387 -25.781 -7.145 1 96.81 179 VAL A CA 1
ATOM 1441 C C . VAL A 1 179 ? -3.881 -25.547 -7.234 1 96.81 179 VAL A C 1
ATOM 1443 O O . VAL A 1 179 ? -3.434 -24.5 -7.691 1 96.81 179 VAL A O 1
ATOM 1446 N N . TYR A 1 180 ? -3.105 -26.531 -6.758 1 97.75 180 TYR A N 1
ATOM 1447 C CA . TYR A 1 180 ? -1.654 -26.391 -6.727 1 97.75 180 TYR A CA 1
ATOM 1448 C C . TYR A 1 180 ? -0.996 -27.234 -7.812 1 97.75 180 TYR A C 1
ATOM 1450 O O . TYR A 1 180 ? -0.943 -28.453 -7.703 1 97.75 180 TYR A O 1
ATOM 1458 N N . LEU A 1 181 ? -0.538 -26.531 -8.875 1 97.12 181 LEU A N 1
ATOM 1459 C CA . LEU A 1 181 ? 0.227 -27.234 -9.898 1 97.12 181 LEU A CA 1
ATOM 1460 C C . LEU A 1 181 ? 1.649 -27.5 -9.422 1 97.12 181 LEU A C 1
ATOM 1462 O O . LEU A 1 181 ? 2.537 -26.672 -9.594 1 97.12 181 LEU A O 1
ATOM 1466 N N . ARG A 1 182 ? 1.775 -28.656 -8.93 1 95.94 182 ARG A N 1
ATOM 1467 C CA . ARG A 1 182 ? 3.039 -29.047 -8.312 1 95.94 182 ARG A CA 1
ATOM 1468 C C . ARG A 1 182 ? 4.043 -29.516 -9.359 1 95.94 182 ARG A C 1
ATOM 1470 O O . ARG A 1 182 ? 3.859 -30.562 -9.977 1 95.94 182 ARG A O 1
ATOM 1477 N N . THR A 1 183 ? 5.031 -28.688 -9.625 1 96.12 183 THR A N 1
ATOM 1478 C CA . THR A 1 183 ? 6.035 -28.953 -10.656 1 96.12 183 THR A CA 1
ATOM 1479 C C . THR A 1 183 ? 7.441 -28.781 -10.094 1 96.12 183 THR A C 1
ATOM 1481 O O . THR A 1 183 ? 7.695 -27.875 -9.297 1 96.12 183 THR A O 1
ATOM 1484 N N . THR A 1 184 ? 8.32 -29.594 -10.547 1 96.12 184 THR A N 1
ATOM 1485 C CA . THR A 1 184 ? 9.68 -29.531 -10.031 1 96.12 184 THR A CA 1
ATOM 1486 C C . THR A 1 184 ? 10.391 -28.281 -10.562 1 96.12 184 THR A C 1
ATOM 1488 O O . THR A 1 184 ? 10.133 -27.844 -11.68 1 96.12 184 THR A O 1
ATOM 1491 N N . PRO A 1 185 ? 11.328 -27.766 -9.781 1 97.56 185 PRO A N 1
ATOM 1492 C CA . PRO A 1 185 ? 12.078 -26.594 -10.219 1 97.56 185 PRO A CA 1
ATOM 1493 C C . PRO A 1 185 ? 12.828 -26.828 -11.531 1 97.56 185 PRO A C 1
ATOM 1495 O O . PRO A 1 185 ? 12.922 -25.922 -12.367 1 97.56 185 PRO A O 1
ATOM 1498 N N . GLU A 1 186 ? 13.383 -28.047 -11.734 1 96.88 186 GLU A N 1
ATOM 1499 C CA . GLU A 1 186 ? 14.109 -28.375 -12.961 1 96.88 186 GLU A CA 1
ATOM 1500 C C . GLU A 1 186 ? 13.203 -28.281 -14.18 1 96.88 186 GLU A C 1
ATOM 1502 O O . GLU A 1 186 ? 13.594 -27.719 -15.211 1 96.88 186 GLU A O 1
ATOM 1507 N N . THR A 1 187 ? 12.055 -28.828 -14.062 1 95.56 187 THR A N 1
ATOM 1508 C CA . THR A 1 187 ? 11.086 -28.75 -15.148 1 95.56 187 THR A CA 1
ATOM 1509 C C . THR A 1 187 ? 10.695 -27.297 -15.422 1 95.56 187 THR A C 1
ATOM 1511 O O . THR A 1 187 ? 10.641 -26.859 -16.578 1 95.56 187 THR A O 1
ATOM 1514 N N . CYS A 1 188 ? 10.438 -26.531 -14.336 1 96 188 CYS A N 1
ATOM 1515 C CA . CYS A 1 188 ? 10.102 -25.125 -14.477 1 96 188 CYS A CA 1
ATOM 1516 C C . CYS A 1 188 ? 11.227 -24.359 -15.164 1 96 188 CYS A C 1
ATOM 1518 O O . CYS A 1 188 ? 10.969 -23.516 -16.031 1 96 188 CYS A O 1
ATOM 1520 N N . TYR A 1 189 ? 12.453 -24.719 -14.797 1 95.62 189 TYR A N 1
ATOM 1521 C CA . TYR A 1 189 ? 13.617 -24.031 -15.359 1 95.62 189 TYR A CA 1
ATOM 1522 C C . TYR A 1 189 ? 13.734 -24.297 -16.859 1 95.62 189 TYR A C 1
ATOM 1524 O O . TYR A 1 189 ? 13.984 -23.375 -17.641 1 95.62 189 TYR A O 1
ATOM 1532 N N . GLN A 1 190 ? 13.492 -25.5 -17.266 1 94.06 190 GLN A N 1
ATOM 1533 C CA . GLN A 1 190 ? 13.523 -25.859 -18.688 1 94.06 190 GLN A CA 1
ATOM 1534 C C . GLN A 1 190 ? 12.445 -25.109 -19.469 1 94.06 190 GLN A C 1
ATOM 1536 O O . GLN A 1 190 ? 12.711 -24.578 -20.547 1 94.06 190 GLN A O 1
ATOM 1541 N N . ARG A 1 191 ? 11.305 -25.047 -18.922 1 93.06 191 ARG A N 1
ATOM 1542 C CA . ARG A 1 191 ? 10.195 -24.359 -19.562 1 93.06 191 ARG A CA 1
ATOM 1543 C C . ARG A 1 191 ? 10.445 -22.859 -19.625 1 93.06 191 ARG A C 1
ATOM 1545 O O . ARG A 1 191 ? 10.078 -22.203 -20.609 1 93.06 191 ARG A O 1
ATOM 1552 N N . LEU A 1 192 ? 10.961 -22.375 -18.516 1 92.5 192 LEU A N 1
ATOM 1553 C CA . LEU A 1 192 ? 11.305 -20.953 -18.453 1 92.5 192 LEU A CA 1
ATOM 1554 C C . LEU A 1 192 ? 12.25 -20.562 -19.578 1 92.5 192 LEU A C 1
ATOM 1556 O O . LEU A 1 192 ? 12.078 -19.516 -20.203 1 92.5 192 LEU A O 1
ATOM 1560 N N . LYS A 1 193 ? 13.227 -21.344 -19.906 1 90.56 193 LYS A N 1
ATOM 1561 C CA . LYS A 1 193 ? 14.211 -21.094 -20.953 1 90.56 193 LYS A CA 1
ATOM 1562 C C . LYS A 1 193 ? 13.57 -21.172 -22.328 1 90.56 193 LYS A C 1
ATOM 1564 O O . LYS A 1 193 ? 13.984 -20.453 -23.25 1 90.56 193 LYS A O 1
ATOM 1569 N N . MET A 1 194 ? 12.445 -21.844 -22.422 1 89.44 194 MET A N 1
ATOM 1570 C CA . MET A 1 194 ? 11.781 -22.047 -23.703 1 89.44 194 MET A CA 1
ATOM 1571 C C . MET A 1 194 ? 10.805 -20.922 -24 1 89.44 194 MET A C 1
ATOM 1573 O O . MET A 1 194 ? 10.578 -20.562 -25.156 1 89.44 194 MET A O 1
ATOM 1577 N N . ARG A 1 195 ? 10.07 -20.25 -23.031 1 84.06 195 ARG A N 1
ATOM 1578 C CA . ARG A 1 195 ? 8.977 -19.312 -23.25 1 84.06 195 ARG A CA 1
ATOM 1579 C C . ARG A 1 195 ? 9.523 -17.906 -23.531 1 84.06 195 ARG A C 1
ATOM 1581 O O . ARG A 1 195 ? 8.781 -17.031 -23.984 1 84.06 195 ARG A O 1
ATOM 1588 N N . CYS A 1 196 ? 10.758 -17.625 -23.484 1 74.31 196 CYS A N 1
ATOM 1589 C CA . CYS A 1 196 ? 11.516 -16.469 -23.938 1 74.31 196 CYS A CA 1
ATOM 1590 C C . CYS A 1 196 ? 10.914 -15.164 -23.422 1 74.31 196 CYS A C 1
ATOM 1592 O O . CYS A 1 196 ? 10.711 -14.219 -24.172 1 74.31 196 CYS A O 1
ATOM 1594 N N . ARG A 1 197 ? 10.406 -15 -22.25 1 7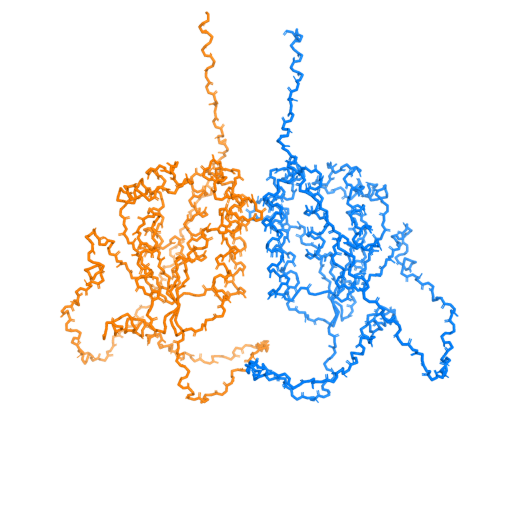8.62 197 ARG A N 1
ATOM 1595 C CA . ARG A 1 197 ? 10.117 -13.703 -21.625 1 78.62 197 ARG A CA 1
ATOM 1596 C C . ARG A 1 197 ? 11.398 -12.992 -21.234 1 78.62 197 ARG A C 1
ATOM 1598 O O . ARG A 1 197 ? 12.18 -13.508 -20.422 1 78.62 197 ARG A O 1
ATOM 1605 N N . GLU A 1 198 ? 11.555 -11.891 -21.703 1 85 198 GLU A N 1
ATOM 1606 C CA . GLU A 1 198 ? 12.82 -11.172 -21.594 1 85 198 GLU A CA 1
ATOM 1607 C C . GLU A 1 198 ? 13.219 -10.961 -20.141 1 85 198 GLU A C 1
ATOM 1609 O O . GLU A 1 198 ? 14.367 -11.211 -19.766 1 85 198 GLU A O 1
ATOM 1614 N N . GLU A 1 199 ? 12.297 -10.625 -19.219 1 86.56 199 GLU A N 1
ATOM 1615 C CA . GLU A 1 199 ? 12.609 -10.312 -17.828 1 86.56 199 GLU A CA 1
ATOM 1616 C C . GLU A 1 199 ? 13.031 -11.562 -17.062 1 86.56 199 GLU A C 1
ATOM 1618 O O . GLU A 1 199 ? 13.805 -11.477 -16.109 1 86.56 199 GLU A O 1
ATOM 1623 N N . GLU A 1 200 ? 12.555 -12.703 -17.562 1 87.75 200 GLU A N 1
ATOM 1624 C CA . GLU A 1 200 ? 12.711 -13.93 -16.781 1 87.75 200 GLU A CA 1
ATOM 1625 C C . GLU A 1 200 ? 14 -14.656 -17.156 1 87.75 200 GLU A C 1
ATOM 1627 O O . GLU A 1 200 ? 14.398 -15.609 -16.484 1 87.75 200 GLU A O 1
ATOM 1632 N N . LYS A 1 201 ? 14.664 -14.203 -18.141 1 86.38 201 LYS A N 1
ATOM 1633 C CA . LYS A 1 201 ? 15.859 -14.875 -18.641 1 86.38 201 LYS A CA 1
ATOM 1634 C C . LYS A 1 201 ? 16.953 -14.914 -17.578 1 86.38 201 LYS A C 1
ATOM 1636 O O . LYS A 1 201 ? 17.797 -15.812 -17.578 1 86.38 201 LYS A O 1
ATOM 1641 N N . VAL A 1 202 ? 16.875 -14.055 -16.703 1 89.56 202 VAL A N 1
ATOM 1642 C CA . VAL A 1 202 ? 17.938 -13.906 -15.719 1 89.56 202 VAL A CA 1
ATOM 1643 C C . VAL A 1 202 ? 17.641 -14.781 -14.5 1 89.56 202 VAL A C 1
ATOM 1645 O O . VAL A 1 202 ? 18.484 -14.922 -13.609 1 89.56 202 VAL A O 1
ATOM 1648 N N . ILE A 1 203 ? 16.5 -15.438 -14.453 1 93 203 ILE A N 1
ATOM 1649 C CA . ILE A 1 203 ? 16.094 -16.203 -13.273 1 93 203 ILE A CA 1
ATOM 1650 C C . ILE A 1 203 ? 16.891 -17.5 -13.188 1 93 203 ILE A C 1
ATOM 1652 O O . ILE A 1 203 ? 16.812 -18.344 -14.086 1 93 203 ILE A O 1
ATOM 1656 N N . PRO A 1 204 ? 17.625 -17.703 -12.195 1 94.75 204 PRO A N 1
ATOM 1657 C CA . PRO A 1 204 ? 18.391 -18.938 -12.031 1 94.75 204 PRO A CA 1
ATOM 1658 C C . PRO A 1 204 ? 17.547 -20.078 -11.453 1 94.75 204 PRO A C 1
ATOM 1660 O O . PRO A 1 204 ? 16.484 -19.828 -10.883 1 94.75 204 PRO A O 1
ATOM 1663 N N . LEU A 1 205 ? 18.016 -21.234 -11.531 1 97 205 LEU A N 1
ATOM 1664 C CA . LEU A 1 205 ? 17.344 -22.406 -11.008 1 97 205 LEU A CA 1
ATOM 1665 C C . LEU A 1 205 ? 17.172 -22.312 -9.5 1 97 205 LEU A C 1
ATOM 1667 O O . LEU A 1 205 ? 16.156 -22.75 -8.961 1 97 205 LEU A O 1
ATOM 1671 N N . GLU A 1 206 ? 18.156 -21.734 -8.828 1 97.31 206 GLU A N 1
ATOM 1672 C CA . GLU A 1 206 ? 18.125 -21.594 -7.379 1 97.31 206 GLU A CA 1
ATOM 1673 C C . GLU A 1 206 ? 16.906 -20.781 -6.934 1 97.31 206 GLU A C 1
ATOM 1675 O O . GLU A 1 206 ? 16.328 -21.047 -5.871 1 97.31 206 GLU A O 1
ATOM 1680 N N . TYR A 1 207 ? 16.594 -19.875 -7.691 1 97.19 207 TYR A N 1
ATOM 1681 C CA . TYR A 1 207 ? 15.414 -19.062 -7.387 1 97.19 207 TYR A CA 1
ATOM 1682 C C . TYR A 1 207 ? 14.141 -19.906 -7.457 1 97.19 207 TYR A C 1
ATOM 1684 O O . TYR A 1 207 ? 13.297 -19.844 -6.555 1 97.19 207 TYR A O 1
ATOM 1692 N N . LEU A 1 208 ? 14.016 -20.672 -8.492 1 97.94 208 LEU A N 1
ATOM 1693 C CA . LEU A 1 208 ? 12.859 -21.547 -8.656 1 97.94 208 LEU A CA 1
ATOM 1694 C C . LEU A 1 208 ? 12.789 -22.578 -7.547 1 97.94 208 LEU A C 1
ATOM 1696 O O . LEU A 1 208 ? 11.703 -22.953 -7.098 1 97.94 208 LEU A O 1
ATOM 1700 N N . ASP A 1 209 ? 13.938 -23.016 -7.191 1 98.56 209 ASP A N 1
ATOM 1701 C CA . ASP A 1 209 ? 14.016 -23.953 -6.086 1 98.56 209 ASP A CA 1
ATOM 1702 C C . ASP A 1 209 ? 13.492 -23.328 -4.793 1 98.56 209 ASP A C 1
ATOM 1704 O O . ASP A 1 209 ? 12.727 -23.969 -4.055 1 98.56 209 ASP A O 1
ATOM 1708 N N . ALA A 1 210 ? 13.891 -22.141 -4.531 1 98.38 210 ALA A N 1
ATOM 1709 C CA . ALA A 1 210 ? 13.438 -21.438 -3.338 1 98.38 210 ALA A CA 1
ATOM 1710 C C . ALA A 1 210 ? 11.922 -21.234 -3.367 1 98.38 210 ALA A C 1
ATOM 1712 O O . ALA A 1 210 ? 11.242 -21.422 -2.357 1 98.38 210 ALA A O 1
ATOM 1713 N N . ILE A 1 211 ? 11.414 -20.844 -4.492 1 98.38 211 ILE A N 1
ATOM 1714 C CA . ILE A 1 211 ? 9.984 -20.641 -4.672 1 98.38 211 ILE A CA 1
ATOM 1715 C C . ILE A 1 211 ? 9.242 -21.953 -4.438 1 98.38 211 ILE A C 1
ATOM 1717 O O . ILE A 1 211 ? 8.219 -21.984 -3.754 1 98.38 211 ILE A O 1
ATOM 1721 N N . HIS A 1 212 ? 9.75 -22.984 -5.02 1 98.12 212 HIS A N 1
ATOM 1722 C CA . HIS A 1 212 ? 9.148 -24.312 -4.852 1 98.12 212 HIS A CA 1
ATOM 1723 C C . HIS A 1 212 ? 9.078 -24.688 -3.379 1 98.12 212 HIS A C 1
ATOM 1725 O O . HIS A 1 212 ? 8.039 -25.172 -2.91 1 98.12 212 HIS A O 1
ATOM 1731 N N . HIS A 1 213 ? 10.117 -24.516 -2.678 1 98 213 HIS A N 1
ATOM 1732 C CA . HIS A 1 213 ? 10.172 -24.859 -1.263 1 98 213 HIS A CA 1
ATOM 1733 C C . HIS A 1 213 ? 9.117 -24.094 -0.47 1 98 213 HIS A C 1
ATOM 1735 O O . HIS A 1 213 ? 8.469 -24.656 0.419 1 98 213 HIS A O 1
ATOM 1741 N N . LEU A 1 214 ? 8.969 -22.875 -0.767 1 98.19 214 LEU A N 1
ATOM 1742 C CA . LEU A 1 214 ? 7.98 -22.062 -0.068 1 98.19 214 LEU A CA 1
ATOM 1743 C C . LEU A 1 214 ? 6.566 -22.547 -0.363 1 98.19 214 LEU A C 1
ATOM 1745 O O . LEU A 1 214 ? 5.727 -22.609 0.538 1 98.19 214 LEU A O 1
ATOM 1749 N N . TYR A 1 215 ? 6.352 -22.875 -1.593 1 97.94 215 TYR A N 1
ATOM 1750 C CA . TYR A 1 215 ? 5.039 -23.422 -1.929 1 97.94 215 TYR A CA 1
ATOM 1751 C C . TYR A 1 215 ? 4.773 -24.719 -1.175 1 97.94 215 TYR A C 1
ATOM 1753 O O . TYR A 1 215 ? 3.666 -24.922 -0.673 1 97.94 215 TYR A O 1
ATOM 1761 N N . GLU A 1 216 ? 5.73 -25.578 -1.155 1 97.38 216 GLU A N 1
ATOM 1762 C CA . GLU A 1 216 ? 5.59 -26.844 -0.443 1 97.38 216 GLU A CA 1
ATOM 1763 C C . GLU A 1 216 ? 5.324 -26.609 1.043 1 97.38 216 GLU A C 1
ATOM 1765 O O . GLU A 1 216 ? 4.457 -27.25 1.631 1 97.38 216 GLU A O 1
ATOM 1770 N N . GLU A 1 217 ? 6.031 -25.703 1.623 1 96.94 217 GLU A N 1
ATOM 1771 C CA . GLU A 1 217 ? 5.863 -25.391 3.039 1 96.94 217 GLU A CA 1
ATOM 1772 C C . GLU A 1 217 ? 4.488 -24.781 3.312 1 96.94 217 GLU A C 1
ATOM 1774 O O . GLU A 1 217 ? 3.881 -25.062 4.352 1 96.94 217 GLU A O 1
ATOM 1779 N N . TRP A 1 218 ? 4.027 -24.016 2.4 1 97.56 218 TRP A N 1
ATOM 1780 C CA . TRP A 1 218 ? 2.748 -23.344 2.578 1 97.56 218 TRP A CA 1
ATOM 1781 C C . TRP A 1 218 ? 1.586 -24.297 2.311 1 97.56 218 TRP A C 1
ATOM 1783 O O . TRP A 1 218 ? 0.725 -24.484 3.17 1 97.56 218 TRP A O 1
ATOM 1793 N N . LEU A 1 219 ? 1.609 -24.984 1.204 1 96.88 219 LEU A N 1
ATOM 1794 C CA . LEU A 1 219 ? 0.392 -25.625 0.725 1 96.88 219 LEU A CA 1
ATOM 1795 C C . LEU A 1 219 ? 0.403 -27.125 1.047 1 96.88 219 LEU A C 1
ATOM 1797 O O . LEU A 1 219 ? -0.646 -27.766 1.048 1 96.88 219 LEU A O 1
ATOM 1801 N N . ILE A 1 220 ? 1.47 -27.688 1.203 1 94.94 220 ILE A N 1
ATOM 1802 C CA . ILE A 1 220 ? 1.548 -29.141 1.404 1 94.94 220 ILE A CA 1
ATOM 1803 C C . ILE A 1 220 ? 1.868 -29.438 2.867 1 94.94 220 ILE A C 1
ATOM 1805 O O . ILE A 1 220 ? 1.067 -30.062 3.57 1 94.94 220 ILE A O 1
ATOM 1809 N N . LYS A 1 221 ? 2.973 -28.953 3.408 1 93 221 LYS A N 1
ATOM 1810 C CA . LYS A 1 221 ? 3.381 -29.234 4.781 1 93 221 LYS A CA 1
ATOM 1811 C C . LYS A 1 221 ? 2.516 -28.469 5.777 1 93 221 LYS A C 1
ATOM 1813 O O . LYS A 1 221 ? 2.16 -28.984 6.832 1 93 221 LYS A O 1
ATOM 1818 N N . GLY A 1 222 ? 2.211 -27.25 5.441 1 86.5 222 GLY A N 1
ATOM 1819 C CA . GLY A 1 222 ? 1.417 -26.406 6.316 1 86.5 222 GLY A CA 1
ATOM 1820 C C . GLY A 1 222 ? 2.223 -25.797 7.449 1 86.5 222 GLY A C 1
ATOM 1821 O O . GLY A 1 222 ? 3.414 -26.078 7.59 1 86.5 222 GLY A O 1
ATOM 1822 N N . GLY A 1 223 ? 1.58 -24.844 8.227 1 81.12 223 GLY A N 1
ATOM 1823 C CA . GLY A 1 223 ? 2.143 -24.312 9.461 1 81.12 223 GLY A CA 1
ATOM 1824 C C . GLY A 1 223 ? 2.812 -22.969 9.289 1 81.12 223 GLY A C 1
ATOM 1825 O O . GLY A 1 223 ? 2.852 -22.156 10.219 1 81.12 223 GLY A O 1
ATOM 1826 N N . LEU A 1 224 ? 3.459 -22.75 8.203 1 84.81 224 LEU A N 1
ATOM 1827 C CA . LEU A 1 224 ? 4.18 -21.5 8.031 1 84.81 224 LEU A CA 1
ATOM 1828 C C . LEU A 1 224 ? 3.209 -20.328 7.914 1 84.81 224 LEU A C 1
ATOM 1830 O O . LEU A 1 224 ? 3.395 -19.297 8.562 1 84.81 224 LEU A O 1
ATOM 1834 N N . PHE A 1 225 ? 2.273 -20.5 7.055 1 92.94 225 PHE A N 1
ATOM 1835 C CA . PHE A 1 225 ? 1.251 -19.484 6.805 1 92.94 225 PHE A CA 1
ATOM 1836 C C . PHE A 1 225 ? -0.138 -20.125 6.797 1 92.94 225 PHE A C 1
ATOM 1838 O O . PHE A 1 225 ? -0.28 -21.312 6.551 1 92.94 225 PHE A O 1
ATOM 1845 N N . PRO A 1 226 ? -1.134 -19.375 7.133 1 92.12 226 PRO A N 1
ATOM 1846 C CA . PRO A 1 226 ? -2.488 -19.938 7.105 1 92.12 226 PRO A CA 1
ATOM 1847 C C . PRO A 1 226 ? -2.912 -20.391 5.707 1 92.12 226 PRO A C 1
ATOM 1849 O O . PRO A 1 226 ? -2.598 -19.719 4.719 1 92.12 226 PRO A O 1
ATOM 1852 N N . VAL A 1 227 ? -3.518 -21.578 5.652 1 90.94 227 VAL A N 1
ATOM 1853 C CA . VAL A 1 227 ? -4.148 -22.062 4.43 1 90.94 227 VAL A CA 1
ATOM 1854 C C . VAL A 1 227 ? -5.66 -21.859 4.512 1 90.94 227 VAL A C 1
ATOM 1856 O O . VAL A 1 227 ? -6.355 -22.594 5.219 1 90.94 227 VAL A O 1
ATOM 1859 N N . THR A 1 228 ? -6.125 -20.859 3.857 1 85.06 228 THR A N 1
ATOM 1860 C CA . THR A 1 228 ? -7.48 -20.359 4.066 1 85.06 228 THR A CA 1
ATOM 1861 C C . THR A 1 228 ? -8.484 -21.125 3.209 1 85.06 228 THR A C 1
ATOM 1863 O O . THR A 1 228 ? -9.68 -20.844 3.246 1 85.06 228 THR A O 1
ATOM 1866 N N . ALA A 1 229 ? -8.023 -22.062 2.359 1 94.94 229 ALA A N 1
ATOM 1867 C CA . ALA A 1 229 ? -8.891 -22.844 1.482 1 94.94 229 ALA A CA 1
ATOM 1868 C C . ALA A 1 229 ? -8.328 -24.25 1.284 1 94.94 229 ALA A C 1
ATOM 1870 O O . ALA A 1 229 ? -7.125 -24.469 1.44 1 94.94 229 ALA A O 1
ATOM 1871 N N . PRO A 1 230 ? -9.273 -25.219 0.987 1 95.62 230 PRO A N 1
ATOM 1872 C CA . PRO A 1 230 ? -8.758 -26.547 0.644 1 95.62 230 PRO A CA 1
ATOM 1873 C C . PRO A 1 230 ? -7.785 -26.516 -0.533 1 95.62 230 PRO A C 1
ATOM 1875 O O . PRO A 1 230 ? -7.941 -25.703 -1.444 1 95.62 230 PRO A O 1
ATOM 1878 N N . VAL A 1 231 ? -6.809 -27.406 -0.444 1 96.56 231 VAL A N 1
ATOM 1879 C CA . VAL A 1 231 ? -5.773 -27.453 -1.47 1 96.56 231 VAL A CA 1
ATOM 1880 C C . VAL A 1 231 ? -5.883 -28.75 -2.268 1 96.56 231 VAL A C 1
ATOM 1882 O O . VAL A 1 231 ? -5.957 -29.828 -1.69 1 96.56 231 VAL A O 1
ATOM 1885 N N . LEU A 1 232 ? -5.953 -28.625 -3.6 1 95.19 232 LEU A N 1
ATOM 1886 C CA . LEU A 1 232 ? -5.93 -29.75 -4.516 1 95.19 232 LEU A CA 1
ATOM 1887 C C . LEU A 1 232 ? -4.633 -29.781 -5.312 1 95.19 232 LEU A C 1
ATOM 1889 O O . LEU A 1 232 ? -4.492 -29.078 -6.312 1 95.19 232 LEU A O 1
ATOM 1893 N N . PRO A 1 233 ? -3.664 -30.562 -4.855 1 93.94 233 PRO A N 1
ATOM 1894 C CA . PRO A 1 233 ? -2.424 -30.672 -5.625 1 93.94 233 PRO A CA 1
ATOM 1895 C C . PRO A 1 233 ? -2.604 -31.469 -6.914 1 93.94 233 PRO A C 1
ATOM 1897 O O . PRO A 1 233 ? -3.256 -32.531 -6.91 1 93.94 233 PRO A O 1
ATOM 1900 N N . LEU A 1 234 ? -2.16 -30.984 -8.031 1 89.94 234 LEU A N 1
ATOM 1901 C CA . LEU A 1 234 ? -2.17 -31.656 -9.328 1 89.94 234 LEU A CA 1
ATOM 1902 C C . LEU A 1 234 ? -0.764 -31.734 -9.914 1 89.94 234 LEU A C 1
ATOM 1904 O O . LEU A 1 234 ? -0.038 -30.734 -9.922 1 89.94 234 LEU A O 1
ATOM 1908 N N . PRO A 1 235 ? -0.389 -33 -10.219 1 81.69 235 PRO A N 1
ATOM 1909 C CA . PRO A 1 235 ? 0.913 -33.031 -10.883 1 81.69 235 PRO A CA 1
ATOM 1910 C C . PRO A 1 235 ? 0.914 -32.344 -12.242 1 81.69 235 PRO A C 1
ATOM 1912 O O . PRO A 1 235 ? -0.109 -32.312 -12.93 1 81.69 235 PRO A O 1
ATOM 1915 N N . SER A 1 236 ? 1.843 -31.516 -12.398 1 66.62 236 SER A N 1
ATOM 1916 C CA . SER A 1 236 ? 1.919 -30.828 -13.672 1 66.62 236 SER A CA 1
ATOM 1917 C C . SER A 1 236 ? 2.205 -31.797 -14.812 1 66.62 236 SER A C 1
ATOM 1919 O O . SER A 1 236 ? 3.041 -32.688 -14.68 1 66.62 236 SER A O 1
ATOM 1921 N N . CYS A 1 237 ? 1.211 -32.344 -15.68 1 51.25 237 CYS A N 1
ATOM 1922 C CA . CYS A 1 237 ? 1.234 -33.312 -16.766 1 51.25 237 CYS A CA 1
ATOM 1923 C C . CYS A 1 237 ? 2.365 -33 -17.734 1 51.25 237 CYS A C 1
ATOM 1925 O O . CYS A 1 237 ? 2.627 -31.828 -18.047 1 51.25 237 CYS A O 1
ATOM 1927 N N . ARG A 1 238 ? 3.438 -33.875 -17.688 1 47.41 238 ARG A N 1
ATOM 1928 C CA . ARG A 1 238 ? 4.457 -33.844 -18.734 1 47.41 238 ARG A CA 1
ATOM 1929 C C . ARG A 1 238 ? 3.84 -33.531 -20.094 1 47.41 238 ARG A C 1
ATOM 1931 O O . ARG A 1 238 ? 4.422 -32.781 -20.875 1 47.41 238 ARG A O 1
ATOM 1938 N N . ARG A 1 239 ? 2.943 -34.625 -20.656 1 44.53 239 ARG A N 1
ATOM 1939 C CA . ARG A 1 239 ? 2.639 -34.781 -22.062 1 44.53 239 ARG A CA 1
ATOM 1940 C C . ARG A 1 239 ? 1.586 -33.781 -22.531 1 44.53 239 ARG A C 1
ATOM 1942 O O . ARG A 1 239 ? 0.81 -33.281 -21.719 1 44.53 239 ARG A O 1
ATOM 1949 N N . LYS A 1 240 ? 1.506 -33.469 -23.812 1 43.53 240 LYS A N 1
ATOM 1950 C CA . LYS A 1 240 ? 0.647 -32.656 -24.672 1 43.53 240 LYS A CA 1
ATOM 1951 C C . LYS A 1 240 ? -0.822 -32.844 -24.297 1 43.53 240 LYS A C 1
ATOM 1953 O O . LYS A 1 240 ? -1.699 -32.219 -24.906 1 43.53 240 LYS A O 1
ATOM 1958 N N . ASP A 1 241 ? -1.33 -33.938 -23.734 1 39.44 241 ASP A N 1
ATOM 1959 C CA . ASP A 1 241 ? -2.783 -34.094 -23.688 1 39.44 241 ASP A CA 1
ATOM 1960 C C . ASP A 1 241 ? -3.348 -33.5 -22.391 1 39.44 241 ASP A C 1
ATOM 1962 O O . ASP A 1 241 ? -3.094 -34.031 -21.312 1 39.44 241 ASP A O 1
ATOM 1966 N N . PRO A 1 242 ? -3.67 -32.281 -22.328 1 43.41 242 PRO A N 1
ATOM 1967 C CA . PRO A 1 242 ? -4.258 -31.562 -21.188 1 43.41 242 PRO A CA 1
ATOM 1968 C C . PRO A 1 242 ? -5.23 -32.438 -20.391 1 43.41 242 PRO A C 1
ATOM 1970 O O . PRO A 1 242 ? -5.504 -32.156 -19.219 1 43.41 242 PRO A O 1
ATOM 1973 N N . GLN A 1 243 ? -5.863 -33.531 -20.969 1 41.06 243 GLN A N 1
ATOM 1974 C CA . GLN A 1 243 ? -6.875 -34.375 -20.344 1 41.06 243 GLN A CA 1
ATOM 1975 C C . GLN A 1 243 ? -6.258 -35.281 -19.281 1 41.06 243 GLN A C 1
ATOM 1977 O O . GLN A 1 243 ? -6.941 -35.719 -18.359 1 41.06 243 GLN A O 1
ATOM 1982 N N . ALA A 1 244 ? -5.105 -35.719 -19.453 1 42.22 244 ALA A N 1
ATOM 1983 C CA . ALA A 1 244 ? -4.488 -36.688 -18.562 1 42.22 244 ALA A CA 1
ATOM 1984 C C . ALA A 1 244 ? -4.188 -36.062 -17.203 1 42.22 244 ALA A C 1
ATOM 1986 O O . ALA A 1 244 ? -4.223 -36.75 -16.172 1 42.22 244 ALA A O 1
ATOM 1987 N N . CYS A 1 245 ? -3.795 -34.844 -17.156 1 40.47 245 CYS A N 1
ATOM 1988 C CA . CYS A 1 245 ? -3.396 -34.188 -15.922 1 40.47 245 CYS A CA 1
ATOM 1989 C C . CYS A 1 245 ? -4.578 -34.062 -14.969 1 40.47 245 CYS A C 1
ATOM 1991 O O . CYS A 1 245 ? -4.398 -34 -13.75 1 40.47 245 CYS A O 1
ATOM 1993 N N . LEU A 1 246 ? -5.766 -33.938 -15.469 1 43.28 246 LEU A N 1
ATOM 1994 C CA . LEU A 1 246 ? -6.93 -33.781 -14.602 1 43.28 246 LEU A CA 1
ATOM 1995 C C . LEU A 1 246 ? -7.527 -35.156 -14.258 1 43.28 246 LEU A C 1
ATOM 1997 O O . LEU A 1 246 ? -8.57 -35.25 -13.602 1 43.28 246 LEU A O 1
ATOM 2001 N N . ALA A 1 247 ? -6.945 -36.438 -14.711 1 32.69 247 ALA A N 1
ATOM 2002 C CA . ALA A 1 247 ? -7.547 -37.719 -14.43 1 32.69 247 ALA A CA 1
ATOM 2003 C C . ALA A 1 247 ? -7.277 -38.156 -12.992 1 32.69 247 ALA A C 1
ATOM 2005 O O . ALA A 1 247 ? -6.234 -38.75 -12.703 1 32.69 247 ALA A O 1
ATOM 2006 N N . VAL A 1 248 ? -7.617 -37.469 -12.07 1 36.25 248 VAL A N 1
ATOM 2007 C CA . VAL A 1 248 ? -7.59 -37.969 -10.695 1 36.25 248 VAL A CA 1
ATOM 2008 C C . VAL A 1 248 ? -8.453 -39.219 -10.562 1 36.25 248 VAL A C 1
ATOM 2010 O O . VAL A 1 248 ? -9.648 -39.188 -10.883 1 36.25 248 VAL A O 1
ATOM 2013 N N . GLN A 1 249 ? -7.918 -40.531 -10.57 1 28.28 249 GLN A N 1
ATOM 2014 C CA . GLN A 1 249 ? -8.625 -41.781 -10.281 1 28.28 249 GLN A CA 1
ATOM 2015 C C . GLN A 1 249 ? -9.43 -41.656 -8.984 1 28.28 249 GLN A C 1
ATOM 2017 O O . GLN A 1 249 ? -8.961 -41.062 -8.008 1 28.28 249 GLN A O 1
ATOM 2022 N N . PRO A 1 250 ? -10.688 -42.031 -8.922 1 29.97 250 PRO A N 1
ATOM 2023 C CA . PRO A 1 250 ? -11.516 -42.156 -7.719 1 29.97 250 PRO A CA 1
ATOM 2024 C C . PRO A 1 250 ? -10.969 -43.188 -6.734 1 29.97 250 PRO A C 1
ATOM 2026 O O . PRO A 1 250 ? -10.5 -44.25 -7.148 1 29.97 250 PRO A O 1
ATOM 2029 N N . PRO A 1 251 ? -10.398 -43 -5.641 1 27.94 251 PRO A N 1
ATOM 2030 C CA . PRO A 1 251 ? -10.203 -44.125 -4.75 1 27.94 251 PRO A CA 1
ATOM 2031 C C . PRO A 1 251 ? -11.453 -45 -4.617 1 27.94 251 PRO A C 1
ATOM 2033 O O . PRO A 1 251 ? -12.57 -44.5 -4.789 1 27.94 251 PRO A O 1
ATOM 2036 N N . SER A 1 252 ? -11.523 -46.312 -4.77 1 24.75 252 SER A N 1
ATOM 2037 C CA . SER A 1 252 ? -12.445 -47.438 -4.512 1 24.75 252 SER A CA 1
ATOM 2038 C C . SER A 1 252 ? -12.961 -47.375 -3.078 1 24.75 252 SER A C 1
ATOM 2040 O O . SER A 1 252 ? -13.68 -48.281 -2.648 1 24.75 252 SER A O 1
ATOM 2042 N N . HIS A 1 253 ? -12.43 -46.781 -1.987 1 24.2 253 HIS A N 1
ATOM 2043 C CA . HIS A 1 253 ? -13.031 -47.062 -0.689 1 24.2 253 HIS A CA 1
ATOM 2044 C C . HIS A 1 253 ? -14.5 -46.656 -0.658 1 24.2 253 HIS A C 1
ATOM 2046 O O . HIS A 1 253 ? -14.859 -45.562 -1.132 1 24.2 253 HIS A O 1
ATOM 2052 N N . SER A 1 254 ? -15.406 -47.688 -0.578 1 21.83 254 SER A N 1
ATOM 2053 C CA . SER A 1 254 ? -16.781 -47.906 -0.167 1 21.83 254 SER A CA 1
ATOM 2054 C C . SER A 1 254 ? -17.109 -47.156 1.12 1 21.83 254 SER A C 1
ATOM 2056 O O . SER A 1 254 ? -16.5 -47.438 2.162 1 21.83 254 SER A O 1
ATOM 2058 N N . LEU A 1 255 ? -17.219 -45.938 1.088 1 22.72 255 LEU A N 1
ATOM 2059 C CA . LEU A 1 255 ? -17.844 -45.25 2.217 1 22.72 255 LEU A CA 1
ATOM 2060 C C . LEU A 1 255 ? -19.109 -45.969 2.668 1 22.72 255 LEU A C 1
ATOM 2062 O O . LEU A 1 255 ? -20.109 -45.969 1.949 1 22.72 255 LEU A O 1
ATOM 2066 N N . CYS A 1 256 ? -18.797 -47.156 3.129 1 19.47 256 CYS A N 1
ATOM 2067 C CA . CYS A 1 256 ? -19.75 -47.938 3.932 1 19.47 256 CYS A CA 1
ATOM 2068 C C . CYS A 1 256 ? -20.375 -47.031 5.012 1 19.47 256 CYS A C 1
ATOM 2070 O O . CYS A 1 256 ? -19.656 -46.438 5.801 1 19.47 256 CYS A O 1
ATOM 2072 N N . ILE A 1 257 ? -21.469 -46.469 4.684 1 22.72 257 ILE A N 1
ATOM 2073 C CA . ILE A 1 257 ? -22.453 -45.781 5.52 1 22.72 257 ILE A CA 1
ATOM 2074 C C . ILE A 1 257 ? -22.688 -46.594 6.797 1 22.72 257 ILE A C 1
ATOM 2076 O O . ILE A 1 257 ? -23.391 -47.594 6.781 1 22.72 257 ILE A O 1
ATOM 2080 N N . VAL A 1 258 ? -21.516 -47 7.477 1 19.7 258 VAL A N 1
ATOM 2081 C CA . VAL A 1 258 ? -21.75 -47.75 8.695 1 19.7 258 VAL A CA 1
ATOM 2082 C C . VAL A 1 258 ? -22.531 -46.906 9.695 1 19.7 258 VAL A C 1
ATOM 2084 O O . VAL A 1 258 ? -22.25 -45.719 9.859 1 19.7 258 VAL A O 1
ATOM 2087 N N . ASN A 1 259 ? -23.781 -47.312 10.023 1 20.98 259 ASN A N 1
ATOM 2088 C CA . ASN A 1 259 ? -24.812 -46.969 10.984 1 20.98 259 ASN A CA 1
ATOM 2089 C C . ASN A 1 259 ? -24.281 -46.969 12.414 1 20.98 259 ASN A C 1
ATOM 2091 O O . ASN A 1 259 ? -24.562 -47.875 13.188 1 20.98 259 ASN A O 1
ATOM 2095 N N . GLY A 1 260 ? -22.906 -46.562 12.625 1 19.05 260 GLY A N 1
ATOM 2096 C CA . GLY A 1 260 ? -22.281 -46.844 13.906 1 19.05 260 GLY A CA 1
ATOM 2097 C C . GLY A 1 260 ? -22.969 -46.188 15.07 1 19.05 260 GLY A C 1
ATOM 2098 O O . GLY A 1 260 ? -23.625 -45.156 14.898 1 19.05 260 GLY A O 1
ATOM 2099 N N . GLY A 1 261 ? -23.125 -46.906 16.234 1 19.92 261 GLY A N 1
ATOM 2100 C CA . GLY A 1 261 ? -23.797 -46.812 17.531 1 19.92 261 GLY A CA 1
ATOM 2101 C C . GLY A 1 261 ? -23.266 -45.656 18.375 1 19.92 261 GLY A C 1
ATOM 2102 O O . GLY A 1 261 ? -22.266 -45.031 18.016 1 19.92 261 GLY A O 1
ATOM 2103 N N . PRO A 1 262 ? -23.391 -45.656 19.734 1 21.03 262 PRO A N 1
ATOM 2104 C CA . PRO A 1 262 ? -23.766 -44.688 20.766 1 21.03 262 PRO A CA 1
ATOM 2105 C C . PRO A 1 262 ? -22.594 -43.812 21.203 1 21.03 262 PRO A C 1
ATOM 2107 O O . PRO A 1 262 ? -22.688 -42.562 21.172 1 21.03 262 PRO A O 1
ATOM 2110 N N . GLY A 1 263 ? -21.609 -44.156 22.141 1 20.23 263 GLY A N 1
ATOM 2111 C CA . GLY A 1 263 ? -21.375 -43.594 23.469 1 20.23 263 GLY A CA 1
ATOM 2112 C C . GLY A 1 263 ? -20.109 -42.781 23.531 1 20.23 263 GLY A C 1
ATOM 2113 O O . GLY A 1 263 ? -19.703 -42.344 24.625 1 20.23 263 GLY A O 1
ATOM 2114 N N . VAL A 1 264 ? -19.328 -42.344 22.531 1 20.08 264 VAL A N 1
ATOM 2115 C CA . VAL A 1 264 ? -17.891 -42.281 22.766 1 20.08 264 VAL A CA 1
ATOM 2116 C C . VAL A 1 264 ? -17.547 -41 23.547 1 20.08 264 VAL A C 1
ATOM 2118 O O . VAL A 1 264 ? -18.172 -39.969 23.344 1 20.08 264 VAL A O 1
ATOM 2121 N N . ARG A 1 265 ? -16.797 -41.156 24.688 1 20.34 265 ARG A N 1
ATOM 2122 C CA . ARG A 1 265 ? -16.453 -40.375 25.859 1 20.34 265 ARG A CA 1
ATOM 2123 C C . ARG A 1 265 ? -15.406 -39.312 25.531 1 20.34 265 ARG A C 1
ATOM 2125 O O . ARG A 1 265 ? -14.344 -39.625 25 1 20.34 265 ARG A O 1
ATOM 2132 N N . PRO A 1 266 ? -15.633 -38.031 25.172 1 18.45 266 PRO A N 1
ATOM 2133 C CA . PRO A 1 266 ? -14.766 -37.062 24.516 1 18.45 266 PRO A CA 1
ATOM 2134 C C . PRO A 1 266 ? -13.602 -36.594 25.391 1 18.45 266 PRO A C 1
ATOM 2136 O O . PRO A 1 266 ? -13.812 -36.156 26.516 1 18.45 266 PRO A O 1
ATOM 2139 N N . LEU A 1 267 ? -12.438 -37.312 25.391 1 17.91 267 LEU A N 1
ATOM 2140 C CA . LEU A 1 267 ? -11.344 -37.062 26.328 1 17.91 267 LEU A CA 1
ATOM 2141 C C . LEU A 1 267 ? -10.57 -35.812 25.953 1 17.91 267 LEU A C 1
ATOM 2143 O O . LEU A 1 267 ? -9.836 -35.812 24.953 1 17.91 267 LEU A O 1
ATOM 2147 N N . TYR A 1 268 ? -11.023 -34.594 25.641 1 17.11 268 TYR A N 1
ATOM 2148 C CA . TYR A 1 268 ? -10.234 -33.562 24.984 1 17.11 268 TYR A CA 1
ATOM 2149 C C . TYR A 1 268 ? -9.219 -32.969 25.953 1 17.11 268 TYR A C 1
ATOM 2151 O O . TYR A 1 268 ? -9.578 -32.188 26.828 1 17.11 268 TYR A O 1
ATOM 2159 N N . ARG A 1 269 ? -8.219 -33.625 26.594 1 18.38 269 ARG A N 1
ATOM 2160 C CA . ARG A 1 269 ? -7.555 -32.781 27.578 1 18.38 269 ARG A CA 1
ATOM 2161 C C . ARG A 1 269 ? -6.621 -31.797 26.906 1 18.38 269 ARG A C 1
ATOM 2163 O O . ARG A 1 269 ? -5.863 -32.156 26 1 18.38 269 ARG A O 1
ATOM 2170 N N . PRO A 1 270 ? -6.75 -30.422 26.953 1 17.52 270 PRO A N 1
ATOM 2171 C CA . PRO A 1 270 ? -6.207 -29.188 26.344 1 17.52 270 PRO A CA 1
ATOM 2172 C C . PRO A 1 270 ? -4.742 -28.953 26.703 1 17.52 270 PRO A C 1
ATOM 2174 O O . PRO A 1 270 ? -4.152 -27.969 26.281 1 17.52 270 PRO A O 1
ATOM 2177 N N . ALA A 1 271 ? -3.691 -29.875 26.609 1 18.06 271 ALA A N 1
ATOM 2178 C CA . ALA A 1 271 ? -2.49 -29.484 27.344 1 18.06 271 ALA A CA 1
ATOM 2179 C C . ALA A 1 271 ? -1.771 -28.328 26.672 1 18.06 271 ALA A C 1
ATOM 2181 O O . ALA A 1 271 ? -1.605 -28.312 25.438 1 18.06 271 ALA A O 1
ATOM 2182 N N . PHE A 1 272 ? -1.682 -27.031 27.188 1 17.67 272 PHE A N 1
ATOM 2183 C CA . PHE A 1 272 ? -1.205 -25.672 26.984 1 17.67 272 PHE A CA 1
ATOM 2184 C C . PHE A 1 272 ? 0.312 -25.641 26.844 1 17.67 272 PHE A C 1
ATOM 2186 O O . PHE A 1 272 ? 1.036 -25.891 27.812 1 17.67 272 PHE A O 1
ATOM 2193 N N . LEU A 1 273 ? 0.953 -26.312 25.797 1 16.8 273 LEU A N 1
ATOM 2194 C CA . LEU A 1 273 ? 2.41 -26.297 25.844 1 16.8 273 LEU A CA 1
ATOM 2195 C C . LEU A 1 273 ? 2.943 -24.875 25.688 1 16.8 273 LEU A C 1
ATOM 2197 O O . LEU A 1 273 ? 2.549 -24.156 24.766 1 16.8 273 LEU A O 1
ATOM 2201 N N . SER A 1 274 ? 3.557 -24.219 26.688 1 17.77 274 SER A N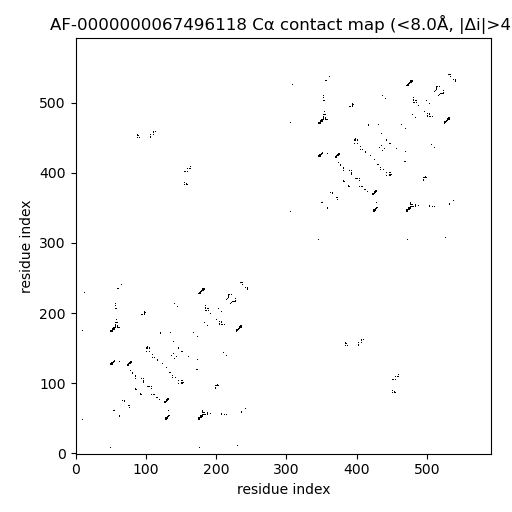 1
ATOM 2202 C CA . SER A 1 274 ? 4.18 -22.938 27.031 1 17.77 274 SER A CA 1
ATOM 2203 C C . SER A 1 274 ? 5.48 -22.734 26.266 1 17.77 274 SER A C 1
ATOM 2205 O O . SER A 1 274 ? 6.492 -23.359 26.562 1 17.77 274 SER A O 1
ATOM 2207 N N . LEU A 1 275 ? 5.512 -22.828 24.906 1 17.06 275 LEU A N 1
ATOM 2208 C CA . LEU A 1 275 ? 6.844 -22.75 24.312 1 17.06 275 LEU A CA 1
ATOM 2209 C C . LEU A 1 275 ? 7.473 -21.391 24.578 1 17.06 275 LEU A C 1
ATOM 2211 O O . LEU A 1 275 ? 6.867 -20.344 24.297 1 17.06 275 LEU A O 1
ATOM 2215 N N . THR A 1 276 ? 8.5 -21.234 25.453 1 17.33 276 THR A N 1
ATOM 2216 C CA . THR A 1 276 ? 9.305 -20.156 26 1 17.33 276 THR A CA 1
ATOM 2217 C C . THR A 1 276 ? 10.328 -19.672 24.984 1 17.33 276 THR A C 1
ATOM 2219 O O . THR A 1 276 ? 11.531 -19.672 25.25 1 17.33 276 THR A O 1
ATOM 2222 N N . LEU A 1 277 ? 10.078 -19.641 23.719 1 18.16 277 LEU A N 1
ATOM 2223 C CA . LEU A 1 277 ? 11.266 -19.391 22.906 1 18.16 277 LEU A CA 1
ATOM 2224 C C . LEU A 1 277 ? 11.859 -18.016 23.234 1 18.16 277 LEU A C 1
ATOM 2226 O O . LEU A 1 277 ? 11.156 -17.016 23.234 1 18.16 277 LEU A O 1
ATOM 2230 N N . GLY A 1 278 ? 13.016 -18 23.922 1 17.17 278 GLY A N 1
ATOM 2231 C CA . GLY A 1 278 ? 13.875 -16.922 24.375 1 17.17 278 GLY A CA 1
ATOM 2232 C C . GLY A 1 278 ? 14.391 -16.047 23.25 1 17.17 278 GLY A C 1
ATOM 2233 O O . GLY A 1 278 ? 14.359 -16.453 22.078 1 17.17 278 GLY A O 1
ATOM 2234 N N . ARG A 1 279 ? 15.109 -14.75 23.594 1 17.83 279 ARG A N 1
ATOM 2235 C CA . ARG A 1 279 ? 15.266 -13.336 23.266 1 17.83 279 ARG A CA 1
ATOM 2236 C C . ARG A 1 279 ? 16.422 -13.133 22.281 1 17.83 279 ARG A C 1
ATOM 2238 O O . ARG A 1 279 ? 16.438 -12.156 21.531 1 17.83 279 ARG A O 1
ATOM 2245 N N . GLY A 1 280 ? 17.484 -13.984 21.875 1 18.66 280 GLY A N 1
ATOM 2246 C CA . GLY A 1 280 ? 18.688 -13.18 21.906 1 18.66 280 GLY A CA 1
ATOM 2247 C C . GLY A 1 280 ? 18.812 -12.258 20.703 1 18.66 280 GLY A C 1
ATOM 2248 O O . GLY A 1 280 ? 18.141 -12.438 19.703 1 18.66 280 GLY A O 1
ATOM 2249 N N . PRO A 1 281 ? 19.719 -11.133 20.672 1 18.97 281 PRO A N 1
ATOM 2250 C CA . PRO A 1 281 ? 19.969 -9.852 20.016 1 18.97 281 PRO A CA 1
ATOM 2251 C C . PRO A 1 281 ? 20.719 -9.992 18.688 1 18.97 281 PRO A C 1
ATOM 2253 O O . PRO A 1 281 ? 20.953 -9 18 1 18.97 281 PRO A O 1
ATOM 2256 N N . ALA A 1 282 ? 20.531 -10.961 17.812 1 19.44 282 ALA A N 1
ATOM 2257 C CA . ALA A 1 282 ? 21.719 -11.062 16.953 1 19.44 282 ALA A CA 1
ATOM 2258 C C . ALA A 1 282 ? 21.859 -9.836 16.078 1 19.44 282 ALA A C 1
ATOM 2260 O O . ALA A 1 282 ? 20.891 -9.391 15.453 1 19.44 282 ALA A O 1
ATOM 2261 N N . GLY A 1 283 ? 22.953 -8.969 16.281 1 18.03 283 GLY A N 1
ATOM 2262 C CA . GLY A 1 283 ? 23.469 -7.711 15.766 1 18.03 283 GLY A CA 1
ATOM 2263 C C . GLY A 1 283 ? 23.828 -7.781 14.289 1 18.03 283 GLY A C 1
ATOM 2264 O O . GLY A 1 283 ? 23.844 -8.859 13.703 1 18.03 283 GLY A O 1
ATOM 2265 N N . PRO A 1 284 ? 24.562 -6.691 13.664 1 19.41 284 PRO A N 1
ATOM 2266 C CA . PRO A 1 284 ? 24.656 -5.984 12.383 1 19.41 284 PRO A CA 1
ATOM 2267 C C . PRO A 1 284 ? 25.625 -6.664 11.406 1 19.41 284 PRO A C 1
ATOM 2269 O O . PRO A 1 284 ? 25.656 -6.316 10.227 1 19.41 284 PRO A O 1
ATOM 2272 N N . GLN A 1 285 ? 25.906 -7.918 11.117 1 16.77 285 GLN A N 1
ATOM 2273 C CA . GLN A 1 285 ? 27.219 -8.023 10.5 1 16.77 285 GLN A CA 1
ATOM 2274 C C . GLN A 1 285 ? 27.156 -7.633 9.023 1 16.77 285 GLN A C 1
ATOM 2276 O O . GLN A 1 285 ? 26.5 -8.305 8.227 1 16.77 285 GLN A O 1
ATOM 2281 N N . CYS A 1 286 ? 27.094 -6.387 8.5 1 18.19 286 CYS A N 1
ATOM 2282 C CA . CYS A 1 286 ? 27.172 -6.051 7.082 1 18.19 286 CYS A CA 1
ATOM 2283 C C . CYS A 1 286 ? 28.562 -6.375 6.527 1 18.19 286 CYS A C 1
ATOM 2285 O O . CYS A 1 286 ? 29.562 -5.828 6.988 1 18.19 286 CYS A O 1
ATOM 2287 N N . ARG A 1 287 ? 28.953 -7.598 6.188 1 17.5 287 ARG A N 1
ATOM 2288 C CA . ARG A 1 287 ? 30.266 -8.008 5.719 1 17.5 287 ARG A CA 1
ATOM 2289 C C . ARG A 1 287 ? 30.719 -7.16 4.539 1 17.5 287 ARG A C 1
ATOM 2291 O O . ARG A 1 287 ? 29.891 -6.57 3.84 1 17.5 287 ARG A O 1
ATOM 2298 N N . LEU A 1 288 ? 32.25 -7.227 4.211 1 18.36 288 LEU A N 1
ATOM 2299 C CA . LEU A 1 288 ? 33.5 -6.711 3.645 1 18.36 288 LEU A CA 1
ATOM 2300 C C . LEU A 1 288 ? 33.562 -6.988 2.146 1 18.36 288 LEU A C 1
ATOM 2302 O O . LEU A 1 288 ? 33.281 -8.102 1.7 1 18.36 288 LEU A O 1
ATOM 2306 N N . PHE A 1 289 ? 33.406 -5.996 1.288 1 19.25 289 PHE A N 1
ATOM 2307 C CA . PHE A 1 289 ? 33.688 -6.062 -0.144 1 19.25 289 PHE A CA 1
ATOM 2308 C C . PHE A 1 289 ? 35.156 -6.309 -0.405 1 19.25 289 PHE A C 1
ATOM 2310 O O . PHE A 1 289 ? 36.031 -5.57 0.089 1 19.25 289 PHE A O 1
ATOM 2317 N N . PRO A 1 290 ? 35.688 -7.453 -0.647 1 18.67 290 PRO A N 1
ATOM 2318 C CA . PRO A 1 290 ? 37.094 -7.73 -0.889 1 18.67 290 PRO A CA 1
ATOM 2319 C C . PRO A 1 290 ? 37.625 -7.016 -2.127 1 18.67 290 PRO A C 1
ATOM 2321 O O . PRO A 1 290 ? 38.625 -6.301 -2.043 1 18.67 290 PRO A O 1
ATOM 2324 N N . ALA A 1 291 ? 37.812 -7.629 -3.414 1 19.39 291 ALA A N 1
ATOM 2325 C CA . ALA A 1 291 ? 39.031 -8.039 -4.109 1 19.39 291 ALA A CA 1
ATOM 2326 C C . ALA A 1 291 ? 39.469 -6.98 -5.117 1 19.39 291 ALA A C 1
ATOM 2328 O O . ALA A 1 291 ? 38.781 -6.758 -6.125 1 19.39 291 ALA A O 1
ATOM 2329 N N . ILE A 1 292 ? 39.844 -5.715 -4.906 1 20.47 292 ILE A N 1
ATOM 2330 C CA . ILE A 1 292 ? 40.469 -4.918 -5.957 1 20.47 292 ILE A CA 1
ATOM 2331 C C . ILE A 1 292 ? 41.844 -5.508 -6.312 1 20.47 292 ILE A C 1
ATOM 2333 O O . ILE A 1 292 ? 42.75 -5.508 -5.484 1 20.47 292 ILE A O 1
ATOM 2337 N N . ASP A 1 293 ? 42.125 -6.75 -6.988 1 18.39 293 ASP A N 1
ATOM 2338 C CA . ASP A 1 293 ? 43.406 -7.082 -7.555 1 18.39 293 ASP A CA 1
ATOM 2339 C C . ASP A 1 293 ? 43.812 -6.094 -8.648 1 18.39 293 ASP A C 1
ATOM 2341 O O . ASP A 1 293 ? 43.062 -5.914 -9.625 1 18.39 293 ASP A O 1
ATOM 2345 N N . ASN A 1 294 ? 44.594 -5 -8.383 1 20.62 294 ASN A N 1
ATOM 2346 C CA . ASN A 1 294 ? 45.469 -4.105 -9.133 1 20.62 294 ASN A CA 1
ATOM 2347 C C . ASN A 1 294 ? 46.594 -4.875 -9.836 1 20.62 294 ASN A C 1
ATOM 2349 O O . ASN A 1 294 ? 47.531 -5.332 -9.188 1 20.62 294 ASN A O 1
ATOM 2353 N N . SER A 1 295 ? 46.594 -5.875 -10.625 1 19.83 295 SER A N 1
ATOM 2354 C CA . SER A 1 295 ? 47.781 -6.18 -11.398 1 19.83 295 SER A CA 1
ATOM 2355 C C . SER A 1 295 ? 48.094 -5.07 -12.398 1 19.83 295 SER A C 1
ATOM 2357 O O . SER A 1 295 ? 49.25 -4.691 -12.578 1 19.83 295 SER A O 1
ATOM 2359 N N . LEU A 1 296 ? 47.594 -4.367 -13.305 1 20.08 296 LEU A N 1
ATOM 2360 C CA . LEU A 1 296 ? 48.531 -3.486 -14 1 20.08 296 LEU A CA 1
ATOM 2361 C C . LEU A 1 296 ? 48.75 -2.207 -13.211 1 20.08 296 LEU A C 1
ATOM 2363 O O . LEU A 1 296 ? 47.844 -1.687 -12.578 1 20.08 296 LEU A O 1
ATOM 2367 N N . MET B 1 1 ? -20.375 28.047 25.516 1 20.09 1 MET B N 1
ATOM 2368 C CA . MET B 1 1 ? -21.375 28.234 24.469 1 20.09 1 MET B CA 1
ATOM 2369 C C . MET B 1 1 ? -20.719 28.438 23.109 1 20.09 1 MET B C 1
ATOM 2371 O O . MET B 1 1 ? -21.312 29.016 22.203 1 20.09 1 MET B O 1
ATOM 2375 N N . LEU B 1 2 ? -19.266 28.172 23.141 1 27.03 2 LEU B N 1
ATOM 2376 C CA . LEU B 1 2 ? -18.156 28.422 22.234 1 27.03 2 LEU B CA 1
ATOM 2377 C C . LEU B 1 2 ? -18.281 27.547 20.984 1 27.03 2 LEU B C 1
ATOM 2379 O O . LEU B 1 2 ? -17.469 27.656 20.062 1 27.03 2 LEU B O 1
ATOM 2383 N N . LEU B 1 3 ? -18.969 26.422 21.172 1 33.53 3 LEU B N 1
ATOM 2384 C CA . LEU B 1 3 ? -19.156 25.375 20.172 1 33.53 3 LEU B CA 1
ATOM 2385 C C . LEU B 1 3 ? -20 25.875 19.016 1 33.53 3 LEU B C 1
ATOM 2387 O O . LEU B 1 3 ? -20.25 25.141 18.062 1 33.53 3 LEU B O 1
ATOM 2391 N N . ARG B 1 4 ? -20.609 26.969 19.219 1 32.75 4 ARG B N 1
ATOM 2392 C CA . ARG B 1 4 ? -21.625 27.406 18.266 1 32.75 4 ARG B CA 1
ATOM 2393 C C . ARG B 1 4 ? -21 27.766 16.922 1 32.75 4 ARG B C 1
ATOM 2395 O O . ARG B 1 4 ? -21.562 27.453 15.867 1 32.75 4 ARG B O 1
ATOM 2402 N N . PRO B 1 5 ? -19.734 28.375 17 1 35.94 5 PRO B N 1
ATOM 2403 C CA . PRO B 1 5 ? -19.266 28.844 15.703 1 35.94 5 PRO B CA 1
ATOM 2404 C C . PRO B 1 5 ? -18.641 27.734 14.859 1 35.94 5 PRO B C 1
ATOM 2406 O O . PRO B 1 5 ? -18.766 27.734 13.625 1 35.94 5 PRO B O 1
ATOM 2409 N N . LEU B 1 6 ? -17.859 26.812 15.469 1 39.97 6 LEU B N 1
ATOM 2410 C CA . LEU B 1 6 ? -17.312 25.734 14.664 1 39.97 6 LEU B CA 1
ATOM 2411 C C . LEU B 1 6 ? -18.406 24.859 14.078 1 39.97 6 LEU B C 1
ATOM 2413 O O . LEU B 1 6 ? -18.328 24.422 12.938 1 39.97 6 LEU B O 1
ATOM 2417 N N . LEU B 1 7 ? -19.391 24.5 14.883 1 39.31 7 LEU B N 1
ATOM 2418 C CA . LEU B 1 7 ? -20.531 23.719 14.422 1 39.31 7 LEU B CA 1
ATOM 2419 C C . LEU B 1 7 ? -21.359 24.516 13.406 1 39.31 7 LEU B C 1
ATOM 2421 O O . LEU B 1 7 ? -21.938 23.938 12.492 1 39.31 7 LEU B O 1
ATOM 2425 N N . SER B 1 8 ? -21.375 25.797 13.57 1 37.66 8 SER B N 1
ATOM 2426 C CA . SER B 1 8 ? -22.172 26.625 12.672 1 37.66 8 SER B CA 1
ATOM 2427 C C . SER B 1 8 ? -21.5 26.766 11.312 1 37.66 8 SER B C 1
ATOM 2429 O O . SER B 1 8 ? -22.188 26.828 10.281 1 37.66 8 SER B O 1
ATOM 2431 N N . CYS B 1 9 ? -20.156 26.719 11.328 1 37.47 9 CYS B N 1
ATOM 2432 C CA . CYS B 1 9 ? -19.469 26.844 10.047 1 37.47 9 CYS B CA 1
ATOM 2433 C C . CYS B 1 9 ? -19.547 25.531 9.266 1 37.47 9 CYS B C 1
ATOM 2435 O O . CYS B 1 9 ? -19.672 25.547 8.039 1 37.47 9 CYS B O 1
ATOM 2437 N N . ALA B 1 10 ? -19.375 24.375 9.891 1 38.38 10 ALA B N 1
ATOM 2438 C CA . ALA B 1 10 ? -19.578 23.094 9.195 1 38.38 10 ALA B CA 1
ATOM 2439 C C . ALA B 1 10 ? -21.016 22.969 8.695 1 38.38 10 ALA B C 1
ATOM 2441 O O . ALA B 1 10 ? -21.25 22.422 7.613 1 38.38 10 ALA B O 1
ATOM 2442 N N . ALA B 1 11 ? -21.984 23.422 9.352 1 36.62 11 ALA B N 1
ATOM 2443 C CA . ALA B 1 11 ? -23.375 23.344 8.914 1 36.62 11 ALA B CA 1
ATOM 2444 C C . ALA B 1 11 ? -23.625 24.234 7.699 1 36.62 11 ALA B C 1
ATOM 2446 O O . ALA B 1 11 ? -24.422 23.891 6.82 1 36.62 11 ALA B O 1
ATOM 2447 N N . ARG B 1 12 ? -23.031 25.344 7.57 1 36.22 12 ARG B N 1
ATOM 2448 C CA . ARG B 1 12 ? -23.312 26.281 6.48 1 36.22 12 ARG B CA 1
ATOM 2449 C C . ARG B 1 12 ? -22.688 25.797 5.176 1 36.22 12 ARG B C 1
ATOM 2451 O O . ARG B 1 12 ? -23.234 26.031 4.098 1 36.22 12 ARG B O 1
ATOM 2458 N N . ALA B 1 13 ? -21.578 25.219 5.191 1 35.88 13 ALA B N 1
ATOM 2459 C CA . ALA B 1 13 ? -20.922 24.766 3.967 1 35.88 13 ALA B CA 1
ATOM 2460 C C . ALA B 1 13 ? -21.656 23.578 3.35 1 35.88 13 ALA B C 1
ATOM 2462 O O . ALA B 1 13 ? -21.656 23.406 2.129 1 35.88 13 ALA B O 1
ATOM 2463 N N . LEU B 1 14 ? -22.328 22.781 4.117 1 35.69 14 LEU B N 1
ATOM 2464 C CA . LEU B 1 14 ? -23.016 21.609 3.58 1 35.69 14 LEU B CA 1
ATOM 2465 C C . LEU B 1 14 ? -24.312 22.016 2.885 1 35.69 14 LEU B C 1
ATOM 2467 O O . LEU B 1 14 ? -24.875 21.234 2.109 1 35.69 14 LEU B O 1
ATOM 2471 N N . ARG B 1 15 ? -24.969 23.078 3.18 1 33.66 15 ARG B N 1
ATOM 2472 C CA . ARG B 1 15 ? -26.297 23.359 2.662 1 33.66 15 ARG B CA 1
ATOM 2473 C C . ARG B 1 15 ? -26.234 23.828 1.214 1 33.66 15 ARG B C 1
ATOM 2475 O O . ARG B 1 15 ? -27.266 24.125 0.605 1 33.66 15 ARG B O 1
ATOM 2482 N N . ARG B 1 16 ? -25.078 24.141 0.661 1 32.5 16 ARG B N 1
ATOM 2483 C CA . ARG B 1 16 ? -25.266 24.891 -0.573 1 32.5 16 ARG B CA 1
ATOM 2484 C C . ARG B 1 16 ? -25.578 23.969 -1.743 1 32.5 16 ARG B C 1
ATOM 2486 O O . ARG B 1 16 ? -25.812 24.422 -2.861 1 32.5 16 ARG B O 1
ATOM 2493 N N . GLU B 1 17 ? -25.203 22.719 -1.881 1 31.28 17 GLU B N 1
ATOM 2494 C CA . GLU B 1 17 ? -25.219 22.156 -3.227 1 31.28 17 GLU B CA 1
ATOM 2495 C C . GLU B 1 17 ? -26.625 21.719 -3.623 1 31.28 17 GLU B C 1
ATOM 2497 O O . GLU B 1 17 ? -27.125 20.688 -3.168 1 31.28 17 GLU B O 1
ATOM 2502 N N . GLY B 1 18 ? -27.641 22.594 -3.74 1 27.73 18 GLY B N 1
ATOM 2503 C CA . GLY B 1 18 ? -28.922 22.141 -4.277 1 27.73 18 GLY B CA 1
ATOM 2504 C C . GLY B 1 18 ? -28.844 21.734 -5.738 1 27.73 18 GLY B C 1
ATOM 2505 O O . GLY B 1 18 ? -28.453 22.547 -6.59 1 27.73 18 GLY B O 1
ATOM 2506 N N . PRO B 1 19 ? -28.516 20.422 -6.078 1 25.89 19 PRO B N 1
ATOM 2507 C CA . PRO B 1 19 ? -28.453 19.984 -7.477 1 25.89 19 PRO B CA 1
ATOM 2508 C C . PRO B 1 19 ? -29.75 20.234 -8.234 1 25.89 19 PRO B C 1
ATOM 2510 O O . PRO B 1 19 ? -30.828 20.234 -7.641 1 25.89 19 PRO B O 1
ATOM 2513 N N . ALA B 1 20 ? -29.75 21.078 -9.25 1 24.5 20 ALA B N 1
ATOM 2514 C CA . ALA B 1 20 ? -30.781 21.266 -10.266 1 24.5 20 ALA B CA 1
ATOM 2515 C C . ALA B 1 20 ? -31.094 19.969 -10.992 1 24.5 20 ALA B C 1
ATOM 2517 O O . ALA B 1 20 ? -30.188 19.188 -11.297 1 24.5 20 ALA B O 1
ATOM 2518 N N . SER B 1 21 ? -32.219 19.281 -10.844 1 22.88 21 SER B N 1
ATOM 2519 C CA . SER B 1 21 ? -32.844 18.078 -11.414 1 22.88 21 SER B CA 1
ATOM 2520 C C . SER B 1 21 ? -32.906 18.156 -12.938 1 22.88 21 SER B C 1
ATOM 2522 O O . SER B 1 21 ? -33.688 18.906 -13.492 1 22.88 21 SER B O 1
ATOM 2524 N N . LEU B 1 22 ? -31.781 18.391 -13.719 1 21.08 22 LEU B N 1
ATOM 2525 C CA . LEU B 1 22 ? -32.031 18.391 -15.164 1 21.08 22 LEU B CA 1
ATOM 2526 C C . LEU B 1 22 ? -32.656 17.094 -15.609 1 21.08 22 LEU B C 1
ATOM 2528 O O . LEU B 1 22 ? -32.469 16.047 -14.992 1 21.08 22 LEU B O 1
ATOM 2532 N N . ALA B 1 23 ? -33.531 17.094 -16.688 1 22.12 23 ALA B N 1
ATOM 2533 C CA . ALA B 1 23 ? -34.531 16.297 -17.406 1 22.12 23 ALA B CA 1
ATOM 2534 C C . ALA B 1 23 ? -33.906 15.055 -18.016 1 22.12 23 ALA B C 1
ATOM 2536 O O . ALA B 1 23 ? -32.688 15.039 -18.344 1 22.12 23 ALA B O 1
ATOM 2537 N N . SER B 1 24 ? -34.656 13.945 -18.141 1 23.44 24 SER B N 1
ATOM 2538 C CA . SER B 1 24 ? -34.844 12.492 -18.156 1 23.44 24 SER B CA 1
ATOM 2539 C C . SER B 1 24 ? -34.531 11.914 -19.531 1 23.44 24 SER B C 1
ATOM 2541 O O . SER B 1 24 ? -34.875 10.766 -19.828 1 23.44 24 SER B O 1
ATOM 2543 N N . GLY B 1 25 ? -33.5 12.5 -20.422 1 23.44 25 GLY B N 1
ATOM 2544 C CA . GLY B 1 25 ? -33.656 11.805 -21.688 1 23.44 25 GLY B CA 1
ATOM 2545 C C . GLY B 1 25 ? -33.5 10.305 -21.562 1 23.44 25 GLY B C 1
ATOM 2546 O O . GLY B 1 25 ? -33.031 9.805 -20.547 1 23.44 25 GLY B O 1
ATOM 2547 N N . PRO B 1 26 ? -33.938 9.422 -22.703 1 28.28 26 PRO B N 1
ATOM 2548 C CA . PRO B 1 26 ? -34.344 8.008 -22.703 1 28.28 26 PRO B CA 1
ATOM 2549 C C . PRO B 1 26 ? -33.156 7.062 -22.5 1 28.28 26 PRO B C 1
ATOM 2551 O O . PRO B 1 26 ? -33.312 5.848 -22.656 1 28.28 26 PRO B O 1
ATOM 2554 N N . GLY B 1 27 ? -32.25 7.426 -21.703 1 23.81 27 GLY B N 1
ATOM 2555 C CA . GLY B 1 27 ? -30.969 6.746 -21.797 1 23.81 27 GLY B CA 1
ATOM 2556 C C . GLY B 1 27 ? -31.062 5.25 -21.578 1 23.81 27 GLY B C 1
ATOM 2557 O O . GLY B 1 27 ? -32.062 4.758 -21.047 1 23.81 27 GLY B O 1
ATOM 2558 N N . PRO B 1 28 ? -30.188 4.461 -22.391 1 26.56 28 PRO B N 1
ATOM 2559 C CA . PRO B 1 28 ? -30.203 3 -22.531 1 26.56 28 PRO B CA 1
ATOM 2560 C C . PRO B 1 28 ? -30.156 2.283 -21.188 1 26.56 28 PRO B C 1
ATOM 2562 O O . PRO B 1 28 ? -29.844 2.896 -20.156 1 26.56 28 PRO B O 1
ATOM 2565 N N . ARG B 1 29 ? -30.422 0.91 -21.25 1 24.89 29 ARG B N 1
ATOM 2566 C CA . ARG B 1 29 ? -30.766 -0.105 -20.25 1 24.89 29 ARG B CA 1
ATOM 2567 C C . ARG B 1 29 ? -29.641 -0.26 -19.219 1 24.89 29 ARG B C 1
ATOM 2569 O O . ARG B 1 29 ? -28.516 -0.585 -19.578 1 24.89 29 ARG B O 1
ATOM 2576 N N . GLY B 1 30 ? -29.656 0.63 -18.297 1 21.89 30 GLY B N 1
ATOM 2577 C CA . GLY B 1 30 ? -28.734 0.864 -17.188 1 21.89 30 GLY B CA 1
ATOM 2578 C C . GLY B 1 30 ? -28.594 -0.338 -16.281 1 21.89 30 GLY B C 1
ATOM 2579 O O . GLY B 1 30 ? -29.578 -0.984 -15.93 1 21.89 30 GLY B O 1
ATOM 2580 N N . ALA B 1 31 ? -27.438 -1.099 -16.547 1 26.84 31 ALA B N 1
ATOM 2581 C CA . ALA B 1 31 ? -27.109 -2.238 -15.695 1 26.84 31 ALA B CA 1
ATOM 2582 C C . ALA B 1 31 ? -27.359 -1.92 -14.227 1 26.84 31 ALA B C 1
ATOM 2584 O O . ALA B 1 31 ? -27.141 -0.795 -13.781 1 26.84 31 ALA B O 1
ATOM 2585 N N . GLN B 1 32 ? -28.297 -2.674 -13.656 1 22.05 32 GLN B N 1
ATOM 2586 C CA . GLN B 1 32 ? -28.891 -2.652 -12.32 1 22.05 32 GLN B CA 1
ATOM 2587 C C . GLN B 1 32 ? -27.828 -2.488 -11.242 1 22.05 32 GLN B C 1
ATOM 2589 O O . GLN B 1 32 ? -26.875 -3.279 -11.172 1 22.05 32 GLN B O 1
ATOM 2594 N N . ARG B 1 33 ? -27.484 -1.258 -11 1 25.3 33 ARG B N 1
ATOM 2595 C CA . ARG B 1 33 ? -26.672 -0.75 -9.898 1 25.3 33 ARG B CA 1
ATOM 2596 C C . ARG B 1 33 ? -27.109 -1.363 -8.57 1 25.3 33 ARG B C 1
ATOM 2598 O O . ARG B 1 33 ? -28.281 -1.293 -8.203 1 25.3 33 ARG B O 1
ATOM 2605 N N . TRP B 1 34 ? -26.484 -2.549 -8.312 1 25.11 34 TRP B N 1
ATOM 2606 C CA . TRP B 1 34 ? -26.844 -3.121 -7.02 1 25.11 34 TRP B CA 1
ATOM 2607 C C . TRP B 1 34 ? -26.984 -2.033 -5.961 1 25.11 34 TRP B C 1
ATOM 2609 O O . TRP B 1 34 ? -26 -1.378 -5.609 1 25.11 34 TRP B O 1
ATOM 2619 N N . ALA B 1 35 ? -27.984 -1.181 -6.078 1 28.91 35 ALA B N 1
ATOM 2620 C CA . ALA B 1 35 ? -28.422 -0.159 -5.129 1 28.91 35 ALA B CA 1
ATOM 2621 C C . ALA B 1 35 ? -28.547 -0.737 -3.721 1 28.91 35 ALA B C 1
ATOM 2623 O O . ALA B 1 35 ? -29.266 -1.72 -3.51 1 28.91 35 ALA B O 1
ATOM 2624 N N . TRP B 1 36 ? -27.5 -0.822 -2.965 1 27.5 36 TRP B N 1
ATOM 2625 C CA . TRP B 1 36 ? -27.828 -1.037 -1.562 1 27.5 36 TRP B CA 1
ATOM 2626 C C . TRP B 1 36 ? -29.109 -0.301 -1.19 1 27.5 36 TRP B C 1
ATOM 2628 O O . TRP B 1 36 ? -29.359 0.813 -1.66 1 27.5 36 TRP B O 1
ATOM 2638 N N . PRO B 1 37 ? -30.156 -0.989 -1.021 1 30.44 37 PRO B N 1
ATOM 2639 C CA . PRO B 1 37 ? -31.406 -0.258 -0.792 1 30.44 37 PRO B CA 1
ATOM 2640 C C . PRO B 1 37 ? -31.219 0.957 0.114 1 30.44 37 PRO B C 1
ATOM 2642 O O . PRO B 1 37 ? -30.5 0.882 1.114 1 30.44 37 PRO B O 1
ATOM 2645 N N . ARG B 1 38 ? -31.297 2.096 -0.484 1 31.48 38 ARG B N 1
ATOM 2646 C CA . ARG B 1 38 ? -31.609 3.309 0.267 1 31.48 38 ARG B CA 1
ATOM 2647 C C . ARG B 1 38 ? -32.75 3.07 1.244 1 31.48 38 ARG B C 1
ATOM 2649 O O . ARG B 1 38 ? -33.844 2.635 0.846 1 31.48 38 ARG B O 1
ATOM 2656 N N . ASP B 1 39 ? -32.625 2.48 2.426 1 31.03 39 ASP B N 1
ATOM 2657 C CA . ASP B 1 39 ? -33.719 2.631 3.361 1 31.03 39 ASP B CA 1
ATOM 2658 C C . ASP B 1 39 ? -34.594 3.844 3.006 1 31.03 39 ASP B C 1
ATOM 2660 O O . ASP B 1 39 ? -34.094 4.797 2.4 1 31.03 39 ASP B O 1
ATOM 2664 N N . LYS B 1 40 ? -35.906 3.844 2.871 1 31.23 40 LYS B N 1
ATOM 2665 C CA . LYS B 1 40 ? -36.969 4.855 2.787 1 31.23 40 LYS B CA 1
ATOM 2666 C C . LYS B 1 40 ? -36.562 6.133 3.512 1 31.23 40 LYS B C 1
ATOM 2668 O O . LYS B 1 40 ? -35.719 6.102 4.41 1 31.23 40 LYS B O 1
ATOM 2673 N N . ASP B 1 41 ? -37.156 7.289 3.146 1 31.88 41 ASP B N 1
ATOM 2674 C CA . ASP B 1 41 ? -37.219 8.664 3.619 1 31.88 41 ASP B CA 1
ATOM 2675 C C . ASP B 1 41 ? -37.531 8.719 5.117 1 31.88 41 ASP B C 1
ATOM 2677 O O . ASP B 1 41 ? -38.594 9.172 5.535 1 31.88 41 ASP B O 1
ATOM 2681 N N . ARG B 1 42 ? -37.656 7.602 5.902 1 30.94 42 ARG B N 1
ATOM 2682 C CA . ARG B 1 42 ? -37.938 8.125 7.238 1 30.94 42 ARG B CA 1
ATOM 2683 C C . ARG B 1 42 ? -37.062 9.344 7.543 1 30.94 42 ARG B C 1
ATOM 2685 O O . ARG B 1 42 ? -35.875 9.352 7.23 1 30.94 42 ARG B O 1
ATOM 2692 N N . GLU B 1 43 ? -37.594 10.5 7.531 1 34.5 43 GLU B N 1
ATOM 2693 C CA . GLU B 1 43 ? -37.219 11.789 8.102 1 34.5 43 GLU B CA 1
ATOM 2694 C C . GLU B 1 43 ? -36.25 11.609 9.281 1 34.5 43 GLU B C 1
ATOM 2696 O O . GLU B 1 43 ? -36.625 11.867 10.43 1 34.5 43 GLU B O 1
ATOM 2701 N N . ASN B 1 44 ? -35.781 10.367 9.578 1 37.81 44 ASN B N 1
ATOM 2702 C CA . ASN B 1 44 ? -35 10.266 10.781 1 37.81 44 ASN B CA 1
ATOM 2703 C C . ASN B 1 44 ? -33.969 11.383 10.859 1 37.81 44 ASN B C 1
ATOM 2705 O O . ASN B 1 44 ? -33.25 11.664 9.883 1 37.81 44 ASN B O 1
ATOM 2709 N N . ASP B 1 45 ? -34.031 12.367 11.695 1 37.94 45 ASP B N 1
ATOM 2710 C CA . ASP B 1 45 ? -33.156 13.375 12.281 1 37.94 45 ASP B CA 1
ATOM 2711 C C . ASP B 1 45 ? -31.734 12.844 12.414 1 37.94 45 ASP B C 1
ATOM 2713 O O . ASP B 1 45 ? -31.234 12.656 13.523 1 37.94 45 ASP B O 1
ATOM 2717 N N . LYS B 1 46 ? -31.25 11.719 11.797 1 47.34 46 LYS B N 1
ATOM 2718 C CA . LYS B 1 46 ? -29.875 11.211 11.898 1 47.34 46 LYS B CA 1
ATOM 2719 C C . LYS B 1 46 ? -28.859 12.344 11.75 1 47.34 46 LYS B C 1
ATOM 2721 O O . LYS B 1 46 ? -28.859 13.047 10.734 1 47.34 46 LYS B O 1
ATOM 2726 N N . GLU B 1 47 ? -28.516 13.016 12.773 1 59.22 47 GLU B N 1
ATOM 2727 C CA . GLU B 1 47 ? -27.484 14.039 12.953 1 59.22 47 GLU B CA 1
ATOM 2728 C C . GLU B 1 47 ? -26.312 13.82 11.992 1 59.22 47 GLU B C 1
ATOM 2730 O O . GLU B 1 47 ? -25.734 12.734 11.953 1 59.22 47 GLU B O 1
ATOM 2735 N N . LYS B 1 48 ? -26.109 14.484 10.812 1 77.38 48 LYS B N 1
ATOM 2736 C CA . LYS B 1 48 ? -25.078 14.469 9.781 1 77.38 48 LYS B CA 1
ATOM 2737 C C . LYS B 1 48 ? -23.688 14.516 10.398 1 77.38 48 LYS B C 1
ATOM 2739 O O . LYS B 1 48 ? -23.375 15.43 11.164 1 77.38 48 LYS B O 1
ATOM 2744 N N . LYS B 1 49 ? -22.938 13.391 10.211 1 92.44 49 LYS B N 1
ATOM 2745 C CA . LYS B 1 49 ? -21.562 13.312 10.711 1 92.44 49 LYS B CA 1
ATOM 2746 C C . LYS B 1 49 ? -20.609 14.062 9.789 1 92.44 49 LYS B C 1
ATOM 2748 O O . LYS B 1 49 ? -20.828 14.141 8.578 1 92.44 49 LYS B O 1
ATOM 2753 N N . SER B 1 50 ? -19.656 14.836 10.383 1 96.38 50 SER B N 1
ATOM 2754 C CA . SER B 1 50 ? -18.703 15.641 9.617 1 96.38 50 SER B CA 1
ATOM 2755 C C . SER B 1 50 ? -17.266 15.266 9.953 1 96.38 50 SER B C 1
ATOM 2757 O O . SER B 1 50 ? -16.953 15 11.117 1 96.38 50 SER B O 1
ATOM 2759 N N . VAL B 1 51 ? -16.438 15.234 8.891 1 97.81 51 VAL B N 1
ATOM 2760 C CA . VAL B 1 51 ? -15.016 15 9.062 1 97.81 51 VAL B CA 1
ATOM 2761 C C . VAL B 1 51 ? -14.234 16.25 8.695 1 97.81 51 VAL B C 1
ATOM 2763 O O . VAL B 1 51 ? -14.328 16.734 7.562 1 97.81 51 VAL B O 1
ATOM 2766 N N . ILE B 1 52 ? -13.461 16.781 9.641 1 97.62 52 ILE B N 1
ATOM 2767 C CA . ILE B 1 52 ? -12.648 17.984 9.453 1 97.62 52 ILE B CA 1
ATOM 2768 C C . ILE B 1 52 ? -11.172 17.625 9.602 1 97.62 52 ILE B C 1
ATOM 2770 O O . ILE B 1 52 ? -10.773 17 10.594 1 97.62 52 ILE B O 1
ATOM 2774 N N . CYS B 1 53 ? -10.383 18 8.656 1 98.06 53 CYS B N 1
ATOM 2775 C CA . CYS B 1 53 ? -8.945 17.75 8.734 1 98.06 53 CYS B CA 1
ATOM 2776 C C . CYS B 1 53 ? -8.172 19.047 8.922 1 98.06 53 CYS B C 1
ATOM 2778 O O . CYS B 1 53 ? -8.406 20.016 8.203 1 98.06 53 CYS B O 1
ATOM 2780 N N . VAL B 1 54 ? -7.305 18.984 9.883 1 97.75 54 VAL B N 1
ATOM 2781 C CA . VAL B 1 54 ? -6.426 20.125 10.117 1 97.75 54 VAL B CA 1
ATOM 2782 C C . VAL B 1 54 ? -5.094 19.906 9.406 1 97.75 54 VAL B C 1
ATOM 2784 O O . VAL B 1 54 ? -4.352 18.969 9.734 1 97.75 54 VAL B O 1
ATOM 2787 N N . GLU B 1 55 ? -4.828 20.766 8.469 1 98 55 GLU B N 1
ATOM 2788 C CA . GLU B 1 55 ? -3.631 20.688 7.633 1 98 55 GLU B CA 1
ATOM 2789 C C . GLU B 1 55 ? -2.643 21.797 7.969 1 98 55 GLU B C 1
ATOM 2791 O O . GLU B 1 55 ? -3.031 22.844 8.492 1 98 55 GLU B O 1
ATOM 2796 N N . GLY B 1 56 ? -1.383 21.531 7.605 1 98 56 GLY B N 1
ATOM 2797 C CA . GLY B 1 56 ? -0.332 22.516 7.832 1 98 56 GLY B CA 1
ATOM 2798 C C . GLY B 1 56 ? 1.058 21.906 7.848 1 98 56 GLY B C 1
ATOM 2799 O O . GLY B 1 56 ? 1.206 20.672 7.914 1 98 56 GLY B O 1
ATOM 2800 N N . ASN B 1 57 ? 2.033 22.75 7.816 1 97.81 57 ASN B N 1
ATOM 2801 C CA . ASN B 1 57 ? 3.438 22.344 7.832 1 97.81 57 ASN B CA 1
ATOM 2802 C C . ASN B 1 57 ? 3.803 21.656 9.141 1 97.81 57 ASN B C 1
ATOM 2804 O O . ASN B 1 57 ? 2.99 21.578 10.062 1 97.81 57 ASN B O 1
ATOM 2808 N N . ILE B 1 58 ? 4.949 20.969 9.094 1 96.06 58 ILE B N 1
ATOM 2809 C CA . ILE B 1 58 ? 5.52 20.406 10.312 1 96.06 58 ILE B CA 1
ATOM 2810 C C . ILE B 1 58 ? 5.766 21.516 11.336 1 96.06 58 ILE B C 1
ATOM 2812 O O . ILE B 1 58 ? 6.301 22.578 10.992 1 96.06 58 ILE B O 1
ATOM 2816 N N . ALA B 1 59 ? 5.324 21.344 12.609 1 94.75 59 ALA B N 1
ATOM 2817 C CA . ALA B 1 59 ? 5.484 22.281 13.703 1 94.75 59 ALA B CA 1
ATOM 2818 C C . ALA B 1 59 ? 4.652 23.547 13.469 1 94.75 59 ALA B C 1
ATOM 2820 O O . ALA B 1 59 ? 5.031 24.641 13.898 1 94.75 59 ALA B O 1
ATOM 2821 N N . SER B 1 60 ? 3.533 23.375 12.766 1 95.81 60 SER B N 1
ATOM 2822 C CA . SER B 1 60 ? 2.678 24.516 12.492 1 95.81 60 SER B CA 1
ATOM 2823 C C . SER B 1 60 ? 1.677 24.734 13.625 1 95.81 60 SER B C 1
ATOM 2825 O O . SER B 1 60 ? 0.971 25.75 13.648 1 95.81 60 SER B O 1
ATOM 2827 N N . GLY B 1 61 ? 1.549 23.766 14.531 1 92.94 61 GLY B N 1
ATOM 2828 C CA . GLY B 1 61 ? 0.667 23.938 15.68 1 92.94 61 GLY B CA 1
ATOM 2829 C C . GLY B 1 61 ? -0.593 23.094 15.586 1 92.94 61 GLY B C 1
ATOM 2830 O O . GLY B 1 61 ? -1.529 23.297 16.359 1 92.94 61 GLY B O 1
ATOM 2831 N N . LYS B 1 62 ? -0.682 22.109 14.656 1 94.94 62 LYS B N 1
ATOM 2832 C CA . LYS B 1 62 ? -1.854 21.281 14.438 1 94.94 62 LYS B CA 1
ATOM 2833 C C . LYS B 1 62 ? -2.213 20.5 15.703 1 94.94 62 LYS B C 1
ATOM 2835 O O . LYS B 1 62 ? -3.367 20.5 16.141 1 94.94 62 LYS B O 1
ATOM 2840 N N . THR B 1 63 ? -1.159 19.828 16.297 1 91.12 63 THR B N 1
ATOM 2841 C CA . THR B 1 63 ? -1.368 18.984 17.469 1 91.12 63 THR B CA 1
ATOM 2842 C C . THR B 1 63 ? -1.938 19.812 18.625 1 91.12 63 THR B C 1
ATOM 2844 O O . THR B 1 63 ? -2.893 19.391 19.281 1 91.12 63 THR B O 1
ATOM 2847 N N . THR B 1 64 ? -1.375 20.969 18.859 1 89.5 64 THR B N 1
ATOM 2848 C CA . THR B 1 64 ? -1.855 21.859 19.906 1 89.5 64 THR B CA 1
ATOM 2849 C C . THR B 1 64 ? -3.293 22.297 19.641 1 89.5 64 THR B C 1
ATOM 2851 O O . THR B 1 64 ? -4.129 22.297 20.547 1 89.5 64 THR B O 1
ATOM 2854 N N . CYS B 1 65 ? -3.559 22.656 18.422 1 89.44 65 CYS B N 1
ATOM 2855 C CA . CYS B 1 65 ? -4.902 23.047 18.016 1 89.44 65 CYS B CA 1
ATOM 2856 C C . CYS B 1 65 ? -5.902 21.938 18.297 1 89.44 65 CYS B C 1
ATOM 2858 O O . CYS B 1 65 ? -6.969 22.188 18.875 1 89.44 65 CYS B O 1
ATOM 2860 N N . LEU B 1 66 ? -5.602 20.734 17.938 1 94 66 LEU B N 1
ATOM 2861 C CA . LEU B 1 66 ? -6.496 19.594 18.094 1 94 66 LEU B CA 1
ATOM 2862 C C . LEU B 1 66 ? -6.68 19.25 19.578 1 94 66 LEU B C 1
ATOM 2864 O O . LEU B 1 66 ? -7.773 18.859 20 1 94 66 LEU B O 1
ATOM 2868 N N . GLU B 1 67 ? -5.629 19.359 20.375 1 91.06 67 GLU B N 1
ATOM 2869 C CA . GLU B 1 67 ? -5.695 19.078 21.797 1 91.06 67 GLU B CA 1
ATOM 2870 C C . GLU B 1 67 ? -6.723 19.969 22.484 1 91.06 67 GLU B C 1
ATOM 2872 O O . GLU B 1 67 ? -7.355 19.547 23.469 1 91.06 67 GLU B O 1
ATOM 2877 N N . PHE B 1 68 ? -6.902 21.125 21.984 1 88.31 68 PHE B N 1
ATOM 2878 C CA . PHE B 1 68 ? -7.867 22.062 22.531 1 88.31 68 PHE B CA 1
ATOM 2879 C C . PHE B 1 68 ? -9.281 21.5 22.453 1 88.31 68 PHE B C 1
ATOM 2881 O O . PHE B 1 68 ? -10.102 21.75 23.344 1 88.31 68 PHE B O 1
ATOM 2888 N N . PHE B 1 69 ? -9.508 20.672 21.484 1 90.06 69 PHE B N 1
ATOM 2889 C CA . PHE B 1 69 ? -10.852 20.156 21.25 1 90.06 69 PHE B CA 1
ATOM 2890 C C . PHE B 1 69 ? -11 18.75 21.812 1 90.06 69 PHE B C 1
ATOM 2892 O O . PHE B 1 69 ? -12.062 18.125 21.672 1 90.06 69 PHE B O 1
ATOM 2899 N N . SER B 1 70 ? -9.992 18.188 22.406 1 89.12 70 SER B N 1
ATOM 2900 C CA . SER B 1 70 ? -9.984 16.781 22.812 1 89.12 70 SER B CA 1
ATOM 2901 C C . SER B 1 70 ? -11.008 16.516 23.906 1 89.12 70 SER B C 1
ATOM 2903 O O . SER B 1 70 ? -11.492 15.391 24.062 1 89.12 70 SER B O 1
ATOM 2905 N N . ASN B 1 71 ? -11.484 17.516 24.625 1 88.44 71 ASN B N 1
ATOM 2906 C CA . ASN B 1 71 ? -12.43 17.328 25.719 1 88.44 71 ASN B CA 1
ATOM 2907 C C . ASN B 1 71 ? -13.797 17.922 25.391 1 88.44 71 ASN B C 1
ATOM 2909 O O . ASN B 1 71 ? -14.656 18.031 26.25 1 88.44 71 ASN B O 1
ATOM 2913 N N . THR B 1 72 ? -13.914 18.297 24.156 1 88.31 72 THR B N 1
ATOM 2914 C CA . THR B 1 72 ? -15.195 18.844 23.734 1 88.31 72 THR B CA 1
ATOM 2915 C C . THR B 1 72 ? -16.188 17.734 23.406 1 88.31 72 THR B C 1
ATOM 2917 O O . THR B 1 72 ? -15.852 16.797 22.688 1 88.31 72 THR B O 1
ATOM 2920 N N . ALA B 1 73 ? -17.297 17.891 23.984 1 88.94 73 ALA B N 1
ATOM 2921 C CA . ALA B 1 73 ? -18.359 16.906 23.75 1 88.94 73 ALA B CA 1
ATOM 2922 C C . ALA B 1 73 ? -18.719 16.812 22.266 1 88.94 73 ALA B C 1
ATOM 2924 O O . ALA B 1 73 ? -18.609 17.797 21.531 1 88.94 73 ALA B O 1
ATOM 2925 N N . ASP B 1 74 ? -19.016 15.758 21.672 1 92.25 74 ASP B N 1
ATOM 2926 C CA . ASP B 1 74 ? -19.547 15.492 20.328 1 92.25 74 ASP B CA 1
ATOM 2927 C C . ASP B 1 74 ? -18.438 15.586 19.281 1 92.25 74 ASP B C 1
ATOM 2929 O O . ASP B 1 74 ? -18.719 15.633 18.078 1 92.25 74 ASP B O 1
ATOM 2933 N N . ILE B 1 75 ? -17.234 15.797 19.766 1 95.06 75 ILE B N 1
ATOM 2934 C CA . ILE B 1 75 ? -16.109 15.836 18.844 1 95.06 75 ILE B CA 1
ATOM 2935 C C . ILE B 1 75 ? -15.133 14.703 19.188 1 95.06 75 ILE B C 1
ATOM 2937 O O . ILE B 1 75 ? -14.773 14.516 20.344 1 95.06 75 ILE B O 1
ATOM 2941 N N . GLU B 1 76 ? -14.766 13.906 18.234 1 97 76 GLU B N 1
ATOM 2942 C CA . GLU B 1 76 ? -13.641 12.984 18.406 1 97 76 GLU B CA 1
ATOM 2943 C C . GLU B 1 76 ? -12.406 13.477 17.656 1 97 76 GLU B C 1
ATOM 2945 O O . GLU B 1 76 ? -12.516 14.031 16.562 1 97 76 GLU B O 1
ATOM 2950 N N . VAL B 1 77 ? -11.305 13.352 18.297 1 97.12 77 VAL B N 1
ATOM 2951 C CA . VAL B 1 77 ? -10.055 13.875 17.75 1 97.12 77 VAL B CA 1
ATOM 2952 C C . VAL B 1 77 ? -9.109 12.719 17.422 1 97.12 77 VAL B C 1
ATOM 2954 O O . VAL B 1 77 ? -8.898 11.836 18.25 1 97.12 77 VAL B O 1
ATOM 2957 N N . PHE B 1 78 ? -8.555 12.703 16.203 1 97.19 78 PHE B N 1
ATOM 2958 C CA . PHE B 1 78 ? -7.531 11.742 15.797 1 97.19 78 PHE B CA 1
ATOM 2959 C C . PHE B 1 78 ? -6.219 12.453 15.484 1 97.19 78 PHE B C 1
ATOM 2961 O O . PHE B 1 78 ? -6.105 13.164 14.484 1 97.19 78 PHE B O 1
ATOM 2968 N N . MET B 1 79 ? -5.285 12.211 16.328 1 96.62 79 MET B N 1
ATOM 2969 C CA . MET B 1 79 ? -3.943 12.719 16.062 1 96.62 79 MET B CA 1
ATOM 2970 C C . MET B 1 79 ? -3.24 11.859 15.016 1 96.62 79 MET B C 1
ATOM 2972 O O . MET B 1 79 ? -3.561 10.68 14.859 1 96.62 79 MET B O 1
ATOM 2976 N N . GLU B 1 80 ? -2.346 12.492 14.32 1 95.88 80 GLU B N 1
ATOM 2977 C CA . GLU B 1 80 ? -1.504 11.703 13.43 1 95.88 80 GLU B CA 1
ATOM 2978 C C . GLU B 1 80 ? -0.782 10.594 14.188 1 95.88 80 GLU B C 1
ATOM 2980 O O . GLU B 1 80 ? -0.249 10.82 15.281 1 95.88 80 GLU B O 1
ATOM 2985 N N . PRO B 1 81 ? -0.763 9.414 13.664 1 96.75 81 PRO B N 1
ATOM 2986 C CA . PRO B 1 81 ? -0.159 8.305 14.398 1 96.75 81 PRO B CA 1
ATOM 2987 C C . PRO B 1 81 ? 1.354 8.227 14.219 1 96.75 81 PRO B C 1
ATOM 2989 O O . PRO B 1 81 ? 1.879 7.188 13.805 1 96.75 81 PRO B O 1
ATOM 2992 N N . VAL B 1 82 ? 2.057 9.211 14.602 1 95.31 82 VAL B N 1
ATOM 2993 C CA . VAL B 1 82 ? 3.502 9.32 14.422 1 95.31 82 VAL B CA 1
ATOM 2994 C C . VAL B 1 82 ? 4.207 8.219 15.203 1 95.31 82 VAL B C 1
ATOM 2996 O O . VAL B 1 82 ? 5.23 7.691 14.758 1 95.31 82 VAL B O 1
ATOM 2999 N N . ALA B 1 83 ? 3.66 7.879 16.328 1 95.81 83 ALA B N 1
ATOM 3000 C CA . ALA B 1 83 ? 4.242 6.809 17.141 1 95.81 83 ALA B CA 1
ATOM 3001 C C . ALA B 1 83 ? 4.379 5.523 16.328 1 95.81 83 ALA B C 1
ATOM 3003 O O . ALA B 1 83 ? 5.359 4.789 16.484 1 95.81 83 ALA B O 1
ATOM 3004 N N . LYS B 1 84 ? 3.439 5.219 15.477 1 98 84 LYS B N 1
ATOM 3005 C CA . LYS B 1 84 ? 3.494 4.031 14.633 1 98 84 LYS B CA 1
ATOM 3006 C C . LYS B 1 84 ? 4.637 4.125 13.625 1 98 84 LYS B C 1
ATOM 3008 O O . LYS B 1 84 ? 5.262 3.117 13.289 1 98 84 LYS B O 1
ATOM 3013 N N . TRP B 1 85 ? 4.879 5.32 13.141 1 98 85 TRP B N 1
ATOM 3014 C CA . TRP B 1 85 ? 5.93 5.527 12.156 1 98 85 TRP B CA 1
ATOM 3015 C C . TRP B 1 85 ? 7.309 5.434 12.805 1 98 85 TRP B C 1
ATOM 3017 O O . TRP B 1 85 ? 8.305 5.148 12.125 1 98 85 TRP B O 1
ATOM 3027 N N . ARG B 1 86 ? 7.34 5.695 14.086 1 97.12 86 ARG B N 1
ATOM 3028 C CA . ARG B 1 86 ? 8.602 5.645 14.82 1 97.12 86 ARG B CA 1
ATOM 3029 C C . ARG B 1 86 ? 8.914 4.223 15.273 1 97.12 86 ARG B C 1
ATOM 3031 O O . ARG B 1 86 ? 10.047 3.914 15.633 1 97.12 86 ARG B O 1
ATOM 3038 N N . ASN B 1 87 ? 7.828 3.48 15.359 1 97.94 87 ASN B N 1
ATOM 3039 C CA . ASN B 1 87 ? 8.016 2.09 15.766 1 97.94 87 ASN B CA 1
ATOM 3040 C C . ASN B 1 87 ? 6.949 1.181 15.156 1 97.94 87 ASN B C 1
ATOM 3042 O O . ASN B 1 87 ? 5.848 1.058 15.695 1 97.94 87 ASN B O 1
ATOM 3046 N N . VAL B 1 88 ? 7.301 0.497 14.164 1 98 88 VAL B N 1
ATOM 3047 C CA . VAL B 1 88 ? 6.469 -0.563 13.602 1 98 88 VAL B CA 1
ATOM 3048 C C . VAL B 1 88 ? 7.188 -1.904 13.727 1 98 88 VAL B C 1
ATOM 3050 O O . VAL B 1 88 ? 8.117 -2.186 12.969 1 98 88 VAL B O 1
ATOM 3053 N N . ARG B 1 89 ? 6.762 -2.693 14.688 1 97.19 89 ARG B N 1
ATOM 3054 C CA . ARG B 1 89 ? 7.355 -3.988 15 1 97.19 89 ARG B CA 1
ATOM 3055 C C . ARG B 1 89 ? 8.859 -3.865 15.203 1 97.19 89 ARG B C 1
ATOM 3057 O O . ARG B 1 89 ? 9.633 -4.645 14.648 1 97.19 89 ARG B O 1
ATOM 3064 N N . GLY B 1 90 ? 9.266 -2.775 15.852 1 97.25 90 GLY B N 1
ATOM 3065 C CA . GLY B 1 90 ? 10.648 -2.609 16.25 1 97.25 90 GLY B CA 1
ATOM 3066 C C . GLY B 1 90 ? 11.453 -1.757 15.289 1 97.25 90 GLY B C 1
ATOM 3067 O O . GLY B 1 90 ? 12.641 -1.506 15.516 1 97.25 90 GLY B O 1
ATOM 3068 N N . HIS B 1 91 ? 10.797 -1.229 14.25 1 98.12 91 HIS B N 1
ATOM 3069 C CA . HIS B 1 91 ? 11.508 -0.437 13.25 1 98.12 91 HIS B CA 1
ATOM 3070 C C . HIS B 1 91 ? 11.008 1.002 13.227 1 98.12 91 HIS B C 1
ATOM 3072 O O . HIS B 1 91 ? 9.82 1.253 13.469 1 98.12 91 HIS B O 1
ATOM 3078 N N . ASN B 1 92 ? 11.898 1.913 12.922 1 98 92 ASN B N 1
ATOM 3079 C CA . ASN B 1 92 ? 11.586 3.338 12.867 1 98 92 ASN B CA 1
ATOM 3080 C C . ASN B 1 92 ? 11.688 3.881 11.445 1 98 92 ASN B C 1
ATOM 3082 O O . ASN B 1 92 ? 12.641 4.59 11.117 1 98 92 ASN B O 1
ATOM 3086 N N . PRO B 1 93 ? 10.695 3.609 10.656 1 98.25 93 PRO B N 1
ATOM 3087 C CA . PRO B 1 93 ? 10.766 4.051 9.258 1 98.25 93 PRO B CA 1
ATOM 3088 C C . PRO B 1 93 ? 10.844 5.57 9.125 1 98.25 93 PRO B C 1
ATOM 3090 O O . PRO B 1 93 ? 11.414 6.082 8.156 1 98.25 93 PRO B O 1
ATOM 3093 N N . LEU B 1 94 ? 10.242 6.305 10.055 1 97.81 94 LEU B N 1
ATOM 3094 C CA . LEU B 1 94 ? 10.336 7.762 10.023 1 97.81 94 LEU B CA 1
ATOM 3095 C C . LEU B 1 94 ? 11.789 8.219 10.141 1 97.81 94 LEU B C 1
ATOM 3097 O O . LEU B 1 94 ? 12.258 9.016 9.32 1 97.81 94 LEU B O 1
ATOM 3101 N N . GLY B 1 95 ? 12.469 7.684 11.125 1 96.94 95 GLY B N 1
ATOM 3102 C CA . GLY B 1 95 ? 13.883 7.992 11.273 1 96.94 95 GLY B CA 1
ATOM 3103 C C . GLY B 1 95 ? 14.711 7.605 10.062 1 96.94 95 GLY B C 1
ATOM 3104 O O . GLY B 1 95 ? 15.594 8.359 9.641 1 96.94 95 GLY B O 1
ATOM 3105 N N . LEU B 1 96 ? 14.445 6.434 9.516 1 97.62 96 LEU B N 1
ATOM 3106 C 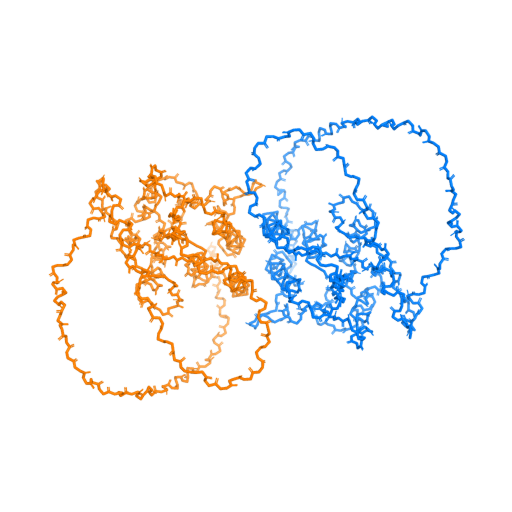CA . LEU B 1 96 ? 15.156 5.965 8.336 1 97.62 96 LEU B CA 1
ATOM 3107 C C . LEU B 1 96 ? 14.961 6.93 7.164 1 97.62 96 LEU B C 1
ATOM 3109 O O . LEU B 1 96 ? 15.914 7.258 6.461 1 97.62 96 LEU B O 1
ATOM 3113 N N . MET B 1 97 ? 13.805 7.414 7.016 1 97.62 97 MET B N 1
ATOM 3114 C CA . MET B 1 97 ? 13.492 8.312 5.906 1 97.62 97 MET B CA 1
ATOM 3115 C C . MET B 1 97 ? 14.266 9.625 6.035 1 97.62 97 MET B C 1
ATOM 3117 O O . MET B 1 97 ? 14.867 10.094 5.07 1 97.62 97 MET B O 1
ATOM 3121 N N . TYR B 1 98 ? 14.219 10.172 7.191 1 95.19 98 TYR B N 1
ATOM 3122 C CA . TYR B 1 98 ? 14.898 11.453 7.352 1 95.19 98 TYR B CA 1
ATOM 3123 C C . TYR B 1 98 ? 16.406 11.305 7.195 1 95.19 98 TYR B C 1
ATOM 3125 O O . TYR B 1 98 ? 17.094 12.227 6.762 1 95.19 98 TYR B O 1
ATOM 3133 N N . ARG B 1 99 ? 16.938 10.148 7.434 1 95.12 99 ARG B N 1
ATOM 3134 C CA . ARG B 1 99 ? 18.359 9.891 7.281 1 95.12 99 ARG B CA 1
ATOM 3135 C C . ARG B 1 99 ? 18.719 9.602 5.824 1 95.12 99 ARG B C 1
ATOM 3137 O O . ARG B 1 99 ? 19.766 10.008 5.344 1 95.12 99 ARG B O 1
ATOM 3144 N N . ASP B 1 100 ? 17.859 8.875 5.16 1 96.38 100 ASP B N 1
ATOM 3145 C CA . ASP B 1 100 ? 18.047 8.508 3.76 1 96.38 100 ASP B CA 1
ATOM 3146 C C . ASP B 1 100 ? 16.719 8.422 3.023 1 96.38 100 ASP B C 1
ATOM 3148 O O . ASP B 1 100 ? 16.188 7.328 2.83 1 96.38 100 ASP B O 1
ATOM 3152 N N . ALA B 1 101 ? 16.297 9.578 2.531 1 96.81 101 ALA B N 1
ATOM 3153 C CA . ALA B 1 101 ? 14.977 9.68 1.902 1 96.81 101 ALA B CA 1
ATOM 3154 C C . ALA B 1 101 ? 14.93 8.906 0.588 1 96.81 101 ALA B C 1
ATOM 3156 O O . ALA B 1 101 ? 13.891 8.359 0.219 1 96.81 101 ALA B O 1
ATOM 3157 N N . CYS B 1 102 ? 16 8.797 -0.087 1 96.31 102 CYS B N 1
ATOM 3158 C CA . CYS B 1 102 ? 16.031 8.141 -1.388 1 96.31 102 CYS B CA 1
ATOM 3159 C C . CYS B 1 102 ? 15.727 6.648 -1.251 1 96.31 102 CYS B C 1
ATOM 3161 O O . CYS B 1 102 ? 15.023 6.074 -2.08 1 96.31 102 CYS B O 1
ATOM 3163 N N . ARG B 1 103 ? 16.219 6.152 -0.194 1 96.19 103 ARG B N 1
ATOM 3164 C CA . ARG B 1 103 ? 16.047 4.715 -0.019 1 96.19 103 ARG B CA 1
ATOM 3165 C C . ARG B 1 103 ? 14.727 4.414 0.696 1 96.19 103 ARG B C 1
ATOM 3167 O O . ARG B 1 103 ? 14.031 3.457 0.352 1 96.19 103 ARG B O 1
ATOM 3174 N N . TRP B 1 104 ? 14.352 5.223 1.657 1 98 104 TRP B N 1
ATOM 3175 C CA . TRP B 1 104 ? 13.328 4.789 2.598 1 98 104 TRP B CA 1
ATOM 3176 C C . TRP B 1 104 ? 12.031 5.566 2.383 1 98 104 TRP B C 1
ATOM 3178 O O . TRP B 1 104 ? 11.039 5.332 3.074 1 98 104 TRP B O 1
ATOM 3188 N N . GLY B 1 105 ? 12.055 6.484 1.398 1 98.44 105 GLY B N 1
ATOM 3189 C CA . GLY B 1 105 ? 10.852 7.262 1.129 1 98.44 105 GLY B CA 1
ATOM 3190 C C . GLY B 1 105 ? 9.648 6.402 0.792 1 98.44 105 GLY B C 1
ATOM 3191 O O . GLY B 1 105 ? 8.562 6.602 1.34 1 98.44 105 GLY B O 1
ATOM 3192 N N . LEU B 1 106 ? 9.867 5.453 -0.084 1 98.75 106 LEU B N 1
ATOM 3193 C CA . LEU B 1 106 ? 8.773 4.559 -0.458 1 98.75 106 LEU B CA 1
ATOM 3194 C C . LEU B 1 106 ? 8.289 3.762 0.748 1 98.75 106 LEU B C 1
ATOM 3196 O O . LEU B 1 106 ? 7.078 3.613 0.954 1 98.75 106 LEU B O 1
ATOM 3200 N N . THR B 1 107 ? 9.203 3.254 1.538 1 98.81 107 THR B N 1
ATOM 3201 C CA . THR B 1 107 ? 8.867 2.438 2.699 1 98.81 107 THR B CA 1
ATOM 3202 C C . THR B 1 107 ? 7.973 3.209 3.666 1 98.81 107 THR B C 1
ATOM 3204 O O . THR B 1 107 ? 6.883 2.748 4.016 1 98.81 107 THR B O 1
ATOM 3207 N N . LEU B 1 108 ? 8.422 4.375 4.004 1 98.88 108 LEU B N 1
ATOM 3208 C CA . LEU B 1 108 ? 7.652 5.164 4.961 1 98.88 108 LEU B CA 1
ATOM 3209 C C . LEU B 1 108 ? 6.309 5.578 4.371 1 98.88 108 LEU B C 1
ATOM 3211 O O . LEU B 1 108 ? 5.27 5.438 5.023 1 98.88 108 LEU B O 1
ATOM 3215 N N . GLN B 1 109 ? 6.348 6.082 3.141 1 98.88 109 GLN B N 1
ATOM 3216 C CA . GLN B 1 109 ? 5.121 6.625 2.564 1 98.88 109 GLN B CA 1
ATOM 3217 C C . GLN B 1 109 ? 4.094 5.523 2.326 1 98.88 109 GLN B C 1
ATOM 3219 O O . GLN B 1 109 ? 2.889 5.762 2.418 1 98.88 109 GLN B O 1
ATOM 3224 N N . THR B 1 110 ? 4.562 4.316 2.027 1 98.88 110 THR B N 1
ATOM 3225 C CA . THR B 1 110 ? 3.656 3.176 1.958 1 98.88 110 THR B CA 1
ATOM 3226 C C . THR B 1 110 ? 2.975 2.945 3.303 1 98.88 110 THR B C 1
ATOM 3228 O O . THR B 1 110 ? 1.766 2.713 3.359 1 98.88 110 THR B O 1
ATOM 3231 N N . TYR B 1 111 ? 3.684 3.049 4.355 1 98.88 111 TYR B N 1
ATOM 3232 C CA . TYR B 1 111 ? 3.145 2.82 5.691 1 98.88 111 TYR B CA 1
ATOM 3233 C C . TYR B 1 111 ? 2.273 3.99 6.133 1 98.88 111 TYR B C 1
ATOM 3235 O O . TYR B 1 111 ? 1.247 3.793 6.789 1 98.88 111 TYR B O 1
ATOM 3243 N N . VAL B 1 112 ? 2.668 5.203 5.793 1 98.81 112 VAL B N 1
ATOM 3244 C CA . VAL B 1 112 ? 1.866 6.383 6.102 1 98.81 112 VAL B CA 1
ATOM 3245 C C . VAL B 1 112 ? 0.505 6.277 5.422 1 98.81 112 VAL B C 1
ATOM 3247 O O . VAL B 1 112 ? -0.527 6.562 6.031 1 98.81 112 VAL B O 1
ATOM 3250 N N . GLN B 1 113 ? 0.558 5.855 4.199 1 98.69 113 GLN B N 1
ATOM 3251 C CA . GLN B 1 113 ? -0.694 5.699 3.467 1 98.69 113 GLN B CA 1
ATOM 3252 C C . GLN B 1 113 ? -1.619 4.707 4.16 1 98.69 113 GLN B C 1
ATOM 3254 O O . GLN B 1 113 ? -2.814 4.965 4.316 1 98.69 113 GLN B O 1
ATOM 3259 N N . LEU B 1 114 ? -1.085 3.652 4.652 1 98.69 114 LEU B N 1
ATOM 3260 C CA . LEU B 1 114 ? -1.868 2.643 5.359 1 98.69 114 LEU B CA 1
ATOM 3261 C C . LEU B 1 114 ? -2.426 3.199 6.664 1 98.69 114 LEU B C 1
ATOM 3263 O O . LEU B 1 114 ? -3.611 3.035 6.957 1 98.69 114 LEU B O 1
ATOM 3267 N N . THR B 1 115 ? -1.606 3.814 7.457 1 98.62 115 THR B N 1
ATOM 3268 C CA . THR B 1 115 ? -2.01 4.266 8.781 1 98.62 115 THR B CA 1
ATOM 3269 C C . THR B 1 115 ? -3.033 5.395 8.68 1 98.62 115 THR B C 1
ATOM 3271 O O . THR B 1 115 ? -3.951 5.48 9.5 1 98.62 115 THR B O 1
ATOM 3274 N N . MET B 1 116 ? -2.871 6.266 7.672 1 98.5 116 MET B N 1
ATOM 3275 C CA . MET B 1 116 ? -3.867 7.312 7.473 1 98.5 116 MET B CA 1
ATOM 3276 C C . MET B 1 116 ? -5.18 6.727 6.957 1 98.5 116 MET B C 1
ATOM 3278 O O . MET B 1 116 ? -6.258 7.207 7.309 1 98.5 116 MET B O 1
ATOM 3282 N N . LEU B 1 117 ? -5.062 5.742 6.082 1 98.38 117 LEU B N 1
ATOM 3283 C CA . LEU B 1 117 ? -6.258 5.031 5.645 1 98.38 117 LEU B CA 1
ATOM 3284 C C . LEU B 1 117 ? -7.02 4.461 6.84 1 98.38 117 LEU B C 1
ATOM 3286 O O . LEU B 1 117 ? -8.242 4.574 6.91 1 98.38 117 LEU B O 1
ATOM 3290 N N . ASN B 1 118 ? -6.316 3.926 7.758 1 97.25 118 ASN B N 1
ATOM 3291 C CA . ASN B 1 118 ? -6.93 3.396 8.969 1 97.25 118 ASN B CA 1
ATOM 3292 C C . ASN B 1 118 ? -7.668 4.484 9.742 1 97.25 118 ASN B C 1
ATOM 3294 O O . ASN B 1 118 ? -8.758 4.25 10.266 1 97.25 118 ASN B O 1
ATOM 3298 N N . GLN B 1 119 ? -7.082 5.641 9.828 1 97.25 119 GLN B N 1
ATOM 3299 C CA . GLN B 1 119 ? -7.723 6.75 10.531 1 97.25 119 GLN B CA 1
ATOM 3300 C C . GLN B 1 119 ? -9.039 7.133 9.859 1 97.25 119 GLN B C 1
ATOM 3302 O O . GLN B 1 119 ? -10.055 7.336 10.531 1 97.25 119 GLN B O 1
ATOM 3307 N N . HIS B 1 120 ? -8.992 7.16 8.578 1 97.31 120 HIS B N 1
ATOM 3308 C CA . HIS B 1 120 ? -10.164 7.57 7.809 1 97.31 120 HIS B CA 1
ATOM 3309 C C . HIS B 1 120 ? -11.289 6.555 7.934 1 97.31 120 HIS B C 1
ATOM 3311 O O . HIS B 1 120 ? -12.469 6.906 7.832 1 97.31 120 HIS B O 1
ATOM 3317 N N . THR B 1 121 ? -10.977 5.309 8.141 1 96.19 121 THR B N 1
ATOM 3318 C CA . THR B 1 121 ? -11.984 4.258 8.031 1 96.19 121 THR B CA 1
ATOM 3319 C C . THR B 1 121 ? -12.445 3.805 9.414 1 96.19 121 THR B C 1
ATOM 3321 O O . THR B 1 121 ? -13.312 2.938 9.531 1 96.19 121 THR B O 1
ATOM 3324 N N . ARG B 1 122 ? -11.898 4.363 10.445 1 95.44 122 ARG B N 1
ATOM 3325 C CA . ARG B 1 122 ? -12.391 4.066 11.781 1 95.44 122 ARG B CA 1
ATOM 3326 C C . ARG B 1 122 ? -13.859 4.469 11.922 1 95.44 122 ARG B C 1
ATOM 3328 O O . ARG B 1 122 ? -14.273 5.516 11.422 1 95.44 122 ARG B O 1
ATOM 3335 N N . PRO B 1 123 ? -14.617 3.596 12.555 1 94.69 123 PRO B N 1
ATOM 3336 C CA . PRO B 1 123 ? -16 4.008 12.789 1 94.69 123 PRO B CA 1
ATOM 3337 C C . PRO B 1 123 ? -16.094 5.332 13.547 1 94.69 123 PRO B C 1
ATOM 3339 O O . PRO B 1 123 ? -15.352 5.562 14.5 1 94.69 123 PRO B O 1
ATOM 3342 N N . GLN B 1 124 ? -16.922 6.215 13.094 1 95.06 124 GLN B N 1
ATOM 3343 C CA . GLN B 1 124 ? -17.078 7.523 13.719 1 95.06 124 GLN B CA 1
ATOM 3344 C C . GLN B 1 124 ? -18.125 7.488 14.82 1 95.06 124 GLN B C 1
ATOM 3346 O O . GLN B 1 124 ? -19.312 7.238 14.547 1 95.06 124 GLN B O 1
ATOM 3351 N N . THR B 1 125 ? -17.703 7.812 15.977 1 93.69 125 THR B N 1
ATOM 3352 C CA . THR B 1 125 ? -18.547 7.668 17.156 1 93.69 125 THR B CA 1
ATOM 3353 C C . THR B 1 125 ? -19.125 9.016 17.578 1 93.69 125 THR B C 1
ATOM 3355 O O . THR B 1 125 ? -19.984 9.086 18.469 1 93.69 125 THR B O 1
ATOM 3358 N N . SER B 1 126 ? -18.672 10.125 17.078 1 95.19 126 SER B N 1
ATOM 3359 C CA . SER B 1 126 ? -19.141 11.477 17.375 1 95.19 126 SER B CA 1
ATOM 3360 C C . SER B 1 126 ? -19.641 12.18 16.109 1 95.19 126 SER B C 1
ATOM 3362 O O . SER B 1 126 ? -19.266 11.797 15 1 95.19 126 SER B O 1
ATOM 3364 N N . PRO B 1 127 ? -20.484 13.148 16.328 1 94.75 127 PRO B N 1
ATOM 3365 C CA . PRO B 1 127 ? -21 13.875 15.164 1 94.75 127 PRO B CA 1
ATOM 3366 C C . PRO B 1 127 ? -19.875 14.516 14.336 1 94.75 127 PRO B C 1
ATOM 3368 O O . PRO B 1 127 ? -20 14.609 13.109 1 94.75 127 PRO B O 1
ATOM 3371 N N . VAL B 1 128 ? -18.828 14.961 15.062 1 96.31 128 VAL B N 1
ATOM 3372 C CA . VAL B 1 128 ? -17.734 15.602 14.367 1 96.31 128 VAL B CA 1
ATOM 3373 C C . VAL B 1 128 ? -16.422 14.859 14.656 1 96.31 128 VAL B C 1
ATOM 3375 O O . VAL B 1 128 ? -16.141 14.539 15.812 1 96.31 128 VAL B O 1
ATOM 3378 N N . ARG B 1 129 ? -15.719 14.594 13.609 1 97.44 129 ARG B N 1
ATOM 3379 C CA . ARG B 1 129 ? -14.359 14.07 13.727 1 97.44 129 ARG B CA 1
ATOM 3380 C C . ARG B 1 129 ? -13.336 15.102 13.273 1 97.44 129 ARG B C 1
ATOM 3382 O O . ARG B 1 129 ? -13.422 15.625 12.164 1 97.44 129 ARG B O 1
ATOM 3389 N N . LEU B 1 130 ? -12.414 15.391 14.133 1 97.5 130 LEU B N 1
ATOM 3390 C CA . LEU B 1 130 ? -11.273 16.234 13.828 1 97.5 130 LEU B CA 1
ATOM 3391 C C . LEU B 1 130 ? -10 15.414 13.68 1 97.5 130 LEU B C 1
ATOM 3393 O O . LEU B 1 130 ? -9.617 14.695 14.609 1 97.5 130 LEU B O 1
ATOM 3397 N N . MET B 1 131 ? -9.336 15.516 12.516 1 98 131 MET B N 1
ATOM 3398 C CA . MET B 1 131 ? -8.148 14.711 12.258 1 98 131 MET B CA 1
ATOM 3399 C C . MET B 1 131 ? -6.934 15.594 11.984 1 98 131 MET B C 1
ATOM 3401 O O . MET B 1 131 ? -7.051 16.609 11.297 1 98 131 MET B O 1
ATOM 3405 N N . GLU B 1 132 ? -5.859 15.141 12.531 1 98.06 132 GLU B N 1
ATOM 3406 C CA . GLU B 1 132 ? -4.594 15.742 12.133 1 98.06 132 GLU B CA 1
ATOM 3407 C C . GLU B 1 132 ? -4.145 15.234 10.766 1 98.06 132 GLU B C 1
ATOM 3409 O O . GLU B 1 132 ? -3.762 14.07 10.625 1 98.06 132 GLU B O 1
ATOM 3414 N N . ARG B 1 133 ? -4.203 16.031 9.781 1 98.12 133 ARG B N 1
ATOM 3415 C CA . ARG B 1 133 ? -3.904 15.727 8.383 1 98.12 133 ARG B CA 1
ATOM 3416 C C . ARG B 1 133 ? -4.805 14.609 7.859 1 98.12 133 ARG B C 1
ATOM 3418 O O . ARG B 1 133 ? -5.789 14.242 8.5 1 98.12 133 ARG B O 1
ATOM 3425 N N . SER B 1 134 ? -4.605 14.297 6.613 1 97.88 134 SER B N 1
ATOM 3426 C CA . SER B 1 134 ? -5.395 13.297 5.906 1 97.88 134 SER B CA 1
ATOM 3427 C C . SER B 1 134 ? -4.523 12.477 4.961 1 97.88 134 SER B C 1
ATOM 3429 O O . SER B 1 134 ? -3.338 12.758 4.797 1 97.88 134 SER B O 1
ATOM 3431 N N . ILE B 1 135 ? -5.117 11.438 4.398 1 98.31 135 ILE B N 1
ATOM 3432 C CA . ILE B 1 135 ? -4.422 10.625 3.41 1 98.31 135 ILE B CA 1
ATOM 3433 C C . ILE B 1 135 ? -4.102 11.469 2.18 1 98.31 135 ILE B C 1
ATOM 3435 O O . ILE B 1 135 ? -3.191 11.141 1.413 1 98.31 135 ILE B O 1
ATOM 3439 N N . HIS B 1 136 ? -4.797 12.602 1.957 1 98.06 136 HIS B N 1
ATOM 3440 C CA . HIS B 1 136 ? -4.582 13.484 0.812 1 98.06 136 HIS B CA 1
ATOM 3441 C C . HIS B 1 136 ? -3.26 14.227 0.931 1 98.06 136 HIS B C 1
ATOM 3443 O O . HIS B 1 136 ? -2.502 14.32 -0.039 1 98.06 136 HIS B O 1
ATOM 3449 N N . SER B 1 137 ? -2.965 14.711 2.086 1 98 137 SER B N 1
ATOM 3450 C CA . SER B 1 137 ? -1.691 15.398 2.244 1 98 137 SER B CA 1
ATOM 3451 C C . SER B 1 137 ? -0.521 14.422 2.191 1 98 137 SER B C 1
ATOM 3453 O O . SER B 1 137 ? 0.568 14.781 1.734 1 98 137 SER B O 1
ATOM 3455 N N . ALA B 1 138 ? -0.786 13.164 2.65 1 98.25 138 ALA B N 1
ATOM 3456 C CA . ALA B 1 138 ? 0.258 12.156 2.477 1 98.25 138 ALA B CA 1
ATOM 3457 C C . ALA B 1 138 ? 0.675 12.047 1.014 1 98.25 138 ALA B C 1
ATOM 3459 O O . ALA B 1 138 ? 1.867 11.977 0.705 1 98.25 138 ALA B O 1
ATOM 3460 N N . ARG B 1 139 ? -0.28 12.133 0.175 1 98.38 139 ARG B N 1
ATOM 3461 C CA . ARG B 1 139 ? -0.023 12.008 -1.256 1 98.38 139 ARG B CA 1
ATOM 3462 C C . ARG B 1 139 ? 0.403 13.344 -1.857 1 98.38 139 ARG B C 1
ATOM 3464 O O . ARG B 1 139 ? 1.414 13.414 -2.559 1 98.38 139 ARG B O 1
ATOM 3471 N N . TYR B 1 140 ? -0.294 14.414 -1.617 1 98.31 140 TYR B N 1
ATOM 3472 C CA . TYR B 1 140 ? -0.163 15.664 -2.359 1 98.31 140 TYR B CA 1
ATOM 3473 C C . TYR B 1 140 ? 0.966 16.516 -1.795 1 98.31 140 TYR B C 1
ATOM 3475 O O . TYR B 1 140 ? 1.453 17.438 -2.463 1 98.31 140 TYR B O 1
ATOM 3483 N N . ILE B 1 141 ? 1.327 16.188 -0.605 1 98.5 141 ILE B N 1
ATOM 3484 C CA . ILE B 1 141 ? 2.377 16.984 0.011 1 98.5 141 ILE B CA 1
ATOM 3485 C C . ILE B 1 141 ? 3.65 16.156 0.149 1 98.5 141 ILE B C 1
ATOM 3487 O O . ILE B 1 141 ? 4.645 16.406 -0.531 1 98.5 141 ILE B O 1
ATOM 3491 N N . PHE B 1 142 ? 3.604 15.07 0.881 1 98.75 142 PHE B N 1
ATOM 3492 C CA . PHE B 1 142 ? 4.82 14.398 1.312 1 98.75 142 PHE B CA 1
ATOM 3493 C C . PHE B 1 142 ? 5.367 13.508 0.203 1 98.75 142 PHE B C 1
ATOM 3495 O O . PHE B 1 142 ? 6.574 13.508 -0.063 1 98.75 142 PHE B O 1
ATOM 3502 N N . VAL B 1 143 ? 4.516 12.758 -0.438 1 98.81 143 VAL B N 1
ATOM 3503 C CA . VAL B 1 143 ? 4.961 11.969 -1.583 1 98.81 143 VAL B CA 1
ATOM 3504 C C . VAL B 1 143 ? 5.422 12.898 -2.703 1 98.81 143 VAL B C 1
ATOM 3506 O O . VAL B 1 143 ? 6.473 12.672 -3.311 1 98.81 143 VAL B O 1
ATOM 3509 N N . GLU B 1 144 ? 4.629 13.961 -2.912 1 98.69 144 GLU B N 1
ATOM 3510 C CA . GLU B 1 144 ? 4.973 14.922 -3.957 1 98.69 144 GLU B CA 1
ATOM 3511 C C . GLU B 1 144 ? 6.316 15.586 -3.676 1 98.69 144 GLU B C 1
ATOM 3513 O O . GLU B 1 144 ? 7.121 15.789 -4.59 1 98.69 144 GLU B O 1
ATOM 3518 N N . ASN B 1 145 ? 6.562 15.891 -2.484 1 98.62 145 ASN B N 1
ATOM 3519 C CA . ASN B 1 145 ? 7.828 16.516 -2.123 1 98.62 145 ASN B CA 1
ATOM 3520 C C . ASN B 1 145 ? 9.016 15.602 -2.395 1 98.62 145 ASN B C 1
ATOM 3522 O O . ASN B 1 145 ? 10.055 16.047 -2.877 1 98.62 145 ASN B O 1
ATOM 3526 N N . LEU B 1 146 ? 8.867 14.359 -2.029 1 98.75 146 LEU B N 1
ATOM 3527 C CA . LEU B 1 146 ? 9.922 13.391 -2.295 1 98.75 146 LEU B CA 1
ATOM 3528 C C . LEU B 1 146 ? 10.211 13.297 -3.791 1 98.75 146 LEU B C 1
ATOM 3530 O O . LEU B 1 146 ? 11.375 13.242 -4.199 1 98.75 146 LEU B O 1
ATOM 3534 N N . TYR B 1 147 ? 9.195 13.344 -4.551 1 98.69 147 TYR B N 1
ATOM 3535 C CA . TYR B 1 147 ? 9.352 13.219 -5.996 1 98.69 147 TYR B CA 1
ATOM 3536 C C . TYR B 1 147 ? 9.984 14.477 -6.59 1 98.69 147 TYR B C 1
ATOM 3538 O O . TYR B 1 147 ? 10.977 14.391 -7.309 1 98.69 147 TYR B O 1
ATOM 3546 N N . ARG B 1 148 ? 9.5 15.617 -6.262 1 97.75 148 ARG B N 1
ATOM 3547 C CA . ARG B 1 148 ? 9.961 16.875 -6.828 1 97.75 148 ARG B CA 1
ATOM 3548 C C . ARG B 1 148 ? 11.391 17.188 -6.387 1 97.75 148 ARG B C 1
ATOM 3550 O O . ARG B 1 148 ? 12.141 17.828 -7.117 1 97.75 148 ARG B O 1
ATOM 3557 N N . SER B 1 149 ? 11.75 16.719 -5.254 1 97.56 149 SER B N 1
ATOM 3558 C CA . SER B 1 149 ? 13.094 16.969 -4.742 1 97.56 149 SER B CA 1
ATOM 3559 C C . SER B 1 149 ? 14.102 15.977 -5.316 1 97.56 149 SER B C 1
ATOM 3561 O O . SER B 1 149 ? 15.281 16.016 -4.977 1 97.56 149 SER B O 1
ATOM 3563 N N . GLY B 1 150 ? 13.594 15.008 -6.086 1 97.69 150 GLY B N 1
ATOM 3564 C CA . GLY B 1 150 ? 14.477 14.039 -6.723 1 97.69 150 GLY B CA 1
ATOM 3565 C C . GLY B 1 150 ? 14.844 12.875 -5.82 1 97.69 150 GLY B C 1
ATOM 3566 O O . GLY B 1 150 ? 15.711 12.07 -6.156 1 97.69 150 GLY B O 1
ATOM 3567 N N . LYS B 1 151 ? 14.211 12.773 -4.73 1 98.12 151 LYS B N 1
ATOM 3568 C CA . LYS B 1 151 ? 14.562 11.758 -3.744 1 98.12 151 LYS B CA 1
ATOM 3569 C C . LYS B 1 151 ? 13.703 10.508 -3.918 1 98.12 151 LYS B C 1
ATOM 3571 O O . LYS B 1 151 ? 13.891 9.516 -3.209 1 98.12 151 LYS B O 1
ATOM 3576 N N . MET B 1 152 ? 12.812 10.555 -4.832 1 98.56 152 MET B N 1
ATOM 3577 C CA . MET B 1 152 ? 11.977 9.391 -5.117 1 98.56 152 MET B CA 1
ATOM 3578 C C . MET B 1 152 ? 11.961 9.086 -6.613 1 98.56 152 MET B C 1
ATOM 3580 O O . MET B 1 152 ? 11.477 9.898 -7.406 1 98.56 152 MET B O 1
ATOM 3584 N N . PRO B 1 153 ? 12.453 7.914 -6.926 1 98 153 PRO B N 1
ATOM 3585 C CA . PRO B 1 153 ? 12.352 7.508 -8.328 1 98 153 PRO B CA 1
ATOM 3586 C C . PRO B 1 153 ? 10.914 7.52 -8.844 1 98 153 PRO B C 1
ATOM 3588 O O . PRO B 1 153 ? 9.984 7.227 -8.086 1 98 153 PRO B O 1
ATOM 3591 N N . GLU B 1 154 ? 10.766 7.785 -10.086 1 98.31 154 GLU B N 1
ATOM 3592 C CA . GLU B 1 154 ? 9.445 7.945 -10.672 1 98.31 154 GLU B CA 1
ATOM 3593 C C . GLU B 1 154 ? 8.609 6.676 -10.516 1 98.31 154 GLU B C 1
ATOM 3595 O O . GLU B 1 154 ? 7.398 6.746 -10.297 1 98.31 154 GLU B O 1
ATOM 3600 N N . VAL B 1 155 ? 9.211 5.52 -10.648 1 98.56 155 VAL B N 1
ATOM 3601 C CA . VAL B 1 155 ? 8.469 4.266 -10.555 1 98.56 155 VAL B CA 1
ATOM 3602 C C . VAL B 1 155 ? 7.852 4.133 -9.164 1 98.56 155 VAL B C 1
ATOM 3604 O O . VAL B 1 155 ? 6.723 3.662 -9.023 1 98.56 155 VAL B O 1
ATOM 3607 N N . ASP B 1 156 ? 8.57 4.547 -8.102 1 98.75 156 ASP B N 1
ATOM 3608 C CA . ASP B 1 156 ? 8.047 4.547 -6.742 1 98.75 156 ASP B CA 1
ATOM 3609 C C . ASP B 1 156 ? 6.855 5.496 -6.613 1 98.75 156 ASP B C 1
ATOM 3611 O O . ASP B 1 156 ? 5.832 5.145 -6.023 1 98.75 156 ASP B O 1
ATOM 3615 N N . TYR B 1 157 ? 7.066 6.648 -7.195 1 98.81 157 TYR B N 1
ATOM 3616 C CA . TYR B 1 157 ? 6.027 7.672 -7.199 1 98.81 157 TYR B CA 1
ATOM 3617 C C . TYR B 1 157 ? 4.754 7.152 -7.859 1 98.81 157 TYR B C 1
ATOM 3619 O O . TYR B 1 157 ? 3.654 7.336 -7.336 1 98.81 157 TYR B O 1
ATOM 3627 N N . VAL B 1 158 ? 4.918 6.5 -8.945 1 98.75 158 VAL B N 1
ATOM 3628 C CA . VAL B 1 158 ? 3.805 5.98 -9.734 1 98.75 158 VAL B CA 1
ATOM 3629 C C . VAL B 1 158 ? 3.076 4.895 -8.945 1 98.75 158 VAL B C 1
ATOM 3631 O O . VAL B 1 158 ? 1.846 4.883 -8.883 1 98.75 158 VAL B O 1
ATOM 3634 N N . VAL B 1 159 ? 3.793 4.031 -8.32 1 98.69 159 VAL B N 1
ATOM 3635 C CA . VAL B 1 159 ? 3.197 2.926 -7.574 1 98.69 159 VAL B CA 1
ATOM 3636 C C . VAL B 1 159 ? 2.393 3.469 -6.398 1 98.69 159 VAL B C 1
ATOM 3638 O O . VAL B 1 159 ? 1.257 3.045 -6.164 1 98.69 159 VAL B O 1
ATOM 3641 N N . LEU B 1 160 ? 2.965 4.43 -5.699 1 98.75 160 LEU B N 1
ATOM 3642 C CA . LEU B 1 160 ? 2.248 5.055 -4.594 1 98.75 160 LEU B CA 1
ATOM 3643 C C . LEU B 1 160 ? 0.997 5.77 -5.094 1 98.75 160 LEU B C 1
ATOM 3645 O O . LEU B 1 160 ? -0.046 5.738 -4.434 1 98.75 160 LEU B O 1
ATOM 3649 N N . SER B 1 161 ? 1.091 6.336 -6.219 1 98.56 161 SER B N 1
ATOM 3650 C CA . SER B 1 161 ? -0.043 7.047 -6.805 1 98.56 161 SER B CA 1
ATOM 3651 C C . SER B 1 161 ? -1.142 6.074 -7.23 1 98.56 161 SER B C 1
ATOM 3653 O O . SER B 1 161 ? -2.328 6.359 -7.055 1 98.56 161 SER B O 1
ATOM 3655 N N . GLU B 1 162 ? -0.73 4.934 -7.77 1 98.56 162 GLU B N 1
ATOM 3656 C CA . GLU B 1 162 ? -1.705 3.908 -8.133 1 98.56 162 GLU B CA 1
ATOM 3657 C C . GLU B 1 162 ? -2.484 3.436 -6.906 1 98.56 162 GLU B C 1
ATOM 3659 O O . GLU B 1 162 ? -3.703 3.26 -6.973 1 98.56 162 GLU B O 1
ATOM 3664 N N . TRP B 1 163 ? -1.8 3.25 -5.871 1 98.56 163 TRP B N 1
ATOM 3665 C CA . TRP B 1 163 ? -2.453 2.857 -4.625 1 98.56 163 TRP B CA 1
ATOM 3666 C C . TRP B 1 163 ? -3.412 3.941 -4.148 1 98.56 163 TRP B C 1
ATOM 3668 O O . TRP B 1 163 ? -4.555 3.652 -3.781 1 98.56 163 TRP B O 1
ATOM 3678 N N . PHE B 1 164 ? -2.959 5.117 -4.141 1 98.69 164 PHE B N 1
ATOM 3679 C CA . PHE B 1 164 ? -3.799 6.223 -3.693 1 98.69 164 PHE B CA 1
ATOM 3680 C C . PHE B 1 164 ? -5.062 6.32 -4.543 1 98.69 164 PHE B C 1
ATOM 3682 O O . PHE B 1 164 ? -6.164 6.465 -4.012 1 98.69 164 PHE B O 1
ATOM 3689 N N . ASP B 1 165 ? -4.879 6.23 -5.832 1 97.81 165 ASP B N 1
ATOM 3690 C CA . ASP B 1 165 ? -6.016 6.277 -6.746 1 97.81 165 ASP B CA 1
ATOM 3691 C C . ASP B 1 165 ? -7.012 5.16 -6.438 1 97.81 165 ASP B C 1
ATOM 3693 O O . ASP B 1 165 ? -8.227 5.383 -6.441 1 97.81 165 ASP B O 1
ATOM 3697 N N . TRP B 1 166 ? -6.504 4.043 -6.227 1 97.5 166 TRP B N 1
ATOM 3698 C CA . TRP B 1 166 ? -7.371 2.918 -5.895 1 97.5 166 TRP B CA 1
ATOM 3699 C C . TRP B 1 166 ? -8.141 3.188 -4.602 1 97.5 166 TRP B C 1
ATOM 3701 O O . TRP B 1 166 ? -9.336 2.916 -4.516 1 97.5 166 TRP B O 1
ATOM 3711 N N . ILE B 1 167 ? -7.48 3.699 -3.59 1 97.62 167 ILE B N 1
ATOM 3712 C CA . ILE B 1 167 ? -8.086 3.963 -2.289 1 97.62 167 ILE B CA 1
ATOM 3713 C C . ILE B 1 167 ? -9.227 4.969 -2.447 1 97.62 167 ILE B C 1
ATOM 3715 O O . ILE B 1 167 ? -10.336 4.738 -1.971 1 97.62 167 ILE B O 1
ATOM 3719 N N . VAL B 1 168 ? -8.992 6.02 -3.113 1 96.88 168 VAL B N 1
ATOM 3720 C CA . VAL B 1 168 ? -9.977 7.09 -3.246 1 96.88 168 VAL B CA 1
ATOM 3721 C C . VAL B 1 168 ? -11.18 6.59 -4.039 1 96.88 168 VAL B C 1
ATOM 3723 O O . VAL B 1 168 ? -12.312 7 -3.779 1 96.88 168 VAL B O 1
ATOM 3726 N N . ARG B 1 169 ? -11.008 5.617 -4.883 1 95.75 169 ARG B N 1
ATOM 3727 C CA . ARG B 1 169 ? -12.078 5.094 -5.727 1 95.75 169 ARG B CA 1
ATOM 3728 C C . ARG B 1 169 ? -12.891 4.031 -4.992 1 95.75 169 ARG B C 1
ATOM 3730 O O . ARG B 1 169 ? -14.086 3.881 -5.234 1 95.75 169 ARG B O 1
ATOM 3737 N N . ASN B 1 170 ? -12.219 3.354 -4.082 1 94.94 170 ASN B N 1
ATOM 3738 C CA . ASN B 1 170 ? -12.859 2.148 -3.564 1 94.94 170 ASN B CA 1
ATOM 3739 C C . ASN B 1 170 ? -13.227 2.297 -2.092 1 94.94 170 ASN B C 1
ATOM 3741 O O . ASN B 1 170 ? -14.016 1.512 -1.562 1 94.94 170 ASN B O 1
ATOM 3745 N N . ILE B 1 171 ? -12.672 3.26 -1.461 1 95.31 171 ILE B N 1
ATOM 3746 C CA . ILE B 1 171 ? -12.898 3.457 -0.033 1 95.31 171 ILE B CA 1
ATOM 3747 C C . ILE B 1 171 ? -13.289 4.91 0.232 1 95.31 171 ILE B C 1
ATOM 3749 O O . ILE B 1 171 ? -12.734 5.828 -0.375 1 95.31 171 ILE B O 1
ATOM 3753 N N . ASP B 1 172 ? -14.258 5.16 1.111 1 95.5 172 ASP B N 1
ATOM 3754 C CA . ASP B 1 172 ? -14.672 6.52 1.451 1 95.5 172 ASP B CA 1
ATOM 3755 C C . ASP B 1 172 ? -13.664 7.188 2.379 1 95.5 172 ASP B C 1
ATOM 3757 O O . ASP B 1 172 ? -13.641 6.918 3.582 1 95.5 172 ASP B O 1
ATOM 3761 N N . VAL B 1 173 ? -12.883 8.031 1.84 1 97.25 173 VAL B N 1
ATOM 3762 C CA . VAL B 1 173 ? -11.922 8.805 2.607 1 97.25 173 VAL B CA 1
ATOM 3763 C C . VAL B 1 173 ? -12.227 10.297 2.459 1 97.25 173 VAL B C 1
ATOM 3765 O O . VAL B 1 173 ? -11.312 11.125 2.451 1 97.25 173 VAL B O 1
ATOM 3768 N N . SER B 1 174 ? -13.438 10.648 2.348 1 94.88 174 SER B N 1
ATOM 3769 C CA . SER B 1 174 ? -13.867 12.016 2.088 1 94.88 174 SER B CA 1
ATOM 3770 C C . SER B 1 174 ? -13.648 12.906 3.307 1 94.88 174 SER B C 1
ATOM 3772 O O . SER B 1 174 ? -13.648 12.43 4.441 1 94.88 174 SER B O 1
ATOM 3774 N N . VAL B 1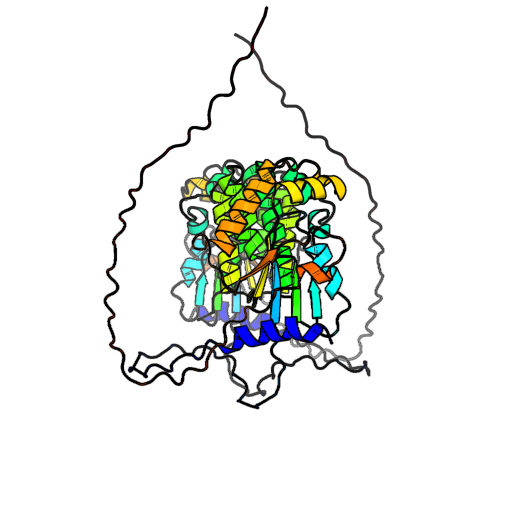 175 ? -13.445 14.109 3.07 1 97.44 175 VAL B N 1
ATOM 3775 C CA . VAL B 1 175 ? -13.273 15.172 4.059 1 97.44 175 VAL B CA 1
ATOM 3776 C C . VAL B 1 175 ? -14.281 16.281 3.799 1 97.44 175 VAL B C 1
ATOM 3778 O O . VAL B 1 175 ? -14.469 16.719 2.656 1 97.44 175 VAL B O 1
ATOM 3781 N N . ASP B 1 176 ? -14.883 16.766 4.895 1 97.5 176 ASP B N 1
ATOM 3782 C CA . ASP B 1 176 ? -15.938 17.766 4.723 1 97.5 176 ASP B CA 1
ATOM 3783 C C . ASP B 1 176 ? -15.367 19.172 4.781 1 97.5 176 ASP B C 1
ATOM 3785 O O . ASP B 1 176 ? -15.938 20.109 4.191 1 97.5 176 ASP B O 1
ATOM 3789 N N . LEU B 1 177 ? -14.336 19.312 5.508 1 97.75 177 LEU B N 1
ATOM 3790 C CA . LEU B 1 177 ? -13.711 20.625 5.688 1 97.75 177 LEU B CA 1
ATOM 3791 C C . LEU B 1 177 ? -12.219 20.484 5.969 1 97.75 177 LEU B C 1
ATOM 3793 O O . LEU B 1 177 ? -11.805 19.594 6.727 1 97.75 177 LEU B O 1
ATOM 3797 N N . ILE B 1 178 ? -11.445 21.359 5.359 1 97.88 178 ILE B N 1
ATOM 3798 C CA . ILE B 1 178 ? -10.016 21.422 5.637 1 97.88 178 ILE B CA 1
ATOM 3799 C C . ILE B 1 178 ? -9.688 22.734 6.348 1 97.88 178 ILE B C 1
ATOM 3801 O O . ILE B 1 178 ? -9.992 23.812 5.84 1 97.88 178 ILE B O 1
ATOM 3805 N N . VAL B 1 179 ? -9.203 22.578 7.504 1 96.75 179 VAL B N 1
ATOM 3806 C CA . VAL B 1 179 ? -8.633 23.734 8.195 1 96.75 179 VAL B CA 1
ATOM 3807 C C . VAL B 1 179 ? -7.133 23.812 7.938 1 96.75 179 VAL B C 1
ATOM 3809 O O . VAL B 1 179 ? -6.395 22.875 8.258 1 96.75 179 VAL B O 1
ATOM 3812 N N . TYR B 1 180 ? -6.691 24.906 7.328 1 97.75 180 TYR B N 1
ATOM 3813 C CA . TYR B 1 180 ? -5.285 25.047 6.969 1 97.75 180 TYR B CA 1
ATOM 3814 C C . TYR B 1 180 ? -4.578 26.031 7.898 1 97.75 180 TYR B C 1
ATOM 3816 O O . TYR B 1 180 ? -4.797 27.25 7.816 1 97.75 180 TYR B O 1
ATOM 3824 N N . LEU B 1 181 ? -3.758 25.453 8.805 1 97.12 181 LEU B N 1
ATOM 3825 C CA . LEU B 1 181 ? -2.936 26.328 9.648 1 97.12 181 LEU B CA 1
ATOM 3826 C C . LEU B 1 181 ? -1.738 26.859 8.867 1 97.12 181 LEU B C 1
ATOM 3828 O O . LEU B 1 181 ? -0.688 26.219 8.82 1 97.12 181 LEU B O 1
ATOM 3832 N N . ARG B 1 182 ? -1.948 28 8.398 1 95.94 182 ARG B N 1
ATOM 3833 C CA . ARG B 1 182 ? -0.961 28.625 7.52 1 95.94 182 ARG B CA 1
ATOM 3834 C C . ARG B 1 182 ? 0.141 29.297 8.328 1 95.94 182 ARG B C 1
ATOM 3836 O O . ARG B 1 182 ? -0.1 30.312 8.984 1 95.94 182 ARG B O 1
ATOM 3843 N N . THR B 1 183 ? 1.297 28.703 8.352 1 96.12 183 THR B N 1
ATOM 3844 C CA . THR B 1 183 ? 2.436 29.172 9.125 1 96.12 183 THR B CA 1
ATOM 3845 C C . THR B 1 183 ? 3.684 29.281 8.258 1 96.12 183 THR B C 1
ATOM 3847 O O . THR B 1 183 ? 3.928 28.406 7.41 1 96.12 183 THR B O 1
ATOM 3850 N N . THR B 1 184 ? 4.461 30.266 8.523 1 96.12 184 THR B N 1
ATOM 3851 C CA . THR B 1 184 ? 5.656 30.438 7.711 1 96.12 184 THR B CA 1
ATOM 3852 C C . THR B 1 184 ? 6.699 29.375 8.031 1 96.12 184 THR B C 1
ATOM 3854 O O . THR B 1 184 ? 6.793 28.922 9.172 1 96.12 184 THR B O 1
ATOM 3857 N N . PRO B 1 185 ? 7.523 29.047 7.047 1 97.56 185 PRO B N 1
ATOM 3858 C CA . PRO B 1 185 ? 8.57 28.047 7.281 1 97.56 185 PRO B CA 1
ATOM 3859 C C . PRO B 1 185 ? 9.531 28.453 8.391 1 97.56 185 PRO B C 1
ATOM 3861 O O . PRO B 1 185 ? 9.984 27.609 9.164 1 97.56 185 PRO B O 1
ATOM 3864 N N . GLU B 1 186 ? 9.875 29.766 8.492 1 96.88 186 GLU B N 1
ATOM 3865 C CA . GLU B 1 186 ? 10.781 30.25 9.523 1 96.88 186 GLU B CA 1
ATOM 3866 C C . GLU B 1 186 ? 10.211 30.016 10.922 1 96.88 186 GLU B C 1
ATOM 3868 O O . GLU B 1 186 ? 10.922 29.562 11.82 1 96.88 186 GLU B O 1
ATOM 3873 N N . THR B 1 187 ? 8.969 30.312 11.078 1 95.62 187 THR B N 1
ATOM 3874 C CA . THR B 1 187 ? 8.312 30.062 12.352 1 95.62 187 THR B CA 1
ATOM 3875 C C . THR B 1 187 ? 8.281 28.578 12.672 1 95.62 187 THR B C 1
ATOM 3877 O O . THR B 1 187 ? 8.586 28.172 13.797 1 95.62 187 THR B O 1
ATOM 3880 N N . CYS B 1 188 ? 7.949 27.75 11.664 1 96.06 188 CYS B N 1
ATOM 3881 C CA . CYS B 1 188 ? 7.938 26.312 11.844 1 96.06 188 CYS B CA 1
ATOM 3882 C C . CYS B 1 188 ? 9.312 25.797 12.25 1 96.06 188 CYS B C 1
ATOM 3884 O O . CYS B 1 188 ? 9.43 24.938 13.125 1 96.06 188 CYS B O 1
ATOM 3886 N N . TYR B 1 189 ? 10.328 26.375 11.617 1 95.75 189 TYR B N 1
ATOM 3887 C CA . TYR B 1 189 ? 11.703 25.953 11.883 1 95.75 189 TYR B CA 1
ATOM 3888 C C . TYR B 1 189 ? 12.094 26.266 13.32 1 95.75 189 TYR B C 1
ATOM 3890 O O . TYR B 1 189 ? 12.703 25.438 14 1 95.75 189 TYR B O 1
ATOM 3898 N N . GLN B 1 190 ? 11.727 27.406 13.805 1 94.12 190 GLN B N 1
ATOM 3899 C CA . GLN B 1 190 ? 12.008 27.797 15.188 1 94.12 190 GLN B CA 1
ATOM 3900 C C . GLN B 1 190 ? 11.305 26.859 16.172 1 94.12 190 GLN B C 1
ATOM 3902 O O . GLN B 1 190 ? 11.906 26.422 17.156 1 94.12 190 GLN B O 1
ATOM 3907 N N . ARG B 1 191 ? 10.102 26.578 15.898 1 93.12 191 ARG B N 1
ATOM 3908 C CA . ARG B 1 191 ? 9.32 25.688 16.766 1 93.12 191 ARG B CA 1
ATOM 3909 C C . ARG B 1 191 ? 9.875 24.266 16.734 1 93.12 191 ARG B C 1
ATOM 3911 O O . ARG B 1 191 ? 9.875 23.578 17.75 1 93.12 191 ARG B O 1
ATOM 3918 N N . LEU B 1 192 ? 10.211 23.875 15.523 1 92.62 192 LEU B N 1
ATOM 3919 C CA . LEU B 1 192 ? 10.797 22.547 15.344 1 92.62 192 LEU B CA 1
ATOM 3920 C C . LEU B 1 192 ? 12.031 22.375 16.219 1 92.62 192 LEU B C 1
ATOM 3922 O O . LEU B 1 192 ? 12.219 21.328 16.844 1 92.62 192 LEU B O 1
ATOM 3926 N N . LYS B 1 193 ? 12.891 23.344 16.328 1 90.69 193 LYS B N 1
ATOM 3927 C CA . LYS B 1 193 ? 14.117 23.312 17.125 1 90.69 193 LYS B CA 1
ATOM 3928 C C . LYS B 1 193 ? 13.805 23.297 18.609 1 90.69 193 LYS B C 1
ATOM 3930 O O . LYS B 1 193 ? 14.539 22.688 19.406 1 90.69 193 LYS B O 1
ATOM 3935 N N . MET B 1 194 ? 12.617 23.734 18.969 1 89.69 194 MET B N 1
ATOM 3936 C CA . MET B 1 194 ? 12.234 23.844 20.375 1 89.69 194 MET B CA 1
ATOM 3937 C C . MET B 1 194 ? 11.594 22.547 20.859 1 89.69 194 MET B C 1
ATOM 3939 O O . MET B 1 194 ? 11.703 22.188 22.031 1 89.69 194 MET B O 1
ATOM 3943 N N . ARG B 1 195 ? 10.805 21.719 20.062 1 83.94 195 ARG B N 1
ATOM 3944 C CA . ARG B 1 195 ? 10 20.578 20.5 1 83.94 195 ARG B CA 1
ATOM 3945 C C . ARG B 1 195 ? 10.859 19.312 20.609 1 83.94 195 ARG B C 1
ATOM 3947 O O . ARG B 1 195 ? 10.43 18.328 21.188 1 83.94 195 ARG B O 1
ATOM 3954 N N . CYS B 1 196 ? 12.086 19.281 20.281 1 74.75 196 CYS B N 1
ATOM 3955 C CA . CYS B 1 196 ? 13.141 18.312 20.531 1 74.75 196 CYS B CA 1
ATOM 3956 C C . CYS B 1 196 ? 12.703 16.906 20.125 1 74.75 196 CYS B C 1
ATOM 3958 O O . CYS B 1 196 ? 12.875 15.961 20.891 1 74.75 196 CYS B O 1
ATOM 3960 N N . ARG B 1 197 ? 11.992 16.625 19.094 1 79.12 197 ARG B N 1
ATOM 3961 C CA . ARG B 1 197 ? 11.836 15.289 18.531 1 79.12 197 ARG B CA 1
ATOM 3962 C C . ARG B 1 197 ?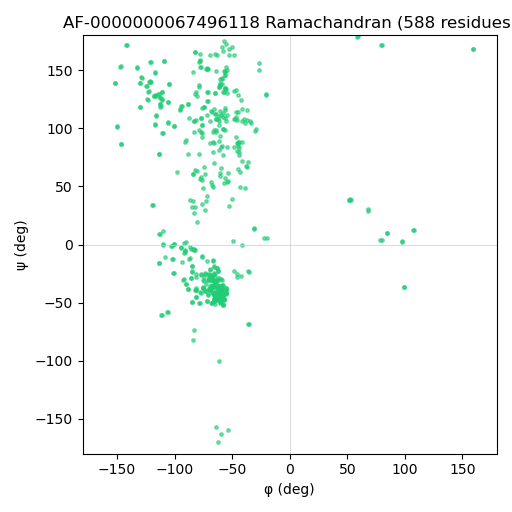 13.117 14.836 17.828 1 79.12 197 ARG B C 1
ATOM 3964 O O . ARG B 1 197 ? 13.578 15.484 16.891 1 79.12 197 ARG B O 1
ATOM 3971 N N . GLU B 1 198 ? 13.586 13.797 18.219 1 85.25 198 GLU B N 1
ATOM 3972 C CA . GLU B 1 198 ? 14.914 13.344 17.812 1 85.25 198 GLU B CA 1
ATOM 3973 C C . GLU B 1 198 ? 15 13.18 16.297 1 85.25 198 GLU B C 1
ATOM 3975 O O . GLU B 1 198 ? 15.961 13.648 15.68 1 85.25 198 GLU B O 1
ATOM 3980 N N . GLU B 1 199 ? 13.977 12.641 15.617 1 86.75 199 GLU B N 1
ATOM 3981 C CA . GLU B 1 199 ? 14.023 12.367 14.188 1 86.75 199 GLU B CA 1
ATOM 3982 C C . GLU B 1 199 ? 14.016 13.664 13.375 1 86.75 199 GLU B C 1
ATOM 3984 O O . GLU B 1 199 ? 14.555 13.711 12.273 1 86.75 199 GLU B O 1
ATOM 3989 N N . GLU B 1 200 ? 13.422 14.703 14.008 1 88.12 200 GLU B N 1
ATOM 3990 C CA . GLU B 1 200 ? 13.156 15.914 13.234 1 88.12 200 GLU B CA 1
ATOM 3991 C C . GLU B 1 200 ? 14.328 16.891 13.328 1 88.12 200 GLU B C 1
ATOM 3993 O O . GLU B 1 200 ? 14.367 17.875 12.594 1 88.12 200 GLU B O 1
ATOM 3998 N N . LYS B 1 201 ? 15.281 16.609 14.117 1 86.69 201 LYS B N 1
ATOM 3999 C CA . LYS B 1 201 ? 16.406 17.5 14.352 1 86.69 201 LYS B CA 1
ATOM 4000 C C . LYS B 1 201 ? 17.203 17.734 13.07 1 86.69 201 LYS B C 1
ATOM 4002 O O . LYS B 1 201 ? 17.828 18.781 12.906 1 86.69 201 LYS B O 1
ATOM 4007 N N . VAL B 1 202 ? 17.094 16.859 12.203 1 89.69 202 VAL B N 1
ATOM 4008 C CA . VAL B 1 202 ? 17.922 16.891 11 1 89.69 202 VAL B CA 1
ATOM 4009 C C . VAL B 1 202 ? 17.188 17.672 9.906 1 89.69 202 VAL B C 1
ATOM 4011 O O . VAL B 1 202 ? 17.766 17.953 8.852 1 89.69 202 VAL B O 1
ATOM 4014 N N . ILE B 1 203 ? 15.953 18.078 10.141 1 93.25 203 ILE B N 1
ATOM 4015 C CA . ILE B 1 203 ? 15.148 18.719 9.102 1 93.25 203 ILE B CA 1
ATOM 4016 C C . ILE B 1 203 ? 15.633 20.141 8.867 1 93.25 203 ILE B C 1
ATOM 4018 O O . ILE B 1 203 ? 15.594 20.969 9.781 1 93.25 203 ILE B O 1
ATOM 4022 N N . PRO B 1 204 ? 16.078 20.469 7.738 1 94.88 204 PRO B N 1
ATOM 4023 C CA . PRO B 1 204 ? 16.516 21.844 7.445 1 94.88 204 PRO B CA 1
ATOM 4024 C C . PRO B 1 204 ? 15.367 22.781 7.094 1 94.88 204 PRO B C 1
ATOM 4026 O O . PRO B 1 204 ? 14.266 22.312 6.773 1 94.88 204 PRO B O 1
ATOM 4029 N N . LEU B 1 205 ? 15.602 24 7.098 1 97.06 205 LEU B N 1
ATOM 4030 C CA . LEU B 1 205 ? 14.602 25.016 6.77 1 97.06 205 LEU B CA 1
ATOM 4031 C C . LEU B 1 205 ? 14.109 24.844 5.336 1 97.06 205 LEU B C 1
ATOM 4033 O O . LEU B 1 205 ? 12.938 25.062 5.051 1 97.06 205 LEU B O 1
ATOM 4037 N N . GLU B 1 206 ? 15.023 24.469 4.453 1 97.38 206 GLU B N 1
ATOM 4038 C CA . GLU B 1 206 ? 14.688 24.297 3.041 1 97.38 206 GLU B CA 1
ATOM 4039 C C . GLU B 1 206 ? 13.594 23.25 2.861 1 97.38 206 GLU B C 1
ATOM 4041 O O . GLU B 1 206 ? 12.758 23.359 1.964 1 97.38 206 GLU B O 1
ATOM 4046 N N . TYR B 1 207 ? 13.641 22.297 3.646 1 97.25 207 TYR B N 1
ATOM 4047 C CA . TYR B 1 207 ? 12.609 21.266 3.598 1 97.25 207 TYR B CA 1
ATOM 4048 C C . TYR B 1 207 ? 11.242 21.844 3.971 1 97.25 207 TYR B C 1
ATOM 4050 O O . TYR B 1 207 ? 10.25 21.609 3.281 1 97.25 207 TYR B O 1
ATOM 4058 N N . LEU B 1 208 ? 11.203 22.594 5.031 1 98 208 LEU B N 1
ATOM 4059 C CA . LEU B 1 208 ? 9.961 23.219 5.477 1 98 208 LEU B CA 1
ATOM 4060 C C . LEU B 1 208 ? 9.445 24.188 4.434 1 98 208 LEU B C 1
ATOM 4062 O O . LEU B 1 208 ? 8.227 24.328 4.254 1 98 208 LEU B O 1
ATOM 4066 N N . ASP B 1 209 ? 10.367 24.828 3.842 1 98.56 209 ASP B N 1
ATOM 4067 C CA . ASP B 1 209 ? 10 25.766 2.771 1 98.56 209 ASP B CA 1
ATOM 4068 C C . ASP B 1 209 ? 9.336 25.016 1.611 1 98.56 209 ASP B C 1
ATOM 4070 O O . ASP B 1 209 ? 8.32 25.469 1.08 1 98.56 209 ASP B O 1
ATOM 4074 N N . ALA B 1 210 ? 9.898 23.922 1.233 1 98.44 210 ALA B N 1
ATOM 4075 C CA . ALA B 1 210 ? 9.336 23.125 0.156 1 98.44 210 ALA B CA 1
ATOM 4076 C C . ALA B 1 210 ? 7.941 22.609 0.52 1 98.44 210 ALA B C 1
ATOM 4078 O O . ALA B 1 210 ? 7.027 22.656 -0.304 1 98.44 210 ALA B O 1
ATOM 4079 N N . ILE B 1 211 ? 7.785 22.156 1.72 1 98.38 211 ILE B N 1
ATOM 4080 C CA . ILE B 1 211 ? 6.5 21.672 2.209 1 98.38 211 ILE B CA 1
ATOM 4081 C C . ILE B 1 211 ? 5.477 22.812 2.182 1 98.38 211 ILE B C 1
ATOM 4083 O O . ILE B 1 211 ? 4.34 22.625 1.748 1 98.38 211 ILE B O 1
ATOM 4087 N N . HIS B 1 212 ? 5.887 23.938 2.66 1 98.19 212 HIS B N 1
ATOM 4088 C CA . HIS B 1 212 ? 5.016 25.109 2.666 1 98.19 212 HIS B CA 1
ATOM 4089 C C . HIS B 1 212 ? 4.535 25.453 1.259 1 98.19 212 HIS B C 1
ATOM 4091 O O . HIS B 1 212 ? 3.346 25.703 1.047 1 98.19 212 HIS B O 1
ATOM 4097 N N . HIS B 1 213 ? 5.41 25.469 0.331 1 98 213 HIS B N 1
ATOM 4098 C CA . HIS B 1 213 ? 5.07 25.781 -1.05 1 98 213 HIS B CA 1
ATOM 4099 C C . HIS B 1 213 ? 4.039 24.812 -1.604 1 98 213 HIS B C 1
ATOM 4101 O O . HIS B 1 213 ? 3.111 25.203 -2.309 1 98 213 HIS B O 1
ATOM 4107 N N . LEU B 1 214 ? 4.211 23.594 -1.312 1 98.19 214 LEU B N 1
ATOM 4108 C CA . LEU B 1 214 ? 3.27 22.578 -1.789 1 98.19 214 LEU B CA 1
ATOM 4109 C C . LEU B 1 214 ? 1.891 22.781 -1.172 1 98.19 214 LEU B C 1
ATOM 4111 O O . LEU B 1 214 ? 0.874 22.672 -1.86 1 98.19 214 LEU B O 1
ATOM 4115 N N . TYR B 1 215 ? 1.9 23.094 0.084 1 97.94 215 TYR B N 1
ATOM 4116 C CA . TYR B 1 215 ? 0.617 23.359 0.72 1 97.94 215 TYR B CA 1
ATOM 4117 C C . TYR B 1 215 ? -0.064 24.562 0.075 1 97.94 215 TYR B C 1
ATOM 4119 O O . TYR B 1 215 ? -1.274 24.547 -0.16 1 97.94 215 TYR B O 1
ATOM 4127 N N . GLU B 1 216 ? 0.669 25.594 -0.141 1 97.38 216 GLU B N 1
ATOM 4128 C CA . GLU B 1 216 ? 0.125 26.797 -0.773 1 97.38 216 GLU B CA 1
ATOM 4129 C C . GLU B 1 216 ? -0.415 26.484 -2.166 1 97.38 216 GLU B C 1
ATOM 4131 O O . GLU B 1 216 ? -1.502 26.938 -2.531 1 97.38 216 GLU B O 1
ATOM 4136 N N . GLU B 1 217 ? 0.304 25.734 -2.912 1 96.94 217 GLU B N 1
ATOM 4137 C CA . GLU B 1 217 ? -0.113 25.359 -4.262 1 96.94 217 GLU B CA 1
ATOM 4138 C C . GLU B 1 217 ? -1.368 24.5 -4.23 1 96.94 217 GLU B C 1
ATOM 4140 O O . GLU B 1 217 ? -2.234 24.609 -5.102 1 96.94 217 GLU B O 1
ATOM 4145 N N . TRP B 1 218 ? -1.447 23.672 -3.262 1 97.56 218 TRP B N 1
ATOM 4146 C CA . TRP B 1 218 ? -2.574 22.75 -3.162 1 97.56 218 TRP B CA 1
ATOM 4147 C C . TRP B 1 218 ? -3.811 23.453 -2.621 1 97.56 218 TRP B C 1
ATOM 4149 O O . TRP B 1 218 ? -4.863 23.453 -3.264 1 97.56 218 TRP B O 1
ATOM 4159 N N . LEU B 1 219 ? -3.68 24.156 -1.523 1 96.94 219 LEU B N 1
ATOM 4160 C CA . LEU B 1 219 ? -4.863 24.562 -0.769 1 96.94 219 LEU B CA 1
ATOM 4161 C C . LEU B 1 219 ? -5.219 26.016 -1.051 1 96.94 219 LEU B C 1
ATOM 4163 O O . LEU B 1 219 ? -6.348 26.438 -0.8 1 96.94 219 LEU B O 1
ATOM 4167 N N . ILE B 1 220 ? -4.355 26.781 -1.432 1 94.94 220 ILE B N 1
ATOM 4168 C CA . ILE B 1 220 ? -4.613 28.203 -1.61 1 94.94 220 ILE B CA 1
ATOM 4169 C C . ILE B 1 220 ? -4.695 28.531 -3.1 1 94.94 220 ILE B C 1
ATOM 4171 O O . ILE B 1 220 ? -5.738 28.969 -3.59 1 94.94 220 ILE B O 1
ATOM 4175 N N . LYS B 1 221 ? -3.664 28.266 -3.891 1 92.94 221 LYS B N 1
ATOM 4176 C CA . LYS B 1 221 ? -3.637 28.594 -5.316 1 92.94 221 LYS B CA 1
ATOM 4177 C C . LYS B 1 221 ? -4.535 27.641 -6.109 1 92.94 221 LYS B C 1
ATOM 4179 O O . LYS B 1 221 ? -5.219 28.078 -7.043 1 92.94 221 LYS B O 1
ATOM 4184 N N . GLY B 1 222 ? -4.504 26.406 -5.742 1 86.56 222 GLY B N 1
ATOM 4185 C CA . GLY B 1 222 ? -5.293 25.406 -6.438 1 86.56 222 GLY B CA 1
ATOM 4186 C C . GLY B 1 222 ? -4.656 24.938 -7.734 1 86.56 222 GLY B C 1
ATOM 4187 O O . GLY B 1 222 ? -3.609 25.453 -8.133 1 86.56 222 GLY B O 1
ATOM 4188 N N . GLY B 1 223 ? -5.258 23.859 -8.375 1 81.31 223 GLY B N 1
ATOM 4189 C CA . GLY B 1 223 ? -4.895 23.422 -9.711 1 81.31 223 GLY B CA 1
ATOM 4190 C C . GLY B 1 223 ? -3.941 22.234 -9.719 1 81.31 223 GLY B C 1
ATOM 4191 O O . GLY B 1 223 ? -3.945 21.438 -10.656 1 81.31 223 GLY B O 1
ATOM 4192 N N . LEU B 1 224 ? -3.045 22.188 -8.812 1 85.12 224 LEU B N 1
ATOM 4193 C CA . LEU B 1 224 ? -2.066 21.109 -8.828 1 85.12 224 LEU B CA 1
ATOM 4194 C C . LEU B 1 224 ? -2.73 19.766 -8.531 1 85.12 224 LEU B C 1
ATOM 4196 O O . LEU B 1 224 ? -2.484 18.781 -9.227 1 85.12 224 LEU B O 1
ATOM 4200 N N . PHE B 1 225 ? -3.471 19.766 -7.48 1 93 225 PHE B N 1
ATOM 4201 C CA . PHE B 1 225 ? -4.191 18.594 -7.031 1 93 225 PHE B CA 1
ATOM 4202 C C . PHE B 1 225 ? -5.641 18.922 -6.695 1 93 225 PHE B C 1
ATOM 4204 O O . PHE B 1 225 ? -5.957 20.078 -6.398 1 93 225 PHE B O 1
ATOM 4211 N N . PRO B 1 226 ? -6.52 18 -6.82 1 92.12 226 PRO B N 1
ATOM 4212 C CA . PRO B 1 226 ? -7.914 18.281 -6.477 1 92.12 226 PRO B CA 1
ATOM 4213 C C . PRO B 1 226 ? -8.094 18.672 -5.012 1 92.12 226 PRO B C 1
ATOM 4215 O O . PRO B 1 226 ? -7.445 18.094 -4.133 1 92.12 226 PRO B O 1
ATOM 4218 N N . VAL B 1 227 ? -8.891 19.719 -4.793 1 90.88 227 VAL B N 1
ATOM 4219 C CA . VAL B 1 227 ? -9.312 20.094 -3.449 1 90.88 227 VAL B CA 1
ATOM 4220 C C . VAL B 1 227 ? -10.734 19.594 -3.197 1 90.88 227 VAL B C 1
ATOM 4222 O O . VAL B 1 227 ? -11.695 20.156 -3.721 1 90.88 227 VAL B O 1
ATOM 4225 N N . THR B 1 228 ? -10.852 18.531 -2.482 1 85.06 228 THR B N 1
ATOM 4226 C CA . THR B 1 228 ? -12.102 17.766 -2.4 1 85.06 228 THR B CA 1
ATOM 4227 C C . THR B 1 228 ? -13.008 18.328 -1.312 1 85.06 228 THR B C 1
ATOM 4229 O O . THR B 1 228 ? -14.102 17.812 -1.078 1 85.06 228 THR B O 1
ATOM 4232 N N . ALA B 1 229 ? -12.555 19.359 -0.573 1 94.94 229 ALA B N 1
ATOM 4233 C CA . ALA B 1 229 ? -13.336 19.969 0.497 1 94.94 229 ALA B CA 1
ATOM 4234 C C . ALA B 1 229 ? -13.031 21.469 0.598 1 94.94 229 ALA B C 1
ATOM 4236 O O . ALA B 1 229 ? -11.969 21.922 0.176 1 94.94 229 ALA B O 1
ATOM 4237 N N . PRO B 1 230 ? -14.062 22.234 1.121 1 95.56 230 PRO B N 1
ATOM 4238 C CA . PRO B 1 230 ? -13.75 23.641 1.367 1 95.56 230 PRO B CA 1
ATOM 4239 C C . PRO B 1 230 ? -12.547 23.828 2.295 1 95.56 230 PRO B C 1
ATOM 4241 O O . PRO B 1 230 ? -12.328 23.016 3.195 1 95.56 230 PRO B O 1
ATOM 4244 N N . VAL B 1 231 ? -11.812 24.891 2.018 1 96.56 231 VAL B N 1
ATOM 4245 C CA . VAL B 1 231 ? -10.602 25.172 2.785 1 96.56 231 VAL B CA 1
ATOM 4246 C C . VAL B 1 231 ? -10.781 26.438 3.617 1 96.56 231 VAL B C 1
ATOM 4248 O O . VAL B 1 231 ? -11.195 27.469 3.096 1 96.56 231 VAL B O 1
ATOM 4251 N N . LEU B 1 232 ? -10.531 26.328 4.934 1 95.25 232 LEU B N 1
ATOM 4252 C CA . LEU B 1 232 ? -10.523 27.453 5.844 1 95.25 232 LEU B CA 1
ATOM 4253 C C . LEU B 1 232 ? -9.109 27.766 6.328 1 95.25 232 LEU B C 1
ATOM 4255 O O . LEU B 1 232 ? -8.617 27.125 7.254 1 95.25 232 LEU B O 1
ATOM 4259 N N . PRO B 1 233 ? -8.445 28.703 5.691 1 93.94 233 PRO B N 1
ATOM 4260 C CA . PRO B 1 233 ? -7.109 29.078 6.164 1 93.94 233 PRO B CA 1
ATOM 4261 C C . PRO B 1 233 ? -7.148 29.844 7.477 1 93.94 233 PRO B C 1
ATOM 4263 O O . PRO B 1 233 ? -7.977 30.75 7.645 1 93.94 233 PRO B O 1
ATOM 4266 N N . LEU B 1 234 ? -6.375 29.484 8.445 1 89.88 234 LEU B N 1
ATOM 4267 C CA . LEU B 1 234 ? -6.227 30.172 9.727 1 89.88 234 LEU B CA 1
ATOM 4268 C C . LEU B 1 234 ? -4.766 30.531 9.984 1 89.88 234 LEU B C 1
ATOM 4270 O O . LEU B 1 234 ? -3.877 29.703 9.805 1 89.88 234 LEU B O 1
ATOM 4274 N N . PRO B 1 235 ? -4.59 31.844 10.242 1 81.75 235 PRO B N 1
ATOM 4275 C CA . PRO B 1 235 ? -3.209 32.156 10.602 1 81.75 235 PRO B CA 1
ATOM 4276 C C . PRO B 1 235 ? -2.768 31.5 11.906 1 81.75 235 PRO B C 1
ATOM 4278 O O . PRO B 1 235 ? -3.586 31.281 12.797 1 81.75 235 PRO B O 1
ATOM 4281 N N . SER B 1 236 ? -1.668 30.891 11.828 1 66.69 236 SER B N 1
ATOM 4282 C CA . SER B 1 236 ? -1.171 30.266 13.047 1 66.69 236 SER B CA 1
ATOM 4283 C C . SER B 1 236 ? -0.829 31.312 14.102 1 66.69 236 SER B C 1
ATOM 4285 O O . SER B 1 236 ? -0.229 32.344 13.797 1 66.69 236 SER B O 1
ATOM 4287 N N . CYS B 1 237 ? -1.697 31.672 15.18 1 51.31 237 CYS B N 1
ATOM 4288 C CA . CYS B 1 237 ? -1.605 32.656 16.25 1 51.31 237 CYS B CA 1
ATOM 4289 C C . CYS B 1 237 ? -0.257 32.594 16.953 1 51.31 237 CYS B C 1
ATOM 4291 O O . CYS B 1 237 ? 0.269 31.5 17.172 1 51.31 237 CYS B O 1
ATOM 4293 N N . ARG B 1 238 ? 0.605 33.656 16.688 1 47.84 238 ARG B N 1
ATOM 4294 C CA . ARG B 1 238 ? 1.819 33.812 17.469 1 47.84 238 ARG B CA 1
ATOM 4295 C C . ARG B 1 238 ? 1.59 33.406 18.922 1 47.84 238 ARG B C 1
ATOM 4297 O O . ARG B 1 238 ? 2.469 32.812 19.562 1 47.84 238 ARG B O 1
ATOM 4304 N N . ARG B 1 239 ? 0.675 34.312 19.703 1 44.81 239 ARG B N 1
ATOM 4305 C CA . ARG B 1 239 ? 0.682 34.469 21.141 1 44.81 239 ARG B CA 1
ATOM 4306 C C . ARG B 1 239 ? -0.02 33.281 21.812 1 44.81 239 ARG B C 1
ATOM 4308 O O . ARG B 1 239 ? -0.848 32.625 21.188 1 44.81 239 ARG B O 1
ATOM 4315 N N . LYS B 1 240 ? 0.25 33.031 23.094 1 43.56 240 LYS B N 1
ATOM 4316 C CA . LYS B 1 240 ? -0.21 32.062 24.094 1 43.56 240 LYS B CA 1
ATOM 4317 C C . LYS B 1 240 ? -1.729 31.938 24.062 1 43.56 240 LYS B C 1
ATOM 4319 O O . LYS B 1 240 ? -2.303 31.172 24.859 1 43.56 240 LYS B O 1
ATOM 4324 N N . ASP B 1 241 ? -2.557 32.906 23.672 1 39.66 241 ASP B N 1
ATOM 4325 C CA . ASP B 1 241 ? -3.979 32.75 23.953 1 39.66 241 ASP B CA 1
ATOM 4326 C C . ASP B 1 241 ? -4.688 32.031 22.797 1 39.66 241 ASP B C 1
ATOM 4328 O O . ASP B 1 241 ? -4.781 32.562 21.703 1 39.66 241 ASP B O 1
ATOM 4332 N N . PRO B 1 242 ? -4.77 30.766 22.797 1 43.25 242 PRO B N 1
ATOM 4333 C CA . PRO B 1 242 ? -5.441 29.922 21.797 1 43.25 242 PRO B CA 1
ATOM 4334 C C . PRO B 1 242 ? -6.719 30.578 21.266 1 43.25 242 PRO B C 1
ATOM 4336 O O . PRO B 1 242 ? -7.168 30.234 20.156 1 43.25 242 PRO B O 1
ATOM 4339 N N . GLN B 1 243 ? -7.387 31.547 22 1 41.34 243 GLN B N 1
ATOM 4340 C CA . GLN B 1 243 ? -8.656 32.156 21.625 1 41.34 243 GLN B CA 1
ATOM 4341 C C . GLN B 1 243 ? -8.461 33.156 20.469 1 41.34 243 GLN B C 1
ATOM 4343 O O . GLN B 1 243 ? -9.391 33.406 19.703 1 41.34 243 GLN B O 1
ATOM 4348 N N . ALA B 1 244 ? -7.383 33.75 20.422 1 41.72 244 ALA B N 1
ATOM 4349 C CA . ALA B 1 244 ? -7.168 34.812 19.438 1 41.72 244 ALA B CA 1
ATOM 4350 C C . ALA B 1 244 ? -7.074 34.25 18.031 1 41.72 244 ALA B C 1
ATOM 4352 O O . ALA B 1 244 ? -7.441 34.906 17.062 1 41.72 244 ALA B O 1
ATOM 4353 N N . CYS B 1 245 ? -6.461 33.125 17.891 1 40.25 245 CYS B N 1
ATOM 4354 C CA . CYS B 1 245 ? -6.219 32.531 16.578 1 40.25 245 CYS B CA 1
ATOM 4355 C C . CYS B 1 245 ? -7.527 32.188 15.898 1 40.25 245 CYS B C 1
ATOM 4357 O O . CYS B 1 245 ? -7.605 32.156 14.672 1 40.25 245 CYS B O 1
ATOM 4359 N N . LEU B 1 246 ? -8.531 31.859 16.625 1 43.34 246 LEU B N 1
ATOM 4360 C CA . LEU B 1 246 ? -9.805 31.469 16.031 1 43.34 246 LEU B CA 1
ATOM 4361 C C . LEU B 1 246 ? -10.719 32.656 15.867 1 43.34 246 LEU B C 1
ATOM 4363 O O . LEU B 1 246 ? -11.867 32.531 15.445 1 43.34 246 LEU B O 1
ATOM 4367 N N . ALA B 1 247 ? -10.297 34.031 16.25 1 32.91 247 ALA B N 1
ATOM 4368 C CA . ALA B 1 247 ? -11.195 35.188 16.141 1 32.91 247 ALA B CA 1
ATOM 4369 C C . ALA B 1 247 ? -11.328 35.625 14.688 1 32.91 247 ALA B C 1
ATOM 4371 O O . ALA B 1 247 ? -10.516 36.406 14.195 1 32.91 247 ALA B O 1
ATOM 4372 N N . VAL B 1 248 ? -11.672 34.875 13.867 1 36.25 248 VAL B N 1
ATOM 4373 C CA . VAL B 1 248 ? -12.023 35.312 12.523 1 36.25 248 VAL B CA 1
ATOM 4374 C C . VAL B 1 248 ? -13.125 36.375 12.602 1 36.25 248 VAL B C 1
ATOM 4376 O O . VAL B 1 248 ? -14.188 36.125 13.172 1 36.25 248 VAL B O 1
ATOM 4379 N N . GLN B 1 249 ? -12.844 37.781 12.531 1 28.44 249 GLN B N 1
ATOM 4380 C CA . GLN B 1 249 ? -13.828 38.844 12.414 1 28.44 249 GLN B CA 1
ATOM 4381 C C . GLN B 1 249 ? -14.867 38.531 11.352 1 28.44 249 GLN B C 1
ATOM 4383 O O . GLN B 1 249 ? -14.531 38 10.281 1 28.44 249 GLN B O 1
ATOM 4388 N N . PRO B 1 250 ? -16.125 38.688 11.609 1 29.84 250 PRO B N 1
ATOM 4389 C CA . PRO B 1 250 ? -17.219 38.625 10.625 1 29.84 250 PRO B CA 1
ATOM 4390 C C . PRO B 1 250 ? -17.109 39.688 9.555 1 29.84 250 PRO B C 1
ATOM 4392 O O . PRO B 1 250 ? -16.75 40.844 9.852 1 29.84 250 PRO B O 1
ATOM 4395 N N . PRO B 1 251 ? -16.719 39.562 8.375 1 28.25 251 PRO B N 1
ATOM 4396 C CA . PRO B 1 251 ? -16.938 40.688 7.48 1 28.25 251 PRO B CA 1
ATOM 4397 C C . PRO B 1 251 ? -18.312 41.312 7.656 1 28.25 251 PRO B C 1
ATOM 4399 O O . PRO B 1 251 ? -19.266 40.625 8.062 1 28.25 251 PRO B O 1
ATOM 4402 N N . SER B 1 252 ? -18.531 42.594 7.926 1 24.61 252 SER B N 1
ATOM 4403 C CA . SER B 1 252 ? -19.672 43.5 7.902 1 24.61 252 SER B CA 1
ATOM 4404 C C . SER B 1 252 ? -20.469 43.344 6.605 1 24.61 252 SER B C 1
ATOM 4406 O O . SER B 1 252 ? -21.422 44.094 6.371 1 24.61 252 SER B O 1
ATOM 4408 N N . HIS B 1 253 ? -20 42.906 5.434 1 23.59 253 HIS B N 1
ATOM 4409 C CA . HIS B 1 253 ? -20.922 43.031 4.316 1 23.59 253 HIS B CA 1
ATOM 4410 C C . HIS B 1 253 ? -22.25 42.344 4.598 1 23.59 253 HIS B C 1
ATOM 4412 O O . HIS B 1 253 ? -22.266 41.188 5.074 1 23.59 253 HIS B O 1
ATOM 4418 N N . SER B 1 254 ? -23.297 43.188 4.863 1 21.36 254 SER B N 1
ATOM 4419 C CA . SER B 1 254 ? -24.75 43.125 4.773 1 21.36 254 SER B CA 1
ATOM 4420 C C . SER B 1 254 ? -25.188 42.344 3.535 1 21.36 254 SER B C 1
ATOM 4422 O O . SER B 1 254 ? -24.922 42.781 2.406 1 21.36 254 SER B O 1
ATOM 4424 N N . LEU B 1 255 ? -24.922 41.094 3.506 1 22.27 255 LEU B N 1
ATOM 4425 C CA . LEU B 1 255 ? -25.656 40.344 2.502 1 22.27 255 LEU B CA 1
ATOM 4426 C C . LEU B 1 255 ? -27.109 40.75 2.453 1 22.27 255 LEU B C 1
ATOM 4428 O O . LEU B 1 255 ? -27.859 40.531 3.398 1 22.27 255 LEU B O 1
ATOM 4432 N N . CYS B 1 256 ? -27.172 42.031 2.1 1 19.48 256 CYS B N 1
ATOM 4433 C CA . CYS B 1 256 ? -28.422 42.594 1.607 1 19.48 256 CYS B CA 1
ATOM 4434 C C . CYS B 1 256 ? -29.125 41.625 0.661 1 19.48 256 CYS B C 1
ATOM 4436 O O . CYS B 1 256 ? -28.531 41.156 -0.319 1 19.48 256 CYS B O 1
ATOM 4438 N N . ILE B 1 257 ? -29.906 40.812 1.289 1 22.06 257 ILE B N 1
ATOM 4439 C CA . ILE B 1 257 ? -30.922 39.969 0.661 1 22.06 257 ILE B CA 1
ATOM 4440 C C . ILE B 1 257 ? -31.609 40.75 -0.461 1 22.06 257 ILE B C 1
ATOM 4442 O O . ILE B 1 257 ? -32.438 41.625 -0.202 1 22.06 257 ILE B O 1
ATOM 4446 N N . VAL B 1 258 ? -30.688 41.375 -1.314 1 19.53 258 VAL B N 1
ATOM 4447 C CA . VAL B 1 258 ? -31.359 42.062 -2.412 1 19.53 258 VAL B CA 1
ATOM 4448 C C . VAL B 1 258 ? -32.219 41.062 -3.207 1 19.53 258 VAL B C 1
ATOM 4450 O O . VAL B 1 258 ? -31.781 39.938 -3.471 1 19.53 258 VAL B O 1
ATOM 4453 N N . ASN B 1 259 ? -33.531 41.281 -3.109 1 19.89 259 ASN B N 1
ATOM 4454 C CA . ASN B 1 259 ? -34.656 40.75 -3.836 1 19.89 259 ASN B CA 1
ATOM 4455 C C . ASN B 1 259 ? -34.469 40.844 -5.348 1 19.89 259 ASN B C 1
ATOM 4457 O O . ASN B 1 259 ? -34.719 41.875 -5.953 1 19.89 259 ASN B O 1
ATOM 4461 N N . GLY B 1 260 ? -33.125 40.562 -5.805 1 18.62 260 GLY B N 1
ATOM 4462 C CA . GLY B 1 260 ? -32.844 40.812 -7.207 1 18.62 260 GLY B CA 1
ATOM 4463 C C . GLY B 1 260 ? -33.812 40.094 -8.141 1 18.62 260 GLY B C 1
ATOM 4464 O O . GLY B 1 260 ? -34.344 39.031 -7.801 1 18.62 260 GLY B O 1
ATOM 4465 N N . GLY B 1 261 ? -34.375 40.844 -9.102 1 19.16 261 GLY B N 1
ATOM 4466 C CA . GLY B 1 261 ? -35.312 40.625 -10.188 1 19.16 261 GLY B CA 1
ATOM 4467 C C . GLY B 1 261 ? -34.812 39.594 -11.195 1 19.16 261 GLY B C 1
ATOM 4468 O O . GLY B 1 261 ? -33.656 39.188 -11.148 1 19.16 261 GLY B O 1
ATOM 4469 N N . PRO B 1 262 ? -35.375 39.5 -12.453 1 19.95 262 PRO B N 1
ATOM 4470 C CA . PRO B 1 262 ? -35.781 38.406 -13.367 1 19.95 262 PRO B CA 1
ATOM 4471 C C . PRO B 1 262 ? -34.594 37.875 -14.188 1 19.95 262 PRO B C 1
ATOM 4473 O O . PRO B 1 262 ? -34.375 36.688 -14.234 1 19.95 262 PRO B O 1
ATOM 4476 N N . GLY B 1 263 ? -33.938 38.5 -15.273 1 18.61 263 GLY B N 1
ATOM 4477 C CA . GLY B 1 263 ? -34 38.062 -16.656 1 18.61 263 GLY B CA 1
ATOM 4478 C C . GLY B 1 263 ? -32.688 37.438 -17.125 1 18.61 263 GLY B C 1
ATOM 4479 O O . GLY B 1 263 ? -32.562 37 -18.266 1 18.61 263 GLY B O 1
ATOM 4480 N N . VAL B 1 264 ? -31.484 37.438 -16.484 1 19.61 264 VAL B N 1
ATOM 4481 C CA . VAL B 1 264 ? -30.375 37.656 -17.391 1 19.61 264 VAL B CA 1
ATOM 4482 C C . VAL B 1 264 ? -30.047 36.375 -18.141 1 19.61 264 VAL B C 1
ATOM 4484 O O . VAL B 1 264 ? -30.375 35.281 -17.672 1 19.61 264 VAL B O 1
ATOM 4487 N N . ARG B 1 265 ? -29.359 36.562 -19.406 1 18.92 265 ARG B N 1
ATOM 4488 C CA . ARG B 1 265 ? -29.188 35.906 -20.703 1 18.92 265 ARG B CA 1
ATOM 4489 C C . ARG B 1 265 ? -28.094 34.844 -20.641 1 18.92 265 ARG B C 1
ATOM 4491 O O . ARG B 1 265 ? -27.141 34.969 -19.859 1 18.92 265 ARG B O 1
ATOM 4498 N N . PRO B 1 266 ? -28.062 33.656 -21.391 1 18.66 266 PRO B N 1
ATOM 4499 C CA . PRO B 1 266 ? -27.5 32.281 -21.422 1 18.66 266 PRO B CA 1
ATOM 4500 C C . PRO B 1 266 ? -26.078 32.25 -21.969 1 18.66 266 PRO B C 1
ATOM 4502 O O . PRO B 1 266 ? -25.453 31.203 -22 1 18.66 266 PRO B O 1
ATOM 4505 N N . LEU B 1 267 ? -25.109 33.312 -21.797 1 18.45 267 LEU B N 1
ATOM 4506 C CA . LEU B 1 267 ? -24.141 33.219 -22.875 1 18.45 267 LEU B CA 1
ATOM 4507 C C . LEU B 1 267 ? -23.125 32.125 -22.625 1 18.45 267 LEU B C 1
ATOM 4509 O O . LEU B 1 267 ? -22.469 32.094 -21.578 1 18.45 267 LEU B O 1
ATOM 4513 N N . TYR B 1 268 ? -23.188 30.844 -23.172 1 16.34 268 TYR B N 1
ATOM 4514 C CA . TYR B 1 268 ? -22.547 29.547 -23.016 1 16.34 268 TYR B CA 1
ATOM 4515 C C . TYR B 1 268 ? -21.125 29.578 -23.562 1 16.34 268 TYR B C 1
ATOM 4517 O O . TYR B 1 268 ? -20.281 28.766 -23.172 1 16.34 268 TYR B O 1
ATOM 4525 N N . ARG B 1 269 ? -20.406 30.438 -24.359 1 18.45 269 ARG B N 1
ATOM 4526 C CA . ARG B 1 269 ? -19.703 29.734 -25.422 1 18.45 269 ARG B CA 1
ATOM 4527 C C . ARG B 1 269 ? -18.312 29.281 -24.953 1 18.45 269 ARG B C 1
ATOM 4529 O O . ARG B 1 269 ? -17.453 30.109 -24.656 1 18.45 269 ARG B O 1
ATOM 4536 N N . PRO B 1 270 ? -18.109 28.203 -24.156 1 17.53 270 PRO B N 1
ATOM 4537 C CA . PRO B 1 270 ? -16.781 27.906 -23.609 1 17.53 270 PRO B CA 1
ATOM 4538 C C . PRO B 1 270 ? -15.773 27.516 -24.703 1 17.53 270 PRO B C 1
ATOM 4540 O O . PRO B 1 270 ? -16.062 26.672 -25.531 1 17.53 270 PRO B O 1
ATOM 4543 N N . ALA B 1 271 ? -14.898 28.438 -25.25 1 18.05 271 ALA B N 1
ATOM 4544 C CA . ALA B 1 271 ? -13.898 28.172 -26.297 1 18.05 271 ALA B CA 1
ATOM 4545 C C . ALA B 1 271 ? -12.781 27.281 -25.766 1 18.05 271 ALA B C 1
ATOM 4547 O O . ALA B 1 271 ? -12.328 27.453 -24.625 1 18.05 271 ALA B O 1
ATOM 4548 N N . PHE B 1 272 ? -12.547 26.016 -26.234 1 17.58 272 PHE B N 1
ATOM 4549 C CA . PHE B 1 272 ? -11.758 24.797 -26.125 1 17.58 272 PHE B CA 1
ATOM 4550 C C . PHE B 1 272 ? -10.281 25.078 -26.391 1 17.58 272 PHE B C 1
ATOM 4552 O O . PHE B 1 272 ? -9.891 25.344 -27.531 1 17.58 272 PHE B O 1
ATOM 4559 N N . LEU B 1 273 ? -9.562 25.984 -25.625 1 16.81 273 LEU B N 1
ATOM 4560 C CA . LEU B 1 273 ? -8.195 26.219 -26.094 1 16.81 273 LEU B CA 1
ATOM 4561 C C . LEU B 1 273 ? -7.363 24.938 -25.953 1 16.81 273 LEU B C 1
ATOM 4563 O O . LEU B 1 273 ? -7.422 24.266 -24.922 1 16.81 273 LEU B O 1
ATOM 4567 N N . SER B 1 274 ? -6.859 24.344 -27.047 1 17.69 274 SER B N 1
ATOM 4568 C CA . SER B 1 274 ? -6.078 23.203 -27.5 1 17.69 274 SER B CA 1
ATOM 4569 C C . SER B 1 274 ? -4.625 23.297 -27.047 1 17.69 274 SER B C 1
ATOM 4571 O O . SER B 1 274 ? -3.855 24.094 -27.578 1 17.69 274 SER B O 1
ATOM 4573 N N . LEU B 1 275 ? -4.301 23.531 -25.75 1 16.89 275 LEU B N 1
ATOM 4574 C CA . LEU B 1 275 ? -2.877 23.75 -25.5 1 16.89 275 LEU B CA 1
ATOM 4575 C C . LEU B 1 275 ? -2.074 22.5 -25.828 1 16.89 275 LEU B C 1
ATOM 4577 O O . LEU B 1 275 ? -2.404 21.406 -25.359 1 16.89 275 LEU B O 1
ATOM 4581 N N . THR B 1 276 ? -1.28 22.469 -26.922 1 17.61 276 THR B N 1
ATOM 4582 C CA . THR B 1 276 ? -0.389 21.547 -27.609 1 17.61 276 THR B CA 1
ATOM 4583 C C . THR B 1 276 ? 0.898 21.344 -26.812 1 17.61 276 THR B C 1
ATOM 4585 O O . THR B 1 276 ? 1.784 22.203 -26.828 1 17.61 276 THR B O 1
ATOM 4588 N N . LEU B 1 277 ? 0.859 21.203 -25.516 1 18.05 277 LEU B N 1
ATOM 4589 C CA . LEU B 1 277 ? 2.18 21.219 -24.891 1 18.05 277 LEU B CA 1
ATOM 4590 C C . LEU B 1 277 ? 3.025 20.062 -25.406 1 18.05 277 LEU B C 1
ATOM 4592 O O . LEU B 1 277 ? 2.553 18.922 -25.469 1 18.05 277 LEU B O 1
ATOM 4596 N N . GLY B 1 278 ? 4.086 20.375 -26.219 1 17.62 278 GLY B N 1
ATOM 4597 C CA . GLY B 1 278 ? 5.156 19.609 -26.844 1 17.62 278 GLY B CA 1
ATOM 4598 C C . GLY B 1 278 ? 6.02 18.859 -25.844 1 17.62 278 GLY B C 1
ATOM 4599 O O . GLY B 1 278 ? 6.152 19.281 -24.703 1 17.62 278 GLY B O 1
ATOM 4600 N N . ARG B 1 279 ? 6.426 17.516 -26.141 1 18.19 279 ARG B N 1
ATOM 4601 C CA . ARG B 1 279 ? 6.883 16.25 -25.578 1 18.19 279 ARG B CA 1
ATOM 4602 C C . ARG B 1 279 ? 8.375 16.297 -25.266 1 18.19 279 ARG B C 1
ATOM 4604 O O . ARG B 1 279 ? 8.93 15.352 -24.719 1 18.19 279 ARG B O 1
ATOM 4611 N N . GLY B 1 280 ? 9.188 17.453 -25.109 1 18.55 280 GLY B N 1
ATOM 4612 C CA . GLY B 1 280 ? 10.531 17 -25.438 1 18.55 280 GLY B CA 1
ATOM 4613 C C . GLY B 1 280 ? 11.117 16.047 -24.406 1 18.55 280 GLY B C 1
ATOM 4614 O O . GLY B 1 280 ? 10.617 15.969 -23.281 1 18.55 280 GLY B O 1
ATOM 4615 N N . PRO B 1 281 ? 12.234 15.234 -24.719 1 19.38 281 PRO B N 1
ATOM 4616 C CA . PRO B 1 281 ? 12.906 14 -24.297 1 19.38 281 PRO B CA 1
ATOM 4617 C C . PRO B 1 281 ? 13.844 14.211 -23.109 1 19.38 281 PRO B C 1
ATOM 4619 O O . PRO B 1 281 ? 14.383 13.242 -22.562 1 19.38 281 PRO B O 1
ATOM 4622 N N . ALA B 1 282 ? 13.719 15.141 -22.188 1 20.14 282 ALA B N 1
ATOM 4623 C CA . ALA B 1 282 ? 15.039 15.438 -21.625 1 20.14 282 ALA B CA 1
ATOM 4624 C C . ALA B 1 282 ? 15.555 14.266 -20.797 1 20.14 282 ALA B C 1
ATOM 4626 O O . ALA B 1 282 ? 14.836 13.711 -19.969 1 20.14 282 ALA B O 1
ATOM 4627 N N . GLY B 1 283 ? 16.562 13.484 -21.312 1 18.55 283 GLY B N 1
ATOM 4628 C CA . GLY B 1 283 ? 17.344 12.344 -20.875 1 18.55 283 GLY B CA 1
ATOM 4629 C C . GLY B 1 283 ? 18.094 12.602 -19.578 1 18.55 283 GLY B C 1
ATOM 4630 O O . GLY B 1 283 ? 18.172 13.742 -19.109 1 18.55 283 GLY B O 1
ATOM 4631 N N . PRO B 1 284 ? 18.812 11.555 -18.969 1 20.06 284 PRO B N 1
ATOM 4632 C CA . PRO B 1 284 ? 19.266 11.156 -17.625 1 20.06 284 PRO B CA 1
ATOM 4633 C C . PRO B 1 284 ? 20.5 11.93 -17.172 1 20.06 284 PRO B C 1
ATOM 4635 O O . PRO B 1 284 ? 21.516 11.945 -17.875 1 20.06 284 PRO B O 1
ATOM 4638 N N . GLN B 1 285 ? 20.672 13.203 -17.062 1 16.97 285 GLN B N 1
ATOM 4639 C CA . GLN B 1 285 ? 22.078 13.523 -16.828 1 16.97 285 GLN B CA 1
ATOM 4640 C C . GLN B 1 285 ? 22.484 13.195 -15.406 1 16.97 285 GLN B C 1
ATOM 4642 O O . GLN B 1 285 ? 21.984 13.797 -14.453 1 16.97 285 GLN B O 1
ATOM 4647 N N . CYS B 1 286 ? 22.578 11.992 -14.82 1 18.98 286 CYS B N 1
ATOM 4648 C CA . CYS B 1 286 ? 23.109 11.797 -13.484 1 18.98 286 CYS B CA 1
ATOM 4649 C C . CYS B 1 286 ? 24.547 12.305 -13.391 1 18.98 286 CYS B C 1
ATOM 4651 O O . CYS B 1 286 ? 25.422 11.852 -14.133 1 18.98 286 CYS B O 1
ATOM 4653 N N . ARG B 1 287 ? 24.797 13.562 -13.156 1 17.84 287 ARG B N 1
ATOM 4654 C CA . ARG B 1 287 ? 26.094 14.219 -13.078 1 17.84 287 ARG B CA 1
ATOM 4655 C C . ARG B 1 287 ? 27.062 13.438 -12.188 1 17.84 287 ARG B C 1
ATOM 4657 O O . ARG B 1 287 ? 26.625 12.664 -11.336 1 17.84 287 ARG B O 1
ATOM 4664 N N . LEU B 1 288 ? 28.531 13.836 -12.398 1 18.02 288 LEU B N 1
ATOM 4665 C CA . LEU B 1 288 ? 29.969 13.578 -12.336 1 18.02 288 LEU B CA 1
ATOM 4666 C C . LEU B 1 288 ? 30.516 13.867 -10.938 1 18.02 288 LEU B C 1
ATOM 4668 O O . LEU B 1 288 ? 30.25 14.922 -10.367 1 18.02 288 LEU B O 1
ATOM 4672 N N . PHE B 1 289 ? 30.688 12.93 -10.031 1 19.3 289 PHE B N 1
ATOM 4673 C CA . PHE B 1 289 ? 31.422 13.141 -8.789 1 19.3 289 PHE B CA 1
ATOM 4674 C C . PHE B 1 289 ? 32.812 13.672 -9.078 1 19.3 289 PHE B C 1
ATOM 4676 O O . PHE B 1 289 ? 33.5 13.188 -9.984 1 19.3 289 PHE B O 1
ATOM 4683 N N . PRO B 1 290 ? 33.125 14.883 -8.758 1 18.48 290 PRO B N 1
ATOM 4684 C CA . PRO B 1 290 ? 34.438 15.523 -8.938 1 18.48 290 PRO B CA 1
ATOM 4685 C C . PRO B 1 290 ? 35.562 14.719 -8.312 1 18.48 290 PRO B C 1
ATOM 4687 O O . PRO B 1 290 ? 35.312 13.75 -7.59 1 18.48 290 PRO B O 1
ATOM 4690 N N . ALA B 1 291 ? 36.844 15.555 -8.031 1 18.81 291 ALA B N 1
ATOM 4691 C CA . ALA B 1 291 ? 38.281 15.609 -8.086 1 18.81 291 ALA B CA 1
ATOM 4692 C C . ALA B 1 291 ? 38.906 15.031 -6.82 1 18.81 291 ALA B C 1
ATOM 4694 O O . ALA B 1 291 ? 38.5 15.383 -5.707 1 18.81 291 ALA B O 1
ATOM 4695 N N . ILE B 1 292 ? 39.531 13.844 -6.891 1 19.83 292 ILE B N 1
ATOM 4696 C CA . ILE B 1 292 ? 40.625 13.352 -6.07 1 19.83 292 ILE B CA 1
ATOM 4697 C C . ILE B 1 292 ? 41.812 14.305 -6.172 1 19.83 292 ILE B C 1
ATOM 4699 O O . ILE B 1 292 ? 42.375 14.508 -7.258 1 19.83 292 ILE B O 1
ATOM 4703 N N . ASP B 1 293 ? 41.875 15.523 -5.5 1 17.84 293 ASP B N 1
ATOM 4704 C CA . ASP B 1 293 ? 43.125 16.234 -5.273 1 17.84 293 ASP B CA 1
ATOM 4705 C C . ASP B 1 293 ? 44.156 15.352 -4.562 1 17.84 293 ASP B C 1
ATOM 4707 O O . ASP B 1 293 ? 43.906 14.875 -3.455 1 17.84 293 ASP B O 1
ATOM 4711 N N . ASN B 1 294 ? 44.969 14.461 -5.281 1 18.86 294 ASN B N 1
ATOM 4712 C CA . ASN B 1 294 ? 46.312 14 -5.043 1 18.86 294 ASN B CA 1
ATOM 4713 C C . ASN B 1 294 ? 47.281 15.172 -4.934 1 18.86 294 ASN B C 1
ATOM 4715 O O . ASN B 1 294 ? 47.594 15.828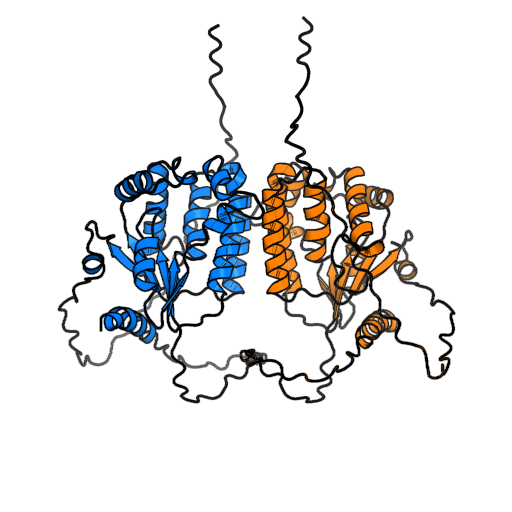 -5.93 1 18.86 294 ASN B O 1
ATOM 4719 N N . SER B 1 295 ? 47.25 16.172 -4.121 1 17.61 295 SER B N 1
ATOM 4720 C CA . SER B 1 295 ? 48.438 16.844 -3.621 1 17.61 295 SER B CA 1
ATOM 4721 C C . SER B 1 295 ? 49.344 15.883 -2.854 1 17.61 295 SER B C 1
ATOM 4723 O O . SER B 1 295 ? 48.938 15.336 -1.826 1 17.61 295 SER B O 1
ATOM 4725 N N . LEU B 1 296 ? 50 14.812 -3.475 1 18.33 296 LEU B N 1
ATOM 4726 C CA . LEU B 1 296 ? 51.438 14.945 -3.65 1 18.33 296 LEU B CA 1
ATOM 4727 C C . LEU B 1 296 ? 51.781 15.633 -4.973 1 18.33 296 LEU B C 1
ATOM 4729 O O . LEU B 1 296 ? 51.094 15.422 -5.973 1 18.33 296 LEU B O 1
#

Organism: Equus caballus (NCBI:txid9796)

Nearest PDB structures (foldseek):
  1j90-assembly1_B  TM=9.546E-01  e=2.282E-22  Drosophila melanogaster
  2vpp-assembly1_A  TM=9.683E-01  e=2.354E-21  Drosophila melanogaster
  2jcs-assembly1_B  TM=9.513E-01  e=3.542E-21  Drosophila melanogaster
  1zm7-assembly1_B  TM=9.505E-01  e=8.017E-21  Drosophila melanogaster
  2vp9-assembly3_E  TM=9.433E-01  e=9.009E-21  Drosophila melanogaster